Protein AF-A0A7S3NIE4-F1 (afdb_monomer_lite)

Structure (mmCIF, N/CA/C/O backbone):
data_AF-A0A7S3NIE4-F1
#
_entry.id   AF-A0A7S3NIE4-F1
#
loop_
_atom_site.group_PDB
_atom_site.id
_atom_site.type_symbol
_atom_site.label_atom_id
_atom_site.label_alt_id
_atom_site.label_comp_id
_atom_site.label_asym_id
_atom_site.label_entity_id
_atom_site.label_seq_id
_atom_site.pdbx_PDB_ins_code
_atom_site.Cartn_x
_atom_site.Cartn_y
_atom_site.Cartn_z
_atom_site.occupancy
_atom_site.B_iso_or_equiv
_atom_site.auth_seq_id
_atom_site.auth_comp_id
_atom_site.auth_asym_id
_atom_site.auth_atom_id
_atom_site.pdbx_PDB_model_num
ATOM 1 N N . MET A 1 1 ? 44.492 46.365 42.404 1.00 40.41 1 MET A N 1
ATOM 2 C CA . MET A 1 1 ? 44.396 46.202 43.867 1.00 40.41 1 MET A CA 1
ATOM 3 C C . MET A 1 1 ? 43.144 46.915 44.337 1.00 40.41 1 MET A C 1
ATOM 5 O O . MET A 1 1 ? 43.192 48.105 44.608 1.00 40.41 1 MET A O 1
ATOM 9 N N . VAL A 1 2 ? 42.026 46.192 44.318 1.00 31.31 2 VAL A N 1
ATOM 10 C CA . VAL A 1 2 ? 40.769 46.523 44.996 1.00 31.31 2 VAL A CA 1
ATOM 11 C C . VAL A 1 2 ? 40.207 45.165 45.414 1.00 31.31 2 VAL A C 1
ATOM 13 O O . VAL A 1 2 ? 39.980 44.313 44.556 1.00 31.31 2 VAL A O 1
ATOM 16 N N . ASP A 1 3 ? 40.119 44.948 46.723 1.00 33.03 3 ASP A N 1
ATOM 17 C CA . ASP A 1 3 ? 39.517 43.774 47.355 1.00 33.03 3 ASP A CA 1
ATOM 18 C C . ASP A 1 3 ? 37.995 43.771 47.162 1.00 33.03 3 ASP A C 1
ATOM 20 O O . ASP A 1 3 ? 37.390 44.841 47.089 1.00 33.03 3 ASP A O 1
ATOM 24 N N . THR A 1 4 ? 37.391 42.574 47.136 1.00 35.69 4 THR A N 1
ATOM 25 C CA . THR A 1 4 ? 36.193 42.133 47.901 1.00 35.69 4 THR A CA 1
ATOM 26 C C . THR A 1 4 ? 35.408 41.066 47.116 1.00 35.69 4 THR A C 1
ATOM 28 O O . THR A 1 4 ? 34.807 41.385 46.097 1.00 35.69 4 THR A O 1
ATOM 31 N N . ALA A 1 5 ? 35.372 39.824 47.618 1.00 33.53 5 ALA A N 1
ATOM 32 C CA . ALA A 1 5 ? 34.274 38.838 47.488 1.00 33.53 5 ALA A CA 1
ATOM 33 C C . ALA A 1 5 ? 34.712 37.553 48.229 1.00 33.53 5 ALA A C 1
ATOM 35 O O . ALA A 1 5 ? 35.554 36.808 47.744 1.00 33.53 5 ALA A O 1
ATOM 36 N N . VAL A 1 6 ? 34.462 37.437 49.535 1.00 35.28 6 VAL A N 1
ATOM 37 C CA . VAL A 1 6 ? 33.268 36.836 50.169 1.00 35.28 6 VAL A CA 1
ATOM 38 C C . VAL A 1 6 ? 33.069 35.357 49.809 1.00 35.28 6 VAL A C 1
ATOM 40 O O . VAL A 1 6 ? 32.654 34.996 48.713 1.00 35.28 6 VAL A O 1
ATOM 43 N N . ASN A 1 7 ? 33.363 34.536 50.820 1.00 35.00 7 ASN A N 1
ATOM 44 C CA . ASN A 1 7 ? 33.130 33.102 50.943 1.00 35.00 7 ASN A CA 1
ATOM 45 C C . ASN A 1 7 ? 31.649 32.719 50.808 1.00 35.00 7 ASN A C 1
ATOM 47 O O . ASN A 1 7 ? 30.782 33.367 51.391 1.00 35.00 7 ASN A O 1
ATOM 51 N N . GLY A 1 8 ? 31.399 31.577 50.167 1.00 29.12 8 GLY A N 1
ATOM 52 C CA . GLY A 1 8 ? 30.107 30.896 50.158 1.00 29.12 8 GLY A CA 1
ATOM 53 C C . GLY A 1 8 ? 30.236 29.466 49.637 1.00 29.12 8 GLY A C 1
ATOM 54 O O . GLY A 1 8 ? 29.796 29.169 48.534 1.00 29.12 8 GLY A O 1
ATOM 55 N N . ILE A 1 9 ? 30.882 28.585 50.409 1.00 33.31 9 ILE A N 1
ATOM 56 C CA . ILE A 1 9 ? 30.860 27.135 50.171 1.00 33.31 9 ILE A CA 1
ATOM 57 C C . ILE A 1 9 ? 29.569 26.603 50.797 1.00 33.31 9 ILE A C 1
ATOM 59 O O . ILE A 1 9 ? 29.455 26.543 52.020 1.00 33.31 9 ILE A O 1
ATOM 63 N N . ILE A 1 10 ? 28.598 26.234 49.962 1.00 35.28 10 ILE A N 1
ATOM 64 C CA . ILE A 1 10 ? 27.439 25.439 50.377 1.00 35.28 10 ILE A CA 1
ATOM 65 C C . ILE A 1 10 ? 27.839 23.968 50.253 1.00 35.28 10 ILE A C 1
ATOM 67 O O . ILE A 1 10 ? 28.078 23.460 49.159 1.00 35.28 10 ILE A O 1
ATOM 71 N N . LEU A 1 11 ? 27.946 23.305 51.403 1.00 34.84 11 LEU A N 1
ATOM 72 C CA . LEU A 1 11 ? 27.996 21.853 51.526 1.00 34.84 11 LEU A CA 1
ATOM 73 C C . LEU A 1 11 ? 26.600 21.311 51.196 1.00 34.84 11 LEU A C 1
ATOM 75 O O . LEU A 1 11 ? 25.666 21.524 51.962 1.00 34.84 11 LEU A O 1
ATOM 79 N N . ALA A 1 12 ? 26.457 20.642 50.053 1.00 34.00 12 ALA A N 1
ATOM 80 C CA . ALA A 1 12 ? 25.283 19.826 49.770 1.00 34.00 12 ALA A CA 1
ATOM 81 C C . ALA A 1 12 ? 25.471 18.461 50.446 1.00 34.00 12 ALA A C 1
ATOM 83 O O . ALA A 1 12 ? 26.382 17.701 50.102 1.00 34.00 12 ALA A O 1
ATOM 84 N N . GLU A 1 13 ? 24.635 18.199 51.446 1.00 35.69 13 GLU A N 1
ATOM 85 C CA . GLU A 1 13 ? 24.489 16.905 52.102 1.00 35.69 13 GLU A CA 1
ATOM 86 C C . GLU A 1 13 ? 24.081 15.843 51.069 1.00 35.69 13 GLU A C 1
ATOM 88 O O . GLU A 1 13 ? 23.230 16.064 50.207 1.00 35.69 13 GLU A O 1
ATOM 93 N N . LYS A 1 14 ? 24.748 14.687 51.126 1.00 36.62 14 LYS A N 1
ATOM 94 C CA . LYS A 1 14 ? 24.364 13.494 50.375 1.00 36.62 14 LYS A CA 1
ATOM 95 C C . LYS A 1 14 ? 23.114 12.912 51.024 1.00 36.62 14 LYS A C 1
ATOM 97 O O . LYS A 1 14 ? 23.229 12.244 52.047 1.00 36.62 14 LYS A O 1
ATOM 102 N N . ASP A 1 15 ? 21.964 13.115 50.397 1.00 36.31 15 ASP A N 1
ATOM 103 C CA . ASP A 1 15 ? 20.793 12.286 50.656 1.00 36.31 15 ASP A CA 1
ATOM 104 C C . ASP A 1 15 ? 21.073 10.863 50.155 1.00 36.31 15 ASP A C 1
ATOM 106 O O . ASP A 1 15 ? 21.230 10.599 48.957 1.00 36.31 15 ASP A O 1
ATOM 110 N N . GLU A 1 16 ? 21.182 9.936 51.105 1.00 39.94 16 GLU A N 1
ATOM 111 C CA . GLU A 1 16 ? 21.154 8.502 50.857 1.00 39.94 16 GLU A CA 1
ATOM 112 C C . GLU A 1 16 ? 19.777 8.132 50.305 1.00 39.94 16 GLU A C 1
ATOM 114 O O . GLU A 1 16 ? 18.787 7.994 51.021 1.00 39.94 16 GLU A O 1
ATOM 119 N N . MET A 1 17 ? 19.722 7.984 48.985 1.00 36.91 17 MET A N 1
ATOM 120 C CA . MET A 1 17 ? 18.563 7.478 48.273 1.00 36.91 17 MET A CA 1
ATOM 121 C C . MET A 1 17 ? 18.313 6.028 48.718 1.00 36.91 17 MET A C 1
ATOM 123 O O . MET A 1 17 ? 19.001 5.104 48.278 1.00 36.91 17 MET A O 1
ATOM 127 N N . GLN A 1 18 ? 17.348 5.839 49.623 1.00 37.56 18 GLN A N 1
ATOM 128 C CA . GLN A 1 18 ? 16.853 4.525 50.022 1.00 37.56 18 GLN A CA 1
ATOM 129 C C . GLN A 1 18 ? 16.334 3.800 48.778 1.00 37.56 18 GLN A C 1
ATOM 131 O O . GLN A 1 18 ? 15.327 4.178 48.179 1.00 37.56 18 GLN A O 1
ATOM 136 N N . ILE A 1 19 ? 17.066 2.767 48.365 1.00 37.66 19 ILE A N 1
ATOM 137 C CA . ILE A 1 19 ? 16.621 1.829 47.344 1.00 37.66 19 ILE A CA 1
ATOM 138 C C . ILE A 1 19 ? 15.479 1.035 47.971 1.00 37.66 19 ILE A C 1
ATOM 140 O O . ILE A 1 19 ? 15.682 0.266 48.905 1.00 37.66 19 ILE A O 1
ATOM 144 N N . ASP A 1 20 ? 14.276 1.257 47.462 1.00 36.91 20 ASP A N 1
ATOM 145 C CA . ASP A 1 20 ? 13.096 0.473 47.792 1.00 36.91 20 ASP A CA 1
ATOM 146 C C . ASP A 1 20 ? 13.302 -0.981 47.316 1.00 36.91 20 ASP A C 1
ATOM 148 O O . ASP A 1 20 ? 13.181 -1.300 46.129 1.00 36.91 20 ASP A O 1
ATOM 152 N N . GLU A 1 21 ? 13.675 -1.865 48.247 1.00 41.31 21 GLU A N 1
ATOM 153 C CA . GLU A 1 21 ? 13.874 -3.307 48.032 1.00 41.31 21 GLU A CA 1
ATOM 154 C C . GLU A 1 21 ? 12.552 -4.072 47.794 1.00 41.31 21 GLU A C 1
ATOM 156 O O . GLU A 1 21 ? 12.561 -5.293 47.648 1.00 41.31 21 GLU A O 1
ATOM 161 N N . SER A 1 22 ? 11.403 -3.389 47.702 1.00 38.50 22 SER A N 1
ATOM 162 C CA . SER A 1 22 ? 10.086 -4.024 47.537 1.00 38.50 22 SER A CA 1
ATOM 163 C C . SER A 1 22 ? 9.689 -4.364 46.092 1.00 38.50 22 SER A C 1
ATOM 165 O O . SER A 1 22 ? 8.566 -4.818 45.850 1.00 38.50 22 SER A O 1
ATOM 167 N N . ARG A 1 23 ? 10.580 -4.211 45.099 1.00 37.88 23 ARG A N 1
ATOM 168 C CA . ARG A 1 23 ? 10.281 -4.681 43.734 1.00 37.88 23 ARG A CA 1
ATOM 169 C C . ARG A 1 23 ? 10.244 -6.217 43.700 1.00 37.88 23 ARG A C 1
ATOM 171 O O . ARG A 1 23 ? 11.282 -6.835 43.930 1.00 37.88 23 ARG A O 1
ATOM 178 N N . PRO A 1 24 ? 9.099 -6.844 43.361 1.00 41.38 24 PRO A N 1
ATOM 179 C CA . PRO A 1 24 ? 8.996 -8.292 43.302 1.00 41.38 24 PRO A CA 1
ATOM 180 C C . PRO A 1 24 ? 9.994 -8.852 42.287 1.00 41.38 24 PRO A C 1
ATOM 182 O O . PRO A 1 24 ? 10.126 -8.345 41.171 1.00 41.38 24 PRO A O 1
ATOM 185 N N . ASP A 1 25 ? 10.687 -9.883 42.756 1.00 42.00 25 ASP A N 1
ATOM 186 C CA . ASP A 1 25 ? 11.803 -10.619 42.180 1.00 42.00 25 ASP A CA 1
ATOM 187 C C . ASP A 1 25 ? 12.022 -10.515 40.668 1.00 42.00 25 ASP A C 1
ATOM 189 O O . ASP A 1 25 ? 11.131 -10.743 39.839 1.00 42.00 25 ASP A O 1
ATOM 193 N N . ARG A 1 26 ? 13.299 -10.310 40.323 1.00 45.22 26 ARG A N 1
ATOM 194 C CA . ARG A 1 26 ? 13.868 -10.636 39.013 1.00 45.22 26 ARG A CA 1
ATOM 195 C C . ARG A 1 26 ? 13.327 -12.002 38.593 1.00 45.22 26 ARG A C 1
ATOM 197 O O . ARG A 1 26 ? 13.596 -12.993 39.258 1.00 45.22 26 ARG A O 1
ATOM 204 N N . THR A 1 27 ? 12.564 -12.045 37.500 1.00 56.84 27 THR A N 1
ATOM 205 C CA . THR A 1 27 ? 12.031 -13.274 36.894 1.00 56.84 27 THR A CA 1
ATOM 206 C C . THR A 1 27 ? 13.065 -14.393 36.953 1.00 56.84 27 THR A C 1
ATOM 208 O O . THR A 1 27 ? 14.072 -14.312 36.246 1.00 56.84 27 THR A O 1
ATOM 211 N N . GLU A 1 28 ? 12.820 -15.407 37.789 1.00 71.69 28 GLU A N 1
ATOM 212 C CA . GLU A 1 28 ? 13.653 -16.606 37.851 1.00 71.69 28 GLU A CA 1
ATOM 213 C C . GLU A 1 28 ? 13.871 -17.129 36.427 1.00 71.69 28 GLU A C 1
ATOM 215 O O . GLU A 1 28 ? 12.930 -17.268 35.634 1.00 71.69 28 GLU A O 1
ATOM 220 N N . LEU A 1 29 ? 15.135 -17.333 36.065 1.00 78.81 29 LEU A N 1
ATOM 221 C CA . LEU A 1 29 ? 15.500 -17.794 34.734 1.00 78.81 29 LEU A CA 1
ATOM 222 C C . LEU A 1 29 ? 15.039 -19.244 34.567 1.00 78.81 29 LEU A C 1
ATOM 224 O O . LEU A 1 29 ? 15.346 -20.099 35.394 1.00 78.81 29 LEU A O 1
ATOM 228 N N . ILE A 1 30 ? 14.323 -19.523 33.476 1.00 89.62 30 ILE A N 1
ATOM 229 C CA . ILE A 1 30 ? 13.936 -20.889 33.118 1.00 89.62 30 ILE A CA 1
ATOM 230 C C . ILE A 1 30 ? 15.185 -21.723 32.794 1.00 89.62 30 ILE A C 1
ATOM 232 O O . ILE A 1 30 ? 16.068 -21.285 32.055 1.00 89.62 30 ILE A O 1
ATOM 236 N N . THR A 1 31 ? 15.259 -22.930 33.345 1.00 90.00 31 THR A N 1
ATOM 237 C CA . THR A 1 31 ? 16.362 -23.873 33.121 1.00 90.00 31 THR A CA 1
ATOM 238 C C . THR A 1 31 ? 16.261 -24.562 31.757 1.00 90.00 31 THR A C 1
ATOM 240 O O . THR A 1 31 ? 15.187 -24.664 31.162 1.00 90.00 31 THR A O 1
ATOM 243 N N . ASN A 1 32 ? 17.379 -25.097 31.257 1.00 81.31 32 ASN A N 1
ATOM 244 C CA . ASN A 1 32 ? 17.392 -25.847 29.996 1.00 81.31 32 ASN A CA 1
ATOM 245 C C . ASN A 1 32 ? 16.516 -27.105 30.043 1.00 81.31 32 ASN A C 1
ATOM 247 O O . ASN A 1 32 ? 15.873 -27.430 29.047 1.00 81.31 32 ASN A O 1
ATOM 251 N N . ASP A 1 33 ? 16.455 -27.787 31.187 1.00 88.12 33 ASP A N 1
ATOM 252 C CA . ASP A 1 33 ? 15.624 -28.983 31.352 1.00 88.12 33 ASP A CA 1
ATOM 253 C C . ASP A 1 33 ? 14.137 -28.641 31.230 1.00 88.12 33 ASP A C 1
ATOM 255 O O . ASP A 1 33 ? 13.409 -29.306 30.493 1.00 88.12 33 ASP A O 1
ATOM 259 N N . GLN A 1 34 ? 13.707 -27.539 31.851 1.00 91.00 34 GLN A N 1
ATOM 260 C CA . GLN A 1 34 ? 12.351 -27.005 31.705 1.00 91.00 34 GLN A CA 1
ATOM 261 C C . GLN A 1 34 ? 12.053 -26.587 30.256 1.00 91.00 34 GLN A C 1
ATOM 263 O O . GLN A 1 34 ? 10.964 -26.857 29.752 1.00 91.00 34 GLN A O 1
ATOM 268 N N . ILE A 1 35 ? 13.012 -25.965 29.552 1.00 88.50 35 ILE A N 1
ATOM 269 C CA . ILE A 1 35 ? 12.863 -25.631 28.124 1.00 88.50 35 ILE A CA 1
ATOM 270 C C . ILE A 1 35 ? 12.683 -26.906 27.291 1.00 88.50 35 ILE A C 1
ATOM 272 O O . ILE A 1 35 ? 11.796 -26.957 26.442 1.00 88.50 35 ILE A O 1
ATOM 276 N N . ASN A 1 36 ? 13.505 -27.933 27.509 1.00 87.25 36 ASN A N 1
ATOM 277 C CA . ASN A 1 36 ? 13.430 -29.184 26.754 1.00 87.25 36 ASN A CA 1
ATOM 278 C C . ASN A 1 36 ? 12.115 -29.923 27.019 1.00 87.25 36 ASN A C 1
ATOM 280 O O . ASN A 1 36 ? 11.458 -30.347 26.070 1.00 87.25 36 ASN A O 1
ATOM 284 N N . ALA A 1 37 ? 11.683 -29.989 28.278 1.00 90.12 37 ALA A N 1
ATOM 285 C CA . ALA A 1 37 ? 10.405 -30.578 28.650 1.00 90.12 37 ALA A CA 1
ATOM 286 C C . ALA A 1 37 ? 9.223 -29.819 28.009 1.00 90.12 37 ALA A C 1
ATOM 288 O O . ALA A 1 37 ? 8.316 -30.441 27.456 1.00 90.12 37 ALA A O 1
ATOM 289 N N . LEU A 1 38 ? 9.264 -28.477 27.992 1.00 92.62 38 LEU A N 1
ATOM 290 C CA . LEU A 1 38 ? 8.267 -27.660 27.289 1.00 92.62 38 LEU A CA 1
ATOM 291 C C . LEU A 1 38 ? 8.252 -27.958 25.786 1.00 92.62 38 LEU A C 1
ATOM 293 O O . LEU A 1 38 ? 7.184 -28.076 25.198 1.00 92.62 38 LEU A O 1
ATOM 297 N N . ARG A 1 39 ? 9.419 -28.104 25.147 1.00 88.94 39 ARG A N 1
ATOM 298 C CA . ARG A 1 39 ? 9.505 -28.437 23.715 1.00 88.94 39 ARG A CA 1
ATOM 299 C C . ARG A 1 39 ? 8.914 -29.807 23.401 1.00 88.94 39 ARG A C 1
ATOM 301 O O . ARG A 1 39 ? 8.258 -29.944 22.371 1.00 88.94 39 ARG A O 1
ATOM 308 N N . GLU A 1 40 ? 9.119 -30.804 24.259 1.00 91.50 40 GLU A N 1
ATOM 309 C CA . GLU A 1 40 ? 8.487 -32.119 24.104 1.00 91.50 40 GLU A CA 1
ATOM 310 C C . GLU A 1 40 ? 6.962 -32.023 24.208 1.00 91.50 40 GLU A C 1
ATOM 312 O O . GLU A 1 40 ? 6.261 -32.569 23.354 1.00 91.50 40 GLU A O 1
ATOM 317 N N . LEU A 1 41 ? 6.448 -31.283 25.198 1.00 92.31 41 LEU A N 1
ATOM 318 C CA . LEU A 1 41 ? 5.013 -31.026 25.343 1.00 92.31 41 LEU A CA 1
ATOM 319 C C . LEU A 1 41 ? 4.453 -30.314 24.104 1.00 92.31 41 LEU A C 1
ATOM 321 O O . LEU A 1 41 ? 3.479 -30.770 23.506 1.00 92.31 41 LEU A O 1
ATOM 325 N N . PHE A 1 42 ? 5.106 -29.234 23.665 1.00 91.75 42 PHE A N 1
ATOM 326 C CA . PHE A 1 42 ? 4.687 -28.491 22.481 1.00 91.75 42 PHE A CA 1
ATOM 327 C C . PHE A 1 42 ? 4.716 -29.355 21.227 1.00 91.75 42 PHE A C 1
ATOM 329 O O . PHE A 1 42 ? 3.804 -29.242 20.423 1.00 91.75 42 PHE A O 1
ATOM 336 N N . SER A 1 43 ? 5.705 -30.237 21.062 1.00 86.25 43 SER A N 1
ATOM 337 C CA . SER A 1 43 ? 5.792 -31.133 19.899 1.00 86.25 43 SER A CA 1
ATOM 338 C C . SER A 1 43 ? 4.604 -32.092 19.824 1.00 86.25 43 SER A C 1
ATOM 340 O O . SER A 1 43 ? 4.096 -32.343 18.737 1.00 86.25 43 SER A O 1
ATOM 342 N N . LYS A 1 44 ? 4.127 -32.595 20.969 1.00 89.06 44 LYS A N 1
ATOM 343 C CA . LYS A 1 44 ? 2.956 -33.487 21.038 1.00 89.06 44 LYS A CA 1
ATOM 344 C C . LYS A 1 44 ? 1.639 -32.764 20.763 1.00 89.06 44 LYS A C 1
ATOM 346 O O . LYS A 1 44 ? 0.691 -33.378 20.289 1.00 89.06 44 LYS A O 1
ATOM 351 N N . LYS A 1 45 ? 1.578 -31.472 21.085 1.00 85.88 45 LYS A N 1
ATOM 352 C CA . LYS A 1 45 ? 0.360 -30.648 21.041 1.00 85.88 45 LYS A CA 1
ATOM 353 C C . LYS A 1 45 ? 0.384 -29.607 19.921 1.00 85.88 45 LYS A C 1
ATOM 355 O O . LYS A 1 45 ? -0.501 -28.755 19.859 1.00 85.88 45 LYS A O 1
ATOM 360 N N . ILE A 1 46 ? 1.387 -29.642 19.040 1.00 80.50 46 ILE A N 1
ATOM 361 C CA . ILE A 1 46 ? 1.623 -28.564 18.075 1.00 80.50 46 ILE A CA 1
ATOM 362 C C . ILE A 1 46 ? 0.466 -28.411 17.098 1.00 80.50 46 ILE A C 1
ATOM 364 O O . ILE A 1 46 ? 0.194 -27.293 16.688 1.00 80.50 46 ILE A O 1
ATOM 368 N N . ASP A 1 47 ? -0.250 -29.485 16.773 1.00 77.56 47 ASP A N 1
ATOM 369 C CA . ASP A 1 47 ? -1.403 -29.419 15.873 1.00 77.56 47 ASP A CA 1
ATOM 370 C C . ASP A 1 47 ? -2.584 -28.674 16.507 1.00 77.56 47 ASP A C 1
ATOM 372 O O . ASP A 1 47 ? -3.290 -27.939 15.822 1.00 77.56 47 ASP A O 1
ATOM 376 N N . VAL A 1 48 ? -2.736 -28.778 17.831 1.00 79.19 48 VAL A N 1
ATOM 377 C CA . VAL A 1 48 ? -3.770 -28.078 18.608 1.00 79.19 48 VAL A CA 1
ATOM 378 C C . VAL A 1 48 ? -3.375 -26.622 18.844 1.00 79.19 48 VAL A C 1
ATOM 380 O O . VAL A 1 48 ? -4.181 -25.707 18.700 1.00 79.19 48 VAL A O 1
ATOM 383 N N . TRP A 1 49 ? -2.109 -26.378 19.185 1.00 77.25 49 TRP A N 1
ATOM 384 C CA . TRP A 1 49 ? -1.636 -25.042 19.542 1.00 77.25 49 TRP A CA 1
ATOM 385 C C . TRP A 1 49 ? -1.070 -24.255 18.375 1.00 77.25 49 TRP A C 1
ATOM 387 O O . TRP A 1 49 ? -0.778 -23.082 18.559 1.00 77.25 49 TRP A O 1
ATOM 397 N N . ALA A 1 50 ? -0.920 -24.841 17.189 1.00 67.44 50 ALA A N 1
ATOM 398 C CA . ALA A 1 50 ? -0.299 -24.262 15.996 1.00 67.44 50 ALA A CA 1
ATOM 399 C C . ALA A 1 50 ? -0.597 -22.769 15.817 1.00 67.44 50 ALA A C 1
ATOM 401 O O . ALA A 1 50 ? 0.319 -21.942 15.761 1.00 67.44 50 ALA A O 1
ATOM 402 N N . ASN A 1 51 ? -1.882 -22.423 15.841 1.00 62.53 51 ASN A N 1
ATOM 403 C CA . ASN A 1 51 ? -2.371 -21.087 15.519 1.00 62.53 51 ASN A CA 1
ATOM 404 C C . ASN A 1 51 ? -2.848 -20.293 16.747 1.00 62.53 51 ASN A C 1
ATOM 406 O O . ASN A 1 51 ? -3.270 -19.158 16.589 1.00 62.53 51 ASN A O 1
ATOM 410 N N . HIS A 1 52 ? -2.736 -20.840 17.965 1.00 71.06 52 HIS A N 1
ATOM 411 C CA . HIS A 1 52 ? -3.306 -20.231 19.177 1.00 71.06 52 HIS A CA 1
ATOM 412 C C . HIS A 1 52 ? -2.257 -19.958 20.259 1.00 71.06 52 HIS A C 1
ATOM 414 O O . HIS A 1 52 ? -1.254 -20.666 20.363 1.00 71.06 52 HIS A O 1
ATOM 420 N N . ASN A 1 53 ? -2.452 -18.924 21.079 1.00 76.00 53 ASN A N 1
ATOM 421 C CA . ASN A 1 53 ? -1.641 -18.739 22.288 1.00 76.00 53 ASN A CA 1
ATOM 422 C C . ASN A 1 53 ? -1.814 -19.931 23.249 1.00 76.00 53 ASN A C 1
ATOM 424 O O . ASN A 1 53 ? -2.695 -20.766 23.046 1.00 76.00 53 ASN A O 1
ATOM 428 N N . LEU A 1 54 ? -0.960 -20.037 24.280 1.00 80.94 54 LEU A N 1
ATOM 429 C CA . LEU A 1 54 ? -1.154 -21.097 25.272 1.00 80.94 54 LEU A CA 1
ATOM 430 C C . LEU A 1 54 ? -2.574 -21.000 25.851 1.00 80.94 54 LEU A C 1
ATOM 432 O O . LEU A 1 54 ? -2.986 -19.892 26.215 1.00 80.94 54 LEU A O 1
ATOM 436 N N . PRO A 1 55 ? -3.294 -22.129 25.965 1.00 75.31 55 PRO A N 1
ATOM 437 C CA . PRO A 1 55 ? -4.604 -22.156 26.596 1.00 75.31 55 PRO A CA 1
ATOM 438 C C . PRO A 1 55 ? -4.530 -21.548 27.999 1.00 75.31 55 PRO A C 1
ATOM 440 O O . PRO A 1 55 ? -3.514 -21.677 28.697 1.00 75.31 55 PRO A O 1
ATOM 443 N N . ARG A 1 56 ? -5.590 -20.837 28.402 1.00 76.75 56 ARG A N 1
ATOM 444 C CA . ARG A 1 56 ? -5.698 -20.245 29.746 1.00 76.75 56 ARG A CA 1
ATOM 445 C C . ARG A 1 56 ? -5.665 -21.340 30.816 1.00 76.75 56 ARG A C 1
ATOM 447 O O . ARG A 1 56 ? -5.837 -22.516 30.505 1.00 76.75 56 ARG A O 1
ATOM 454 N N . ARG A 1 57 ? -5.401 -20.950 32.067 1.00 77.69 57 ARG A N 1
ATOM 455 C CA . ARG A 1 57 ? -5.447 -21.890 33.199 1.00 77.69 57 ARG A CA 1
ATOM 456 C C . ARG A 1 57 ? -6.837 -22.520 33.260 1.00 77.69 57 ARG A C 1
ATOM 458 O O . ARG A 1 57 ? -7.809 -21.798 33.077 1.00 77.69 57 ARG A O 1
ATOM 465 N N . GLY A 1 58 ? -6.897 -23.829 33.458 1.00 73.69 58 GLY A N 1
ATOM 466 C CA . GLY A 1 58 ? -8.105 -24.649 33.439 1.00 73.69 58 GLY A CA 1
ATOM 467 C C . GLY A 1 58 ? -8.427 -25.261 32.073 1.00 73.69 58 GLY A C 1
ATOM 468 O O . GLY A 1 58 ? -9.033 -26.318 32.033 1.00 73.69 58 GLY A O 1
ATOM 469 N N . VAL A 1 59 ? -7.983 -24.658 30.961 1.00 75.06 59 VAL A N 1
ATOM 470 C CA . VAL A 1 59 ? -8.417 -25.068 29.607 1.00 75.06 59 VAL A CA 1
ATOM 471 C C . VAL A 1 59 ? -7.646 -26.279 29.074 1.00 75.06 59 VAL A C 1
ATOM 473 O O . VAL A 1 59 ? -8.174 -27.071 28.301 1.00 75.06 59 VAL A O 1
ATOM 476 N N . ASP A 1 60 ? -6.377 -26.421 29.450 1.00 84.06 60 ASP A N 1
ATOM 477 C CA . ASP A 1 60 ? -5.579 -27.603 29.121 1.00 84.06 60 ASP A CA 1
ATOM 478 C C . ASP A 1 60 ? -4.931 -28.093 30.412 1.00 84.06 60 ASP A C 1
ATOM 480 O O . ASP A 1 60 ? -3.885 -27.597 30.838 1.00 84.06 60 ASP A O 1
ATOM 484 N N . THR A 1 61 ? -5.613 -29.035 31.061 1.00 87.38 61 THR A N 1
ATOM 485 C CA . THR A 1 61 ? -5.208 -29.608 32.347 1.00 87.38 61 THR A CA 1
ATOM 486 C C . THR A 1 61 ? -3.834 -30.267 32.271 1.00 87.38 61 THR A C 1
ATOM 488 O O . THR A 1 61 ? -3.061 -30.156 33.216 1.00 87.38 61 THR A O 1
ATOM 491 N N . GLU A 1 62 ? -3.472 -30.857 31.128 1.00 90.12 62 GLU A N 1
ATOM 492 C CA . GLU A 1 62 ? -2.140 -31.430 30.905 1.00 90.12 62 GLU A CA 1
ATOM 493 C C . GLU A 1 62 ? -1.061 -30.339 30.875 1.00 90.12 62 GLU A C 1
ATOM 495 O O . GLU A 1 62 ? 0.009 -30.510 31.461 1.00 90.12 62 GLU A O 1
ATOM 500 N N . LEU A 1 63 ? -1.332 -29.194 30.235 1.00 89.69 63 LEU A N 1
ATOM 501 C CA . LEU A 1 63 ? -0.437 -28.037 30.295 1.00 89.69 63 LEU A CA 1
ATOM 502 C C . LEU A 1 63 ? -0.328 -27.491 31.722 1.00 89.69 63 LEU A C 1
ATOM 504 O O . LEU A 1 63 ? 0.774 -27.168 32.152 1.00 89.69 63 LEU A O 1
ATOM 508 N N . ASP A 1 64 ? -1.437 -27.357 32.443 1.00 90.19 64 ASP A N 1
ATOM 509 C CA . ASP A 1 64 ? -1.435 -26.810 33.803 1.00 90.19 64 ASP A CA 1
ATOM 510 C C . ASP A 1 64 ? -0.665 -27.685 34.787 1.00 90.19 64 ASP A C 1
ATOM 512 O O . ASP A 1 64 ? 0.230 -27.186 35.471 1.00 90.19 64 ASP A O 1
ATOM 516 N N . GLU A 1 65 ? -0.941 -28.989 34.792 1.00 93.25 65 GLU A N 1
ATOM 517 C CA . GLU A 1 65 ? -0.195 -29.964 35.586 1.00 93.25 65 GLU A CA 1
ATOM 518 C C . GLU A 1 65 ? 1.290 -29.925 35.232 1.00 93.25 65 GLU A C 1
ATOM 520 O O . GLU A 1 65 ? 2.140 -29.887 36.120 1.00 93.25 65 GLU A O 1
ATOM 525 N N . PHE A 1 66 ? 1.615 -29.851 33.940 1.00 94.25 66 PHE A N 1
ATOM 526 C CA . PHE A 1 66 ? 2.993 -29.737 33.492 1.00 94.25 66 PHE A CA 1
ATOM 527 C C . PHE A 1 66 ? 3.668 -28.459 34.015 1.00 94.25 66 PHE A C 1
ATOM 529 O O . PHE A 1 66 ? 4.805 -28.512 34.486 1.00 94.25 66 PHE A O 1
ATOM 536 N N . LEU A 1 67 ? 3.005 -27.301 33.938 1.00 93.25 67 LEU A N 1
ATOM 537 C CA . LEU A 1 67 ? 3.568 -26.036 34.418 1.00 93.25 67 LEU A CA 1
ATOM 538 C C . LEU A 1 67 ? 3.786 -26.052 35.929 1.00 93.25 67 LEU A C 1
ATOM 540 O O . LEU A 1 67 ? 4.846 -25.616 36.381 1.00 93.25 67 LEU A O 1
ATOM 544 N N . ASP A 1 68 ? 2.838 -26.597 36.688 1.00 92.69 68 ASP A N 1
ATOM 545 C CA . ASP A 1 68 ? 2.940 -26.721 38.140 1.00 92.69 68 ASP A CA 1
ATOM 546 C C . ASP A 1 68 ? 4.051 -27.716 38.535 1.00 92.69 68 ASP A C 1
ATOM 548 O O . ASP A 1 68 ? 4.890 -27.401 39.384 1.00 92.69 68 ASP A O 1
ATOM 552 N N . GLU A 1 69 ? 4.148 -28.872 37.864 1.00 93.94 69 GLU A N 1
ATOM 553 C CA . GLU A 1 69 ? 5.227 -29.852 38.064 1.00 93.94 69 GLU A CA 1
ATOM 554 C C . GLU A 1 69 ? 6.610 -29.266 37.766 1.00 93.94 69 GLU A C 1
ATOM 556 O O . GLU A 1 69 ? 7.577 -29.521 38.490 1.00 93.94 69 GLU A O 1
ATOM 561 N N . GLN A 1 70 ? 6.709 -28.470 36.701 1.00 93.44 70 GLN A N 1
ATOM 562 C CA . GLN A 1 70 ? 7.947 -27.809 36.308 1.00 93.44 70 GLN A CA 1
ATOM 563 C C . GLN A 1 70 ? 8.199 -26.507 37.076 1.00 93.44 70 GLN A C 1
ATOM 565 O O . GLN A 1 70 ? 9.255 -25.910 36.877 1.00 93.44 70 GLN A O 1
ATOM 570 N N . LYS A 1 71 ? 7.286 -26.059 37.950 1.00 92.75 71 LYS A N 1
ATOM 571 C CA . LYS A 1 71 ? 7.345 -24.761 38.650 1.00 92.75 71 LYS A CA 1
ATOM 572 C C . LYS A 1 71 ? 7.537 -23.575 37.696 1.00 92.75 71 LYS A C 1
ATOM 574 O O . LYS A 1 71 ? 8.347 -22.682 37.941 1.00 92.75 71 LYS A O 1
ATOM 579 N N . LEU A 1 72 ? 6.819 -23.579 36.577 1.00 90.12 72 LEU A N 1
ATOM 580 C CA . LEU A 1 72 ? 6.899 -22.551 35.543 1.00 90.12 72 LEU A CA 1
ATOM 581 C C . LEU A 1 72 ? 5.703 -21.613 35.594 1.00 90.12 72 LEU A C 1
ATOM 583 O O . LEU A 1 72 ? 4.550 -22.033 35.647 1.00 90.12 72 LEU A O 1
ATOM 587 N N . LYS A 1 73 ? 5.963 -20.313 35.452 1.00 89.88 73 LYS A N 1
ATOM 588 C CA . LYS A 1 73 ? 4.897 -19.344 35.196 1.00 89.88 73 LYS A CA 1
ATOM 589 C C . LYS A 1 73 ? 4.393 -19.525 33.767 1.00 89.88 73 LYS A C 1
ATOM 591 O O . LYS A 1 73 ? 5.176 -19.654 32.823 1.00 89.88 73 LYS A O 1
ATOM 596 N N . ARG A 1 74 ? 3.078 -19.412 33.570 1.00 88.88 74 ARG A N 1
ATOM 597 C CA . ARG A 1 74 ? 2.461 -19.481 32.234 1.00 88.88 74 ARG A CA 1
ATOM 598 C C . ARG A 1 74 ? 3.050 -18.458 31.259 1.00 88.88 74 ARG A C 1
ATOM 600 O O . ARG A 1 74 ? 3.215 -18.766 30.088 1.00 88.88 74 ARG A O 1
ATOM 607 N N . SER A 1 75 ? 3.445 -17.274 31.732 1.00 82.88 75 SER A N 1
ATOM 608 C CA . SER A 1 75 ? 4.138 -16.269 30.912 1.00 82.88 75 SER A CA 1
ATOM 609 C C . SER A 1 75 ? 5.479 -16.769 30.354 1.00 82.88 75 SER A C 1
ATOM 611 O O . SER A 1 75 ? 5.784 -16.514 29.188 1.00 82.88 75 SER A O 1
ATOM 613 N N . GLN A 1 76 ? 6.251 -17.531 31.140 1.00 88.12 76 GLN A N 1
ATOM 614 C CA . GLN A 1 76 ? 7.500 -18.157 30.692 1.00 88.12 76 GLN A CA 1
ATOM 615 C C . GLN A 1 76 ? 7.211 -19.229 29.637 1.00 88.12 76 GLN A C 1
ATOM 617 O O . GLN A 1 76 ? 7.849 -19.248 28.586 1.00 88.12 76 GLN A O 1
ATOM 622 N N . ALA A 1 77 ? 6.205 -20.073 29.869 1.00 88.06 77 ALA A N 1
ATOM 623 C CA . ALA A 1 77 ? 5.797 -21.083 28.903 1.00 88.06 77 ALA A CA 1
ATOM 624 C C . ALA A 1 77 ? 5.244 -20.471 27.610 1.00 88.06 77 ALA A C 1
ATOM 626 O O . ALA A 1 77 ? 5.588 -20.943 26.533 1.00 88.06 77 ALA A O 1
ATOM 627 N N . SER A 1 78 ? 4.467 -19.385 27.681 1.00 84.19 78 SER A N 1
ATOM 628 C CA . SER A 1 78 ? 3.929 -18.679 26.506 1.00 84.19 78 SER A CA 1
ATOM 629 C C . SER A 1 78 ? 5.055 -18.121 25.647 1.00 84.19 78 SER A C 1
ATOM 631 O O . SER A 1 78 ? 5.024 -18.226 24.419 1.00 84.19 78 SER A O 1
ATOM 633 N N . LEU A 1 79 ? 6.088 -17.571 26.291 1.00 81.81 79 LEU A N 1
ATOM 634 C CA . LEU A 1 79 ? 7.291 -17.117 25.607 1.00 81.81 79 LEU A CA 1
ATOM 635 C C . LEU A 1 79 ? 8.016 -18.285 24.918 1.00 81.81 79 LEU A C 1
ATOM 637 O O . LEU A 1 79 ? 8.425 -18.151 23.763 1.00 81.81 79 LEU A O 1
ATOM 641 N N . GLN A 1 80 ? 8.136 -19.439 25.579 1.00 88.62 80 GLN A N 1
ATOM 642 C CA . GLN A 1 80 ? 8.766 -20.621 24.986 1.00 88.62 80 GLN A CA 1
ATOM 643 C C . GLN A 1 80 ? 7.920 -21.273 23.888 1.00 88.62 80 GLN A C 1
ATOM 645 O O . GLN A 1 80 ? 8.495 -21.698 22.892 1.00 88.62 80 GLN A O 1
ATOM 650 N N . LEU A 1 81 ? 6.586 -21.299 23.995 1.00 85.75 81 LEU A N 1
ATOM 651 C CA . LEU A 1 81 ? 5.700 -21.769 22.926 1.00 85.75 81 LEU A CA 1
ATOM 652 C C . LEU A 1 81 ? 5.862 -20.878 21.700 1.00 85.75 81 LEU A C 1
ATOM 654 O O . LEU A 1 81 ? 6.019 -21.377 20.587 1.00 85.75 81 LEU A O 1
ATOM 658 N N . ARG A 1 82 ? 5.890 -19.554 21.902 1.00 75.62 82 ARG A N 1
ATOM 659 C CA . ARG A 1 82 ? 6.179 -18.601 20.830 1.00 75.62 82 ARG A CA 1
ATOM 660 C C . ARG A 1 82 ? 7.520 -18.939 20.180 1.00 75.62 82 ARG A C 1
ATOM 662 O O . ARG A 1 82 ? 7.572 -19.048 18.964 1.00 75.62 82 ARG A O 1
ATOM 669 N N . ASN A 1 83 ? 8.579 -19.173 20.954 1.00 78.12 83 ASN A N 1
ATOM 670 C CA . ASN A 1 83 ? 9.885 -19.574 20.417 1.00 78.12 83 ASN A CA 1
ATOM 671 C C . ASN A 1 83 ? 9.863 -20.948 19.719 1.00 78.12 83 ASN A C 1
ATOM 673 O O . ASN A 1 83 ? 10.543 -21.129 18.713 1.00 78.12 83 ASN A O 1
ATOM 677 N N . PHE A 1 84 ? 9.075 -21.902 20.210 1.00 81.44 84 PHE A N 1
ATOM 678 C CA . PHE A 1 84 ? 8.972 -23.252 19.664 1.00 81.44 84 PHE A CA 1
ATOM 679 C C . PHE A 1 84 ? 8.201 -23.302 18.346 1.00 81.44 84 PHE A C 1
ATOM 681 O O . PHE A 1 84 ? 8.694 -23.883 17.384 1.00 81.44 84 PHE A O 1
ATOM 688 N N . LYS A 1 85 ? 7.033 -22.654 18.251 1.00 74.31 85 LYS A N 1
ATOM 689 C CA . LYS A 1 85 ? 6.286 -22.496 16.987 1.00 74.31 85 LYS A CA 1
ATOM 690 C C . LYS A 1 85 ? 7.154 -21.870 15.907 1.00 74.31 85 LYS A C 1
ATOM 692 O O . LYS A 1 85 ? 7.171 -22.286 14.755 1.00 74.31 85 LYS A O 1
ATOM 697 N N . ARG A 1 86 ? 7.921 -20.875 16.338 1.00 64.81 86 ARG A N 1
ATOM 698 C CA . ARG A 1 86 ? 8.903 -20.191 15.522 1.00 64.81 86 ARG A CA 1
ATOM 699 C C . ARG A 1 86 ? 10.088 -21.086 15.106 1.00 64.81 86 ARG A C 1
ATOM 701 O O . ARG A 1 86 ? 10.690 -20.856 14.074 1.00 64.81 86 ARG A O 1
ATOM 708 N N . ALA A 1 87 ? 10.451 -22.104 15.877 1.00 68.00 87 ALA A N 1
ATOM 709 C CA . ALA A 1 87 ? 11.503 -23.047 15.489 1.00 68.00 87 ALA A CA 1
ATOM 710 C C . ALA A 1 87 ? 10.977 -24.204 14.618 1.00 68.00 87 ALA A C 1
ATOM 712 O O . ALA A 1 87 ? 11.703 -24.705 13.765 1.00 68.00 87 ALA A O 1
ATOM 713 N N . SER A 1 88 ? 9.729 -24.628 14.838 1.00 70.44 88 SER A N 1
ATOM 714 C CA . SER A 1 88 ? 9.117 -25.813 14.217 1.00 70.44 88 SER A CA 1
ATOM 715 C C . SER A 1 88 ? 8.481 -25.557 12.849 1.00 70.44 88 SER A C 1
ATOM 717 O O . SER A 1 88 ? 8.322 -26.509 12.094 1.00 70.44 88 SER A O 1
ATOM 719 N N . ARG A 1 89 ? 8.155 -24.300 12.508 1.00 63.19 89 ARG A N 1
ATOM 720 C CA . ARG A 1 89 ? 7.581 -23.910 11.204 1.00 63.19 89 ARG A CA 1
ATOM 721 C C . ARG A 1 89 ? 8.399 -22.821 10.497 1.00 63.19 89 ARG A C 1
ATOM 723 O O . ARG A 1 89 ? 7.914 -21.695 10.342 1.00 63.19 89 ARG A O 1
ATOM 730 N N . PRO A 1 90 ? 9.651 -23.100 10.090 1.00 52.22 90 PRO A N 1
ATOM 731 C CA . PRO A 1 90 ? 10.516 -22.117 9.426 1.00 52.22 90 PRO A CA 1
ATOM 732 C C . PRO A 1 90 ? 9.905 -21.534 8.137 1.00 52.22 90 PRO A C 1
ATOM 734 O O . PRO A 1 90 ? 10.234 -20.417 7.737 1.00 52.22 90 PRO A O 1
ATOM 737 N N . GLU A 1 91 ? 8.982 -22.249 7.498 1.00 48.66 91 GLU A N 1
ATOM 738 C CA . GLU A 1 91 ? 8.237 -21.817 6.317 1.00 48.66 91 GLU A CA 1
ATOM 739 C C . GLU A 1 91 ? 7.253 -20.665 6.570 1.00 48.66 91 GLU A C 1
ATOM 741 O O . GLU A 1 91 ? 7.044 -19.865 5.660 1.00 48.66 91 GLU A O 1
ATOM 746 N N . LEU A 1 92 ? 6.714 -20.512 7.789 1.00 46.41 92 LEU A N 1
ATOM 747 C CA . LEU A 1 92 ? 5.860 -19.370 8.172 1.00 46.41 92 LEU A CA 1
ATOM 748 C C . LEU A 1 92 ? 6.665 -18.086 8.441 1.00 46.41 92 LEU A C 1
ATOM 750 O O . LEU A 1 92 ? 6.100 -17.035 8.742 1.00 46.41 92 LEU A O 1
ATOM 754 N N . LEU A 1 93 ? 7.993 -18.183 8.390 1.00 48.03 93 LEU A N 1
ATOM 755 C CA . LEU A 1 93 ? 8.926 -17.187 8.921 1.00 48.03 93 LEU A CA 1
ATOM 756 C C . LEU A 1 93 ? 9.853 -16.618 7.854 1.00 48.03 93 LEU A C 1
ATOM 758 O O . LEU A 1 93 ? 10.540 -15.623 8.085 1.00 48.03 93 LEU A O 1
ATOM 762 N N . GLN A 1 94 ? 9.845 -17.216 6.667 1.00 51.59 94 GLN A N 1
ATOM 763 C CA . GLN A 1 94 ? 10.396 -16.589 5.483 1.00 51.59 94 GLN A CA 1
ATOM 764 C C . GLN A 1 94 ? 9.391 -15.549 4.997 1.00 51.59 94 GLN A C 1
ATOM 766 O O . GLN A 1 94 ? 8.223 -15.866 4.772 1.00 51.59 94 GLN A O 1
ATOM 771 N N . LEU A 1 95 ? 9.854 -14.314 4.787 1.00 48.81 95 LEU A N 1
ATOM 772 C CA . LEU A 1 95 ? 9.175 -13.390 3.885 1.00 48.81 95 LEU A CA 1
ATOM 773 C C . LEU A 1 95 ? 9.231 -14.014 2.491 1.00 48.81 95 LEU A C 1
ATOM 775 O O . LEU A 1 95 ? 10.137 -13.755 1.702 1.00 48.81 95 LEU A O 1
ATOM 779 N N . ARG A 1 96 ? 8.298 -14.921 2.212 1.00 53.66 96 ARG A N 1
ATOM 780 C CA . ARG A 1 96 ? 8.095 -15.406 0.861 1.00 53.66 96 ARG A CA 1
ATOM 781 C C . ARG A 1 96 ? 7.539 -14.230 0.084 1.00 53.66 96 ARG A C 1
ATOM 783 O O . ARG A 1 96 ? 6.525 -13.653 0.470 1.00 53.66 96 ARG A O 1
ATOM 790 N N . VAL A 1 97 ? 8.239 -13.865 -0.986 1.00 58.41 97 VAL A N 1
ATOM 791 C CA . VAL A 1 97 ? 7.598 -13.125 -2.067 1.00 58.41 97 VAL A CA 1
ATOM 792 C C . VAL A 1 97 ? 6.366 -13.947 -2.432 1.00 58.41 97 VAL A C 1
ATOM 794 O O . VAL A 1 97 ? 6.478 -15.148 -2.679 1.00 58.41 97 VAL A O 1
ATOM 797 N N . ASP A 1 98 ? 5.193 -13.330 -2.382 1.00 64.12 98 ASP A N 1
ATOM 798 C CA . ASP A 1 98 ? 3.893 -13.952 -2.649 1.00 64.12 98 ASP A CA 1
ATOM 799 C C . ASP A 1 98 ? 3.720 -14.362 -4.125 1.00 64.12 98 ASP A C 1
ATOM 801 O O . ASP A 1 98 ? 2.636 -14.750 -4.551 1.00 64.12 98 ASP A O 1
ATOM 805 N N . CYS A 1 99 ? 4.796 -14.316 -4.915 1.00 69.62 99 CYS A N 1
ATOM 806 C CA . CYS A 1 99 ? 4.806 -14.651 -6.324 1.00 69.62 99 CYS A CA 1
ATOM 807 C C . CYS A 1 99 ? 6.092 -15.388 -6.740 1.00 69.62 99 CYS A C 1
ATOM 809 O O . CYS A 1 99 ? 7.136 -15.299 -6.089 1.00 69.62 99 CYS A O 1
ATOM 811 N N . SER A 1 100 ? 6.021 -16.115 -7.859 1.00 80.94 100 SER A N 1
ATOM 812 C CA . SER A 1 100 ? 7.194 -16.738 -8.477 1.00 80.94 100 SER A CA 1
ATOM 813 C C . SER A 1 100 ? 8.168 -15.680 -9.016 1.00 80.94 100 SER A C 1
ATOM 815 O O . SER A 1 100 ? 7.797 -14.525 -9.243 1.00 80.94 100 SER A O 1
ATOM 817 N N . VAL A 1 101 ? 9.419 -16.082 -9.266 1.00 78.88 101 VAL A N 1
ATOM 818 C CA . VAL A 1 101 ? 10.416 -15.235 -9.953 1.00 78.88 101 VAL A CA 1
ATOM 819 C C . VAL A 1 101 ? 9.893 -14.782 -11.319 1.00 78.88 101 VAL A C 1
ATOM 821 O O . VAL A 1 101 ? 10.091 -13.635 -11.705 1.00 78.88 101 VAL A O 1
ATOM 824 N N . GLU A 1 102 ? 9.169 -15.651 -12.023 1.00 83.56 102 GLU A N 1
ATOM 825 C CA . GLU A 1 102 ? 8.548 -15.340 -13.314 1.00 83.56 102 GLU A CA 1
ATOM 826 C C . GLU A 1 102 ? 7.500 -14.231 -13.192 1.00 83.56 102 GLU A C 1
ATOM 828 O O . GLU A 1 102 ? 7.494 -13.292 -13.985 1.00 83.56 102 GLU A O 1
ATOM 833 N N . GLU A 1 103 ? 6.633 -14.306 -12.181 1.00 78.81 103 GLU A N 1
ATOM 834 C CA . GLU A 1 103 ? 5.594 -13.305 -11.943 1.00 78.81 103 GLU A CA 1
ATOM 835 C C . GLU A 1 103 ? 6.194 -11.960 -11.520 1.00 78.81 103 GLU A C 1
ATOM 837 O O . GLU A 1 103 ? 5.786 -10.904 -12.007 1.00 78.81 103 GLU A O 1
ATOM 842 N N . LEU A 1 104 ? 7.241 -11.988 -10.695 1.00 77.75 104 LEU A N 1
ATOM 843 C CA . LEU A 1 104 ? 8.011 -10.795 -10.364 1.00 77.75 104 LEU A CA 1
ATOM 844 C C . LEU A 1 104 ? 8.698 -10.204 -11.605 1.00 77.75 104 LEU A C 1
ATOM 846 O O . LEU A 1 104 ? 8.695 -8.989 -11.791 1.00 77.75 104 LEU A O 1
ATOM 850 N N . GLY A 1 105 ? 9.220 -11.057 -12.489 1.00 82.38 105 GLY A N 1
ATOM 851 C CA . GLY A 1 105 ? 9.767 -10.668 -13.785 1.00 82.38 105 GLY A CA 1
ATOM 852 C C . GLY A 1 105 ? 8.729 -9.980 -14.671 1.00 82.38 105 GLY A C 1
ATOM 853 O O . GLY A 1 105 ? 9.028 -8.941 -15.254 1.00 82.38 105 GLY A O 1
ATOM 854 N N . LYS A 1 106 ? 7.481 -10.473 -14.717 1.00 84.56 106 LYS A N 1
ATOM 855 C CA . LYS A 1 106 ? 6.383 -9.788 -15.428 1.00 84.56 106 LYS A CA 1
ATOM 856 C C . LYS A 1 106 ? 6.103 -8.405 -14.848 1.00 84.56 106 LYS A C 1
ATOM 858 O O . LYS A 1 106 ? 5.935 -7.463 -15.617 1.00 84.56 106 LYS A O 1
ATOM 863 N N . ARG A 1 107 ? 6.092 -8.261 -13.519 1.00 78.56 107 ARG A N 1
ATOM 864 C CA . ARG A 1 107 ? 5.877 -6.962 -12.854 1.00 78.56 107 ARG A CA 1
ATOM 865 C C . ARG A 1 107 ? 7.024 -5.988 -13.108 1.00 78.56 107 ARG A C 1
ATOM 867 O O . ARG A 1 107 ? 6.768 -4.823 -13.378 1.00 78.56 107 ARG A O 1
ATOM 874 N N . ILE A 1 108 ? 8.274 -6.453 -13.086 1.00 80.50 108 ILE A N 1
ATOM 875 C CA . ILE A 1 108 ? 9.445 -5.634 -13.439 1.00 80.50 108 ILE A CA 1
ATOM 876 C C . ILE A 1 108 ? 9.407 -5.250 -14.925 1.00 80.50 108 ILE A C 1
ATOM 878 O O . ILE A 1 108 ? 9.675 -4.100 -15.259 1.00 80.50 108 ILE A O 1
ATOM 882 N N . ARG A 1 109 ? 9.025 -6.177 -15.813 1.00 85.75 109 ARG A N 1
ATOM 883 C CA . ARG A 1 109 ? 8.854 -5.909 -17.248 1.00 85.75 109 ARG A CA 1
ATOM 884 C C . ARG A 1 109 ? 7.787 -4.849 -17.487 1.00 85.75 109 ARG A C 1
ATOM 886 O O . ARG A 1 109 ? 8.036 -3.916 -18.240 1.00 85.75 109 ARG A O 1
ATOM 893 N N . ALA A 1 110 ? 6.633 -4.980 -16.829 1.00 80.25 110 ALA A N 1
ATOM 894 C CA . ALA A 1 110 ? 5.599 -3.956 -16.844 1.00 80.25 110 ALA A CA 1
ATOM 895 C C . ALA A 1 110 ? 6.191 -2.640 -16.346 1.00 80.25 110 ALA A C 1
ATOM 897 O O . ALA A 1 110 ? 6.180 -1.678 -17.094 1.00 80.25 110 ALA A O 1
ATOM 898 N N . ARG A 1 111 ? 6.832 -2.636 -15.170 1.00 74.12 111 ARG A N 1
ATOM 899 C CA . ARG A 1 111 ? 7.481 -1.459 -14.587 1.00 74.12 111 ARG A CA 1
ATOM 900 C C . ARG A 1 111 ? 8.393 -0.736 -15.580 1.00 74.12 111 ARG A C 1
ATOM 902 O O . ARG A 1 111 ? 8.358 0.469 -15.592 1.00 74.12 111 ARG A O 1
ATOM 909 N N . VAL A 1 112 ? 9.159 -1.393 -16.441 1.00 79.44 112 VAL A N 1
ATOM 910 C CA . VAL A 1 112 ? 10.030 -0.685 -17.406 1.00 79.44 112 VAL A CA 1
ATOM 911 C C . VAL A 1 112 ? 9.360 -0.355 -18.752 1.00 79.44 112 VAL A C 1
ATOM 913 O O . VAL A 1 112 ? 10.056 -0.141 -19.739 1.00 79.44 112 VAL A O 1
ATOM 916 N N . ASN A 1 113 ? 8.021 -0.312 -18.811 1.00 82.00 113 ASN A N 1
ATOM 917 C CA . ASN A 1 113 ? 7.215 -0.136 -20.034 1.00 82.00 113 ASN A CA 1
ATOM 918 C C . ASN A 1 113 ? 7.445 -1.222 -21.104 1.00 82.00 113 ASN A C 1
ATOM 920 O O . ASN A 1 113 ? 7.184 -1.020 -22.289 1.00 82.00 113 ASN A O 1
ATOM 924 N N . GLY A 1 114 ? 7.890 -2.408 -20.688 1.00 85.12 114 GLY A N 1
ATOM 925 C CA . GLY A 1 114 ? 8.179 -3.523 -21.582 1.00 85.12 114 GLY A CA 1
ATOM 926 C C . GLY A 1 114 ? 9.588 -3.493 -22.176 1.00 85.12 114 GLY A C 1
ATOM 927 O O . GLY A 1 114 ? 10.275 -2.476 -22.204 1.00 85.12 114 GLY A O 1
ATOM 928 N N . VAL A 1 115 ? 10.030 -4.654 -22.663 1.00 88.19 115 VAL A N 1
ATOM 929 C CA . VAL A 1 115 ? 11.396 -4.838 -23.180 1.00 88.19 115 VAL A CA 1
ATOM 930 C C . VAL A 1 115 ? 11.645 -4.018 -24.439 1.00 88.19 115 VAL A C 1
ATOM 932 O O . VAL A 1 115 ? 12.715 -3.427 -24.572 1.00 88.19 115 VAL A O 1
ATOM 935 N N . ASP A 1 116 ? 10.656 -3.927 -25.327 1.00 88.06 116 ASP A N 1
ATOM 936 C CA . ASP A 1 116 ? 10.777 -3.169 -26.574 1.00 88.06 116 ASP A CA 1
ATOM 937 C C . ASP A 1 116 ? 11.005 -1.676 -26.320 1.00 88.06 116 ASP A C 1
ATOM 939 O O . ASP A 1 116 ? 11.826 -1.055 -26.993 1.00 88.06 116 ASP A O 1
ATOM 943 N N . PHE A 1 117 ? 10.330 -1.104 -25.318 1.00 87.88 117 PHE A N 1
ATOM 944 C CA . PHE A 1 117 ? 10.505 0.300 -24.951 1.00 87.88 117 PHE A CA 1
ATOM 945 C C . PHE A 1 117 ? 11.923 0.576 -24.443 1.00 87.88 117 PHE A C 1
ATOM 947 O O . PHE A 1 117 ? 12.595 1.466 -24.963 1.00 87.88 117 PHE A O 1
ATOM 954 N N . VAL A 1 118 ? 12.405 -0.221 -23.479 1.00 86.56 118 VAL A N 1
ATOM 955 C CA . VAL A 1 118 ? 13.781 -0.110 -22.959 1.00 86.56 118 VAL A CA 1
ATOM 956 C C . VAL A 1 118 ? 14.795 -0.263 -24.088 1.00 86.56 118 VAL A C 1
ATOM 958 O O . VAL A 1 118 ? 15.753 0.499 -24.164 1.00 86.56 118 VAL A O 1
ATOM 961 N N . THR A 1 119 ? 14.564 -1.233 -24.972 1.00 88.44 119 THR A N 1
ATOM 962 C CA . THR A 1 119 ? 15.451 -1.551 -26.091 1.00 88.44 119 THR A CA 1
ATOM 963 C C . THR A 1 119 ? 15.569 -0.385 -27.060 1.00 88.44 119 THR A C 1
ATOM 965 O O . THR A 1 119 ? 16.678 0.033 -27.382 1.00 88.44 119 THR A O 1
ATOM 968 N N . ASN A 1 120 ? 14.437 0.165 -27.506 1.00 89.69 120 ASN A N 1
ATOM 969 C CA . ASN A 1 120 ? 14.436 1.292 -28.433 1.00 89.69 120 ASN A CA 1
ATOM 970 C C . ASN A 1 120 ? 15.076 2.525 -27.790 1.00 89.69 120 ASN A C 1
ATOM 972 O O . ASN A 1 120 ? 15.950 3.129 -28.399 1.00 89.69 120 ASN A O 1
ATOM 976 N N . LYS A 1 121 ? 14.734 2.828 -26.530 1.00 88.50 121 LYS A N 1
ATOM 977 C CA . LYS A 1 121 ? 15.327 3.956 -25.803 1.00 88.50 121 LYS A CA 1
ATOM 978 C C . LYS A 1 121 ? 16.841 3.802 -25.632 1.00 88.50 121 LYS A C 1
ATOM 980 O O . LYS A 1 121 ? 17.568 4.762 -25.832 1.00 88.50 121 LYS A O 1
ATOM 985 N N . ALA A 1 122 ? 17.328 2.601 -25.323 1.00 86.62 122 ALA A N 1
ATOM 986 C CA . ALA A 1 122 ? 18.761 2.338 -25.195 1.00 86.62 122 ALA A CA 1
ATOM 987 C C . ALA A 1 122 ? 19.504 2.508 -26.528 1.00 86.62 122 ALA A C 1
ATOM 989 O O . ALA A 1 122 ? 20.599 3.063 -26.548 1.00 86.62 122 ALA A O 1
ATOM 990 N N . LEU A 1 123 ? 18.911 2.053 -27.637 1.00 87.12 123 LEU A N 1
ATOM 991 C CA . LEU A 1 123 ? 19.465 2.242 -28.979 1.00 87.12 123 LEU A CA 1
ATOM 992 C C . LEU A 1 123 ? 19.467 3.718 -29.394 1.00 87.12 123 LEU A C 1
ATOM 994 O O . LEU A 1 123 ? 20.449 4.173 -29.979 1.00 87.12 123 LEU A O 1
ATOM 998 N N . ASP A 1 124 ? 18.403 4.457 -29.082 1.00 86.88 124 ASP A N 1
ATOM 999 C CA . ASP A 1 124 ? 18.292 5.884 -29.383 1.00 86.88 124 ASP A CA 1
ATOM 1000 C C . ASP A 1 124 ? 19.284 6.705 -28.547 1.00 86.88 124 ASP A C 1
ATOM 1002 O O . ASP A 1 124 ? 20.014 7.525 -29.106 1.00 86.88 124 ASP A O 1
ATOM 1006 N N . ASP A 1 125 ? 19.392 6.431 -27.241 1.00 84.75 125 ASP A N 1
ATOM 1007 C CA . ASP A 1 125 ? 20.374 7.067 -26.356 1.00 84.75 125 ASP A CA 1
ATOM 1008 C C . ASP A 1 125 ? 21.815 6.745 -26.805 1.00 84.75 125 ASP A C 1
ATOM 1010 O O . ASP A 1 125 ? 22.689 7.613 -26.803 1.00 84.75 125 ASP A O 1
ATOM 1014 N N . PHE A 1 126 ? 22.072 5.498 -27.222 1.00 84.12 126 PHE A N 1
ATOM 1015 C CA . PHE A 1 126 ? 23.371 5.066 -27.746 1.00 84.12 126 PHE A CA 1
ATOM 1016 C C . PHE A 1 126 ? 23.717 5.797 -29.046 1.00 84.12 126 PHE A C 1
ATOM 1018 O O . PHE A 1 126 ? 24.830 6.301 -29.205 1.00 84.12 126 PHE A O 1
ATOM 1025 N N . ARG A 1 127 ? 22.747 5.901 -29.961 1.00 82.88 127 ARG A N 1
ATOM 1026 C CA . ARG A 1 127 ? 22.898 6.655 -31.203 1.00 82.88 127 ARG A CA 1
ATOM 1027 C C . ARG A 1 127 ? 23.194 8.126 -30.905 1.00 82.88 127 ARG A C 1
ATOM 1029 O O . ARG A 1 127 ? 24.135 8.669 -31.469 1.00 82.88 127 ARG A O 1
ATOM 1036 N N . ALA A 1 128 ? 22.432 8.750 -30.009 1.00 80.94 128 ALA A N 1
ATOM 1037 C CA . ALA A 1 128 ? 22.624 10.140 -29.602 1.00 80.94 128 ALA A CA 1
ATOM 1038 C C . ALA A 1 128 ? 24.046 10.384 -29.070 1.00 80.94 128 ALA A C 1
ATOM 1040 O O . ALA A 1 128 ? 24.763 11.236 -29.586 1.00 80.94 128 ALA A O 1
ATOM 1041 N N . THR A 1 129 ? 24.469 9.565 -28.107 1.00 77.81 129 THR A N 1
ATOM 1042 C CA . THR A 1 129 ? 25.722 9.751 -27.360 1.00 77.81 129 THR A CA 1
ATOM 1043 C C . THR A 1 129 ? 26.968 9.508 -28.214 1.00 77.81 129 THR A C 1
ATOM 1045 O O . THR A 1 129 ? 27.963 10.208 -28.064 1.00 77.81 129 THR A O 1
ATOM 1048 N N . TYR A 1 130 ? 26.942 8.512 -29.106 1.00 71.25 130 TYR A N 1
ATOM 1049 C CA . TYR A 1 130 ? 28.156 8.050 -29.792 1.00 71.25 130 TYR A CA 1
ATOM 1050 C C . TYR A 1 130 ? 28.219 8.381 -31.285 1.00 71.25 130 TYR A C 1
ATOM 1052 O O . TYR A 1 130 ? 29.259 8.159 -31.896 1.00 71.25 130 TYR A O 1
ATOM 1060 N N . PHE A 1 131 ? 27.147 8.911 -31.884 1.00 66.38 131 PHE A N 1
ATOM 1061 C CA . PHE A 1 131 ? 27.137 9.263 -33.313 1.00 66.38 131 PHE A CA 1
ATOM 1062 C C . PHE A 1 131 ? 27.005 10.759 -33.588 1.00 66.38 131 PHE A C 1
ATOM 1064 O O . PHE A 1 131 ? 27.229 11.166 -34.728 1.00 66.38 131 PHE A O 1
ATOM 1071 N N . PHE A 1 132 ? 26.641 11.576 -32.595 1.00 62.97 132 PHE A N 1
ATOM 1072 C CA . PHE A 1 132 ? 26.400 13.005 -32.814 1.00 62.97 132 PHE A CA 1
ATOM 1073 C C . PHE A 1 132 ? 27.364 13.942 -32.068 1.00 62.97 132 PHE A C 1
ATOM 1075 O O . PHE A 1 132 ? 27.508 15.080 -32.511 1.00 62.97 132 PHE A O 1
ATOM 1082 N N . ASP A 1 133 ? 28.073 13.479 -31.029 1.00 54.56 133 ASP A N 1
ATOM 1083 C CA . ASP A 1 133 ? 28.849 14.369 -30.145 1.00 54.56 133 ASP A CA 1
ATOM 1084 C C . ASP A 1 133 ? 30.378 14.398 -30.377 1.00 54.56 133 ASP A C 1
ATOM 1086 O O . ASP A 1 133 ? 31.010 15.387 -30.004 1.00 54.56 133 ASP A O 1
ATOM 1090 N N . ASP A 1 134 ? 31.001 13.398 -31.025 1.00 55.66 134 ASP A N 1
ATOM 1091 C CA . ASP A 1 134 ? 32.456 13.407 -31.293 1.00 55.66 134 ASP A CA 1
ATOM 1092 C C . ASP A 1 134 ? 32.778 13.337 -32.803 1.00 55.66 134 ASP A C 1
ATOM 1094 O O . ASP A 1 134 ? 32.543 12.306 -33.442 1.00 55.66 134 ASP A O 1
ATOM 1098 N N . PRO A 1 135 ? 33.370 14.395 -33.399 1.00 56.06 135 PRO A N 1
ATOM 1099 C CA . PRO A 1 135 ? 33.816 14.403 -34.793 1.00 56.06 135 PRO A CA 1
ATOM 1100 C C . PRO A 1 135 ? 34.767 13.256 -35.166 1.00 56.06 135 PRO A C 1
ATOM 1102 O O . PRO A 1 135 ? 34.859 12.919 -36.344 1.00 56.06 135 PRO A O 1
ATOM 1105 N N . LYS A 1 136 ? 35.476 12.662 -34.193 1.00 56.91 136 LYS A N 1
ATOM 1106 C CA . LYS A 1 136 ? 36.374 11.516 -34.415 1.00 56.91 136 LYS A CA 1
ATOM 1107 C C . LYS A 1 136 ? 35.642 10.172 -34.462 1.00 56.91 136 LYS A C 1
ATOM 1109 O O . LYS A 1 136 ? 36.088 9.279 -35.176 1.00 56.91 136 LYS A O 1
ATOM 1114 N N . ASP A 1 137 ? 34.511 10.039 -33.770 1.00 50.19 137 ASP A N 1
ATOM 1115 C CA . ASP A 1 137 ? 33.696 8.813 -33.781 1.00 50.19 137 ASP A CA 1
ATOM 1116 C C . ASP A 1 137 ? 32.798 8.734 -35.040 1.00 50.19 137 ASP A C 1
ATOM 1118 O O . ASP A 1 137 ? 32.456 7.640 -35.496 1.00 50.19 137 ASP A O 1
ATOM 1122 N N . ILE A 1 138 ? 32.502 9.878 -35.680 1.00 50.72 138 ILE A N 1
ATOM 1123 C CA . ILE A 1 138 ? 31.775 9.964 -36.966 1.00 50.72 138 ILE A CA 1
ATOM 1124 C C . ILE A 1 138 ? 32.528 9.254 -38.110 1.00 50.72 138 ILE A C 1
ATOM 1126 O O . ILE A 1 138 ? 31.895 8.724 -39.029 1.00 50.72 138 ILE A O 1
ATOM 1130 N N . GLU A 1 139 ? 33.866 9.206 -38.068 1.00 50.59 139 GLU A N 1
ATOM 1131 C CA . GLU A 1 139 ? 34.664 8.463 -39.056 1.00 50.59 139 GLU A CA 1
ATOM 1132 C C . GLU A 1 139 ? 34.633 6.943 -38.827 1.00 50.59 139 GLU A C 1
ATOM 1134 O O . GLU A 1 139 ? 34.671 6.191 -39.804 1.00 50.59 139 GLU A O 1
ATOM 1139 N N . LEU A 1 140 ? 34.507 6.487 -37.573 1.00 51.03 140 LEU A N 1
ATOM 1140 C CA . LEU A 1 140 ? 34.510 5.064 -37.208 1.00 51.03 140 LEU A CA 1
ATOM 1141 C C . LEU A 1 140 ? 33.184 4.362 -37.531 1.00 51.03 140 LEU A C 1
ATOM 1143 O O . LEU A 1 140 ? 33.174 3.185 -37.893 1.00 51.03 140 LEU A O 1
ATOM 1147 N N . VAL A 1 141 ? 32.048 5.058 -37.409 1.00 53.38 141 VAL A N 1
ATOM 1148 C CA . VAL A 1 141 ? 30.731 4.443 -37.617 1.00 53.38 141 VAL A CA 1
ATOM 1149 C C . VAL A 1 141 ? 29.820 5.379 -38.403 1.00 53.38 141 VAL A C 1
ATOM 1151 O O . VAL A 1 141 ? 29.134 6.239 -37.855 1.00 53.38 141 VAL A O 1
ATOM 1154 N N . ARG A 1 142 ? 29.770 5.199 -39.729 1.00 58.12 142 ARG A N 1
ATOM 1155 C CA . ARG A 1 142 ? 28.819 5.951 -40.563 1.00 58.12 142 ARG A CA 1
ATOM 1156 C C . ARG A 1 142 ? 27.386 5.684 -40.076 1.00 58.12 142 ARG A C 1
ATOM 1158 O O . ARG A 1 142 ? 27.063 4.525 -39.820 1.00 58.12 142 ARG A O 1
ATOM 1165 N N . PRO A 1 143 ? 26.484 6.682 -40.045 1.00 59.09 143 PRO A N 1
ATOM 1166 C CA . PRO A 1 143 ? 25.070 6.483 -39.699 1.00 59.09 143 PRO A CA 1
ATOM 1167 C C . PRO A 1 143 ? 24.391 5.333 -40.467 1.00 59.09 143 PRO A C 1
ATOM 1169 O O . PRO A 1 143 ? 23.564 4.615 -39.915 1.00 59.09 143 PRO A O 1
ATOM 1172 N N . THR A 1 144 ? 24.819 5.082 -41.710 1.00 63.34 144 THR A N 1
ATOM 1173 C CA . THR A 1 144 ? 24.366 3.952 -42.536 1.00 63.34 144 THR A CA 1
ATOM 1174 C C . THR A 1 144 ? 24.724 2.573 -41.970 1.00 63.34 144 THR A C 1
ATOM 1176 O O . THR A 1 144 ? 24.038 1.605 -42.274 1.00 63.34 144 THR A O 1
ATOM 1179 N N . TYR A 1 145 ? 25.781 2.460 -41.161 1.00 65.00 145 TYR A N 1
ATOM 1180 C CA . TYR A 1 145 ? 26.194 1.214 -40.508 1.00 65.00 145 TYR A CA 1
ATOM 1181 C C . TYR A 1 145 ? 25.296 0.872 -39.315 1.00 65.00 145 TYR A C 1
ATOM 1183 O O . TYR A 1 145 ? 24.867 -0.271 -39.179 1.00 65.00 145 TYR A O 1
ATOM 1191 N N . PHE A 1 146 ? 24.958 1.865 -38.485 1.00 69.94 146 PHE A N 1
ATOM 1192 C CA . PHE A 1 146 ? 24.027 1.665 -37.371 1.00 69.94 146 PHE A CA 1
ATOM 1193 C C . PHE A 1 146 ? 22.663 1.186 -37.871 1.00 69.94 146 PHE A C 1
ATOM 1195 O O . PHE A 1 146 ? 22.117 0.219 -37.347 1.00 69.94 146 PHE A O 1
ATOM 1202 N N . ASP A 1 147 ? 22.152 1.817 -38.931 1.00 73.81 147 ASP A N 1
ATOM 1203 C CA . ASP A 1 147 ? 20.879 1.430 -39.535 1.00 73.81 147 ASP A CA 1
ATOM 1204 C C . ASP A 1 147 ? 20.953 0.033 -40.191 1.00 73.81 147 ASP A C 1
ATOM 1206 O O . ASP A 1 147 ? 19.989 -0.727 -40.108 1.00 73.81 147 ASP A O 1
ATOM 1210 N N . ALA A 1 148 ? 22.101 -0.353 -40.769 1.00 71.38 148 ALA A N 1
ATOM 1211 C CA . ALA A 1 148 ? 22.308 -1.680 -41.361 1.00 71.38 148 ALA A CA 1
ATOM 1212 C C . ALA A 1 148 ? 22.367 -2.816 -40.322 1.00 71.38 148 ALA A C 1
ATOM 1214 O O . ALA A 1 148 ? 21.893 -3.917 -40.598 1.00 71.38 148 ALA A O 1
ATOM 1215 N N . CYS A 1 149 ? 22.909 -2.555 -39.130 1.00 71.62 149 CYS A N 1
ATOM 1216 C CA . CYS A 1 149 ? 23.027 -3.538 -38.046 1.00 71.62 149 CYS A CA 1
ATOM 1217 C C . CYS A 1 149 ? 21.920 -3.415 -36.983 1.00 71.62 149 CYS A C 1
ATOM 1219 O O . CYS A 1 149 ? 21.944 -4.138 -35.986 1.00 71.62 149 CYS A O 1
ATOM 1221 N N . ARG A 1 150 ? 20.944 -2.514 -37.161 1.00 81.25 150 ARG A N 1
ATOM 1222 C CA . ARG A 1 150 ? 19.959 -2.155 -36.126 1.00 81.25 150 ARG A CA 1
ATOM 1223 C C . ARG A 1 150 ? 19.211 -3.354 -35.550 1.00 81.25 150 ARG A C 1
ATOM 1225 O O . ARG A 1 150 ? 19.039 -3.418 -34.338 1.00 81.25 150 ARG A O 1
ATOM 1232 N N . GLU A 1 151 ? 18.787 -4.302 -36.383 1.00 79.88 151 GLU A N 1
ATOM 1233 C CA . GLU A 1 151 ? 18.046 -5.484 -35.919 1.00 79.88 151 GLU A CA 1
ATOM 1234 C C . GLU A 1 151 ? 18.921 -6.444 -35.097 1.00 79.88 151 GLU A C 1
ATOM 1236 O O . GLU A 1 151 ? 18.457 -7.009 -34.107 1.00 79.88 151 GLU A O 1
ATOM 1241 N N . GLU A 1 152 ? 20.206 -6.578 -35.435 1.00 77.31 152 GLU A N 1
ATOM 1242 C CA . GLU A 1 152 ? 21.161 -7.381 -34.659 1.00 77.31 152 GLU A CA 1
ATOM 1243 C C . GLU A 1 152 ? 21.467 -6.720 -33.309 1.00 77.31 152 GLU A C 1
ATOM 1245 O O . GLU A 1 152 ? 21.442 -7.382 -32.268 1.00 77.31 152 GLU A O 1
ATOM 1250 N N . LEU A 1 153 ? 21.673 -5.396 -33.307 1.00 78.56 153 LEU A N 1
ATOM 1251 C CA . LEU A 1 153 ? 21.847 -4.607 -32.084 1.00 78.56 153 LEU A CA 1
ATOM 1252 C C . LEU A 1 153 ? 20.592 -4.674 -31.206 1.00 78.56 153 LEU A C 1
ATOM 1254 O O . LEU A 1 153 ? 20.694 -4.862 -29.997 1.00 78.56 153 LEU A O 1
ATOM 1258 N N . LYS A 1 154 ? 19.401 -4.597 -31.807 1.00 86.06 154 LYS A N 1
ATOM 1259 C CA . LYS A 1 154 ? 18.119 -4.745 -31.113 1.00 86.06 154 LYS A CA 1
ATOM 1260 C C . LYS A 1 154 ? 17.995 -6.115 -30.456 1.00 86.06 154 LYS A C 1
ATOM 1262 O O . LYS A 1 154 ? 17.715 -6.179 -29.263 1.00 86.06 154 LYS A O 1
ATOM 1267 N N . ALA A 1 155 ? 18.254 -7.202 -31.185 1.00 81.12 155 ALA A N 1
ATOM 1268 C CA . ALA A 1 155 ? 18.220 -8.555 -30.628 1.00 81.12 155 ALA A CA 1
ATOM 1269 C C . ALA A 1 155 ? 19.221 -8.730 -29.468 1.00 81.12 155 ALA A C 1
ATOM 1271 O O . ALA A 1 155 ? 18.901 -9.350 -28.449 1.00 81.12 155 ALA A O 1
ATOM 1272 N N . TYR A 1 156 ? 20.411 -8.134 -29.591 1.00 80.38 156 TYR A N 1
ATOM 1273 C CA . TYR A 1 156 ? 21.420 -8.127 -28.534 1.00 80.38 156 TYR A CA 1
ATOM 1274 C C . TYR A 1 156 ? 20.941 -7.387 -27.274 1.00 80.38 156 TYR A C 1
ATOM 1276 O O . TYR A 1 156 ? 20.998 -7.940 -26.171 1.00 80.38 156 TYR A O 1
ATOM 1284 N N . VAL A 1 157 ? 20.403 -6.175 -27.436 1.00 82.50 157 VAL A N 1
ATOM 1285 C CA . VAL A 1 157 ? 19.866 -5.353 -26.341 1.00 82.50 157 VAL A CA 1
ATOM 1286 C C . VAL A 1 157 ? 18.675 -6.037 -25.661 1.00 82.50 157 VAL A C 1
ATOM 1288 O O . VAL A 1 157 ? 18.655 -6.117 -24.434 1.00 82.50 157 VAL A O 1
ATOM 1291 N N . VAL A 1 158 ? 17.741 -6.625 -26.420 1.00 87.31 158 VAL A N 1
ATOM 1292 C CA . VAL A 1 158 ? 16.613 -7.416 -25.881 1.00 87.31 158 VAL A CA 1
ATOM 1293 C C . VAL A 1 158 ? 17.115 -8.527 -24.958 1.00 87.31 158 VAL A C 1
ATOM 1295 O O . VAL A 1 158 ? 16.619 -8.681 -23.841 1.00 87.31 158 VAL A O 1
ATOM 1298 N N . SER A 1 159 ? 18.136 -9.275 -25.389 1.00 84.19 159 SER A N 1
ATOM 1299 C CA . SER A 1 159 ? 18.747 -10.338 -24.583 1.00 84.19 159 SER A CA 1
ATOM 1300 C C . SER A 1 159 ? 19.357 -9.804 -23.280 1.00 84.19 159 SER A C 1
ATOM 1302 O O . SER A 1 159 ? 19.213 -10.435 -22.230 1.00 84.19 159 SER A O 1
ATOM 1304 N N . ILE A 1 160 ? 20.018 -8.640 -23.310 1.00 80.69 160 ILE A N 1
ATOM 1305 C CA . ILE A 1 160 ? 20.552 -7.999 -22.098 1.00 80.69 160 ILE A CA 1
ATOM 1306 C C . ILE A 1 160 ? 19.412 -7.597 -21.157 1.00 80.69 160 ILE A C 1
ATOM 1308 O O . ILE A 1 160 ? 19.458 -7.925 -19.972 1.00 80.69 160 ILE A O 1
ATOM 1312 N N . VAL A 1 161 ? 18.378 -6.926 -21.670 1.00 84.31 161 VAL A N 1
ATOM 1313 C CA . VAL A 1 161 ? 17.244 -6.446 -20.867 1.00 84.31 161 VAL A CA 1
ATOM 1314 C C . VAL A 1 161 ? 16.501 -7.610 -20.206 1.00 84.31 161 VAL A C 1
ATOM 1316 O O . VAL A 1 161 ? 16.235 -7.552 -19.008 1.00 84.31 161 VAL A O 1
ATOM 1319 N N . GLU A 1 162 ? 16.226 -8.698 -20.929 1.00 87.69 162 GLU A N 1
ATOM 1320 C CA . GLU A 1 162 ? 15.578 -9.888 -20.355 1.00 87.69 162 GLU A CA 1
ATOM 1321 C C . GLU A 1 162 ? 16.422 -10.524 -19.240 1.00 87.69 162 GLU A C 1
ATOM 1323 O O . GLU A 1 162 ? 15.903 -10.836 -18.165 1.00 87.69 162 GLU A O 1
ATOM 1328 N N . LYS A 1 163 ? 17.745 -10.633 -19.429 1.00 82.50 163 LYS A N 1
ATOM 1329 C CA . LYS A 1 163 ? 18.648 -11.105 -18.367 1.00 82.50 163 LYS A CA 1
ATOM 1330 C C . LYS A 1 163 ? 18.621 -10.181 -17.150 1.00 82.50 163 LYS A C 1
ATOM 1332 O O . LYS A 1 163 ? 18.559 -10.672 -16.027 1.00 82.50 163 LYS A O 1
ATOM 1337 N N . LEU A 1 164 ? 18.624 -8.862 -17.350 1.00 80.38 164 LEU A N 1
ATOM 1338 C CA . LEU A 1 164 ? 18.532 -7.887 -16.260 1.00 80.38 164 LEU A CA 1
ATOM 1339 C C . LEU A 1 164 ? 17.191 -7.972 -15.517 1.00 80.38 164 LEU A C 1
ATOM 1341 O O . LEU A 1 164 ? 17.167 -7.799 -14.299 1.00 80.38 164 LEU A O 1
ATOM 1345 N N . ILE A 1 165 ? 16.082 -8.259 -16.205 1.00 83.62 165 ILE A N 1
ATOM 1346 C CA . ILE A 1 165 ? 14.762 -8.462 -15.585 1.00 83.62 165 ILE A CA 1
ATOM 1347 C C . ILE A 1 165 ? 14.763 -9.724 -14.722 1.00 83.62 165 ILE A C 1
ATOM 1349 O O . ILE A 1 165 ? 14.412 -9.653 -13.542 1.00 83.62 165 ILE A O 1
ATOM 1353 N N . VAL A 1 166 ? 15.185 -10.863 -15.282 1.00 84.12 166 VAL A N 1
ATOM 1354 C CA . VAL A 1 166 ? 15.238 -12.147 -14.562 1.00 84.12 166 VAL A CA 1
ATOM 1355 C C . VAL A 1 166 ? 16.162 -12.043 -13.358 1.00 84.12 166 VAL A C 1
ATOM 1357 O O . VAL A 1 166 ? 15.787 -12.410 -12.248 1.00 84.12 166 VAL A O 1
ATOM 1360 N N . ALA A 1 167 ? 17.350 -11.480 -13.548 1.00 75.19 167 ALA A N 1
ATOM 1361 C CA . ALA A 1 167 ? 18.343 -11.415 -12.495 1.00 75.19 167 ALA A CA 1
ATOM 1362 C C . ALA A 1 167 ? 17.932 -10.420 -11.382 1.00 75.19 167 ALA A C 1
ATOM 1364 O O . ALA A 1 167 ? 18.159 -10.690 -10.202 1.00 75.19 167 ALA A O 1
ATOM 1365 N N . ASN A 1 168 ? 17.222 -9.333 -11.717 1.00 75.81 168 ASN A N 1
ATOM 1366 C CA . ASN A 1 168 ? 16.574 -8.449 -10.738 1.00 75.81 168 ASN A CA 1
ATOM 1367 C C . ASN A 1 168 ? 15.463 -9.187 -9.968 1.00 75.81 168 ASN A C 1
ATOM 1369 O O . ASN A 1 168 ? 15.433 -9.127 -8.741 1.00 75.81 168 ASN A O 1
ATOM 1373 N N . ALA A 1 169 ? 14.612 -9.959 -10.653 1.00 79.62 169 ALA A N 1
ATOM 1374 C CA . ALA A 1 169 ? 13.581 -10.771 -10.008 1.00 79.62 169 ALA A CA 1
ATOM 1375 C C . ALA A 1 169 ? 14.182 -11.821 -9.054 1.00 79.62 169 ALA A C 1
ATOM 1377 O O . ALA A 1 169 ? 13.746 -11.951 -7.911 1.00 79.62 169 ALA A O 1
ATOM 1378 N N . GLU A 1 170 ? 15.230 -12.532 -9.473 1.00 76.88 170 GLU A N 1
ATOM 1379 C CA . GLU A 1 170 ? 15.939 -13.486 -8.621 1.00 76.88 170 GLU A CA 1
ATOM 1380 C C . GLU A 1 170 ? 16.602 -12.812 -7.420 1.00 76.88 170 GLU A C 1
ATOM 1382 O O . GLU A 1 170 ? 16.498 -13.311 -6.299 1.00 76.88 170 GLU A O 1
ATOM 1387 N N . CYS A 1 171 ? 17.284 -11.682 -7.631 1.00 70.19 171 CYS A N 1
ATOM 1388 C CA . CYS A 1 171 ? 17.926 -10.928 -6.559 1.00 70.19 171 CYS A CA 1
ATOM 1389 C C . CYS A 1 171 ? 16.894 -10.482 -5.517 1.00 70.19 171 CYS A C 1
ATOM 1391 O O . CYS A 1 171 ? 17.106 -10.649 -4.312 1.00 70.19 171 CYS A O 1
ATOM 1393 N N . THR A 1 172 ? 15.749 -9.981 -5.976 1.00 69.12 172 THR A N 1
ATOM 1394 C CA . THR A 1 172 ? 14.636 -9.581 -5.120 1.00 69.12 172 THR A CA 1
ATOM 1395 C C . THR A 1 172 ? 14.035 -10.773 -4.373 1.00 69.12 172 THR A C 1
ATOM 1397 O O . THR A 1 172 ? 13.865 -10.695 -3.156 1.00 69.12 172 THR A O 1
ATOM 1400 N N . ALA A 1 173 ? 13.789 -11.899 -5.049 1.00 70.94 173 ALA A N 1
ATOM 1401 C CA . ALA A 1 173 ? 13.270 -13.115 -4.424 1.00 70.94 173 ALA A CA 1
ATOM 1402 C C . ALA A 1 173 ? 14.228 -13.675 -3.357 1.00 70.94 173 ALA A C 1
ATOM 1404 O O . ALA A 1 173 ? 13.814 -14.008 -2.243 1.00 70.94 173 ALA A O 1
ATOM 1405 N N . ARG A 1 174 ? 15.534 -13.706 -3.652 1.00 67.44 174 ARG A N 1
ATOM 1406 C CA . ARG A 1 174 ? 16.573 -14.124 -2.699 1.00 67.44 174 ARG A CA 1
ATOM 1407 C C . ARG A 1 174 ? 16.674 -13.158 -1.521 1.00 67.44 174 ARG A C 1
ATOM 1409 O O . ARG A 1 174 ? 16.766 -13.600 -0.378 1.00 67.44 174 ARG A O 1
ATOM 1416 N N . SER A 1 175 ? 16.615 -11.853 -1.771 1.00 61.16 175 SER A N 1
ATOM 1417 C CA . SER A 1 175 ? 16.687 -10.827 -0.723 1.00 61.16 175 SER A CA 1
ATOM 1418 C C . SER A 1 175 ? 15.476 -10.857 0.212 1.00 61.16 175 SER A C 1
ATOM 1420 O O . SER A 1 175 ? 15.633 -10.598 1.400 1.00 61.16 175 SER A O 1
ATOM 1422 N N . ALA A 1 176 ? 14.296 -11.238 -0.282 1.00 58.22 176 ALA A N 1
ATOM 1423 C CA . ALA A 1 176 ? 13.125 -11.488 0.557 1.00 58.22 176 ALA A CA 1
ATOM 1424 C C . ALA A 1 176 ? 13.296 -12.743 1.438 1.00 58.22 176 ALA A C 1
ATOM 1426 O O . ALA A 1 176 ? 12.963 -12.723 2.622 1.00 58.22 176 ALA A O 1
ATOM 1427 N N . SER A 1 177 ? 13.905 -13.808 0.900 1.00 53.53 177 SER A N 1
ATOM 1428 C CA . SER A 1 177 ? 14.209 -15.030 1.666 1.00 53.53 177 SER A CA 1
ATOM 1429 C C . SER A 1 177 ? 15.291 -14.826 2.741 1.00 53.53 177 SER A C 1
ATOM 1431 O O . SER A 1 177 ? 15.271 -15.471 3.790 1.00 53.53 177 SER A O 1
ATOM 1433 N N . ALA A 1 178 ? 16.217 -13.889 2.516 1.00 50.56 178 ALA A N 1
ATOM 1434 C CA . ALA A 1 178 ? 17.254 -13.496 3.461 1.00 50.56 178 ALA A CA 1
ATOM 1435 C C . ALA A 1 178 ? 16.735 -12.383 4.389 1.00 50.56 178 ALA A C 1
ATOM 1437 O O . ALA A 1 178 ? 17.140 -11.226 4.286 1.00 50.56 178 ALA A O 1
ATOM 1438 N N . ALA A 1 179 ? 15.820 -12.740 5.295 1.00 44.88 179 ALA A N 1
ATOM 1439 C CA . ALA A 1 179 ? 15.249 -11.833 6.288 1.00 44.88 179 ALA A CA 1
ATOM 1440 C C . ALA A 1 179 ? 16.332 -10.978 6.981 1.00 44.88 179 ALA A C 1
ATOM 1442 O O . ALA A 1 179 ? 17.238 -11.519 7.621 1.00 44.88 179 ALA A O 1
ATOM 1443 N N . GLY A 1 180 ? 16.220 -9.647 6.876 1.00 46.12 180 GLY A N 1
ATOM 1444 C CA . GLY A 1 180 ? 16.940 -8.732 7.768 1.00 46.12 180 GLY A CA 1
ATOM 1445 C C . GLY A 1 180 ? 17.486 -7.427 7.191 1.00 46.12 180 GLY A C 1
ATOM 1446 O O . GLY A 1 180 ? 18.052 -6.662 7.961 1.00 46.12 180 GLY A O 1
ATOM 1447 N N . GLN A 1 181 ? 17.357 -7.122 5.898 1.00 43.41 181 GLN A N 1
ATOM 1448 C CA . GLN A 1 181 ? 17.859 -5.839 5.382 1.00 43.41 181 GLN A CA 1
ATOM 1449 C C . GLN A 1 181 ? 16.765 -5.114 4.584 1.00 43.41 181 GLN A C 1
ATOM 1451 O O . GLN A 1 181 ? 16.201 -5.658 3.639 1.00 43.41 181 GLN A O 1
ATOM 1456 N N . MET A 1 182 ? 16.432 -3.913 5.071 1.00 49.38 182 MET A N 1
ATOM 1457 C CA . MET A 1 182 ? 15.273 -3.066 4.749 1.00 49.38 182 MET A CA 1
ATOM 1458 C C . MET A 1 182 ? 15.118 -2.707 3.264 1.00 49.38 182 MET A C 1
ATOM 1460 O O . MET A 1 182 ? 16.059 -2.859 2.491 1.00 49.38 182 MET A O 1
ATOM 1464 N N . ALA A 1 183 ? 13.980 -2.101 2.901 1.00 43.47 183 ALA A N 1
ATOM 1465 C CA . ALA A 1 183 ? 13.736 -1.446 1.609 1.00 43.47 183 ALA A CA 1
ATOM 1466 C C . ALA A 1 183 ? 14.818 -0.407 1.226 1.00 43.47 183 ALA A C 1
ATOM 1468 O O . ALA A 1 183 ? 15.220 -0.345 0.068 1.00 43.47 183 ALA A O 1
ATOM 1469 N N . ALA A 1 184 ? 15.394 0.312 2.200 1.00 39.59 184 ALA A N 1
ATOM 1470 C CA . ALA A 1 184 ? 16.555 1.187 1.976 1.00 39.59 184 ALA A CA 1
ATOM 1471 C C . ALA A 1 184 ? 17.820 0.409 1.551 1.00 39.59 184 ALA A C 1
ATOM 1473 O O . ALA A 1 184 ? 18.627 0.898 0.770 1.00 39.59 184 ALA A O 1
ATOM 1474 N N . SER A 1 185 ? 17.957 -0.846 1.999 1.00 48.69 185 SER A N 1
ATOM 1475 C CA . SER A 1 185 ? 18.984 -1.757 1.489 1.00 48.69 185 SER A CA 1
ATOM 1476 C C . SER A 1 185 ? 18.601 -2.376 0.151 1.00 48.69 185 SER A C 1
ATOM 1478 O O . SER A 1 185 ? 19.471 -2.923 -0.502 1.00 48.69 185 SER A O 1
ATOM 1480 N N . PHE A 1 186 ? 17.330 -2.356 -0.264 1.00 49.97 186 PHE A N 1
ATOM 1481 C CA . PHE A 1 186 ? 16.923 -2.959 -1.532 1.00 49.97 186 PHE A CA 1
ATOM 1482 C C . PHE A 1 186 ? 17.347 -2.105 -2.710 1.00 49.97 186 PHE A C 1
ATOM 1484 O O . PHE A 1 186 ? 17.869 -2.668 -3.661 1.00 49.97 186 PHE A O 1
ATOM 1491 N N . SER A 1 187 ? 17.194 -0.781 -2.649 1.00 51.12 187 SER A N 1
ATOM 1492 C CA . SER A 1 187 ? 17.768 0.113 -3.659 1.00 51.12 187 SER A CA 1
ATOM 1493 C C . SER A 1 187 ? 19.289 -0.026 -3.676 1.00 51.12 187 SER A C 1
ATOM 1495 O O . SER A 1 187 ? 19.855 -0.329 -4.717 1.00 51.12 187 SER A O 1
ATOM 1497 N N . GLU A 1 188 ? 19.954 0.055 -2.521 1.00 54.75 188 GLU A N 1
ATOM 1498 C CA . GLU A 1 188 ? 21.413 -0.074 -2.424 1.00 54.75 188 GLU A CA 1
ATOM 1499 C C . GLU A 1 188 ? 21.929 -1.452 -2.886 1.00 54.75 188 GLU A C 1
ATOM 1501 O O . GLU A 1 188 ? 22.908 -1.536 -3.623 1.00 54.75 188 GLU A O 1
ATOM 1506 N N . LYS A 1 189 ? 21.263 -2.551 -2.514 1.00 57.41 189 LYS A N 1
ATOM 1507 C CA . LYS A 1 189 ? 21.577 -3.907 -2.993 1.00 57.41 189 LYS A CA 1
ATOM 1508 C C . LYS A 1 189 ? 21.239 -4.083 -4.452 1.00 57.41 189 LYS A C 1
ATOM 1510 O O . LYS A 1 189 ? 21.983 -4.782 -5.117 1.00 57.41 189 LYS A O 1
ATOM 1515 N N . ARG A 1 190 ? 20.158 -3.479 -4.946 1.00 58.06 190 ARG A N 1
ATOM 1516 C CA . ARG A 1 190 ? 19.811 -3.473 -6.367 1.00 58.06 190 ARG A CA 1
ATOM 1517 C C . ARG A 1 190 ? 20.893 -2.735 -7.139 1.00 58.06 190 ARG A C 1
ATOM 1519 O O . ARG A 1 190 ? 21.361 -3.289 -8.113 1.00 58.06 190 ARG A O 1
ATOM 1526 N N . TYR A 1 191 ? 21.379 -1.584 -6.676 1.00 60.41 191 TYR A N 1
ATOM 1527 C CA . TYR A 1 191 ? 22.501 -0.873 -7.296 1.00 60.41 191 TYR A CA 1
ATOM 1528 C C . TYR A 1 191 ? 23.818 -1.648 -7.196 1.00 60.41 191 TYR A C 1
ATOM 1530 O O . TYR A 1 191 ? 24.527 -1.749 -8.189 1.00 60.41 191 TYR A O 1
ATOM 1538 N N . LYS A 1 192 ? 24.136 -2.261 -6.047 1.00 63.41 192 LYS A N 1
ATOM 1539 C CA . LYS A 1 192 ? 25.317 -3.134 -5.897 1.00 63.41 192 LYS A CA 1
ATOM 1540 C C . LYS A 1 192 ? 25.222 -4.376 -6.782 1.00 63.41 192 LYS A C 1
ATOM 1542 O O . LYS A 1 192 ? 26.205 -4.767 -7.392 1.00 63.41 192 LYS A O 1
ATOM 1547 N N . PHE A 1 193 ? 24.045 -4.983 -6.875 1.00 65.31 193 PHE A N 1
ATOM 1548 C CA . PHE A 1 193 ? 23.760 -6.112 -7.752 1.00 65.31 193 PHE A CA 1
ATOM 1549 C C . PHE A 1 193 ? 23.894 -5.708 -9.215 1.00 65.31 193 PHE A C 1
ATOM 1551 O O . PHE A 1 193 ? 24.593 -6.373 -9.963 1.00 65.31 193 PHE A O 1
ATOM 1558 N N . LEU A 1 194 ? 23.272 -4.598 -9.601 1.00 60.97 194 LEU A N 1
ATOM 1559 C CA . LEU A 1 194 ? 23.358 -4.037 -10.936 1.00 60.97 194 LEU A CA 1
ATOM 1560 C C . LEU A 1 194 ? 24.829 -3.707 -11.273 1.00 60.97 194 LEU A C 1
ATOM 1562 O O . LEU A 1 194 ? 25.283 -4.044 -12.359 1.00 60.97 194 LEU A O 1
ATOM 1566 N N . ALA A 1 195 ? 25.620 -3.195 -10.326 1.00 64.94 195 ALA A N 1
ATOM 1567 C CA . ALA A 1 195 ? 27.060 -2.991 -10.496 1.00 64.94 195 ALA A CA 1
ATOM 1568 C C . ALA A 1 195 ? 27.845 -4.310 -10.663 1.00 64.94 195 ALA A C 1
ATOM 1570 O O . ALA A 1 195 ? 28.722 -4.390 -11.518 1.00 64.94 195 ALA A O 1
ATOM 1571 N N . VAL A 1 196 ? 27.512 -5.357 -9.899 1.00 66.44 196 VAL A N 1
ATOM 1572 C CA . VAL A 1 196 ? 28.124 -6.695 -10.022 1.00 66.44 196 VAL A CA 1
ATOM 1573 C C . VAL A 1 196 ? 27.743 -7.369 -11.339 1.00 66.44 196 VAL A C 1
ATOM 1575 O O . VAL A 1 196 ? 28.594 -7.973 -11.985 1.00 66.44 196 VAL A O 1
ATOM 1578 N N . GLU A 1 197 ? 26.483 -7.279 -11.760 1.00 63.72 197 GLU A N 1
ATOM 1579 C CA . GLU A 1 197 ? 26.044 -7.798 -13.053 1.00 63.72 197 GLU A CA 1
ATOM 1580 C C . GLU A 1 197 ? 26.676 -7.006 -14.188 1.00 63.72 197 GLU A C 1
ATOM 1582 O O . GLU A 1 197 ? 27.177 -7.635 -15.109 1.00 63.72 197 GLU A O 1
ATOM 1587 N N . LYS A 1 198 ? 26.777 -5.671 -14.092 1.00 65.56 198 LYS A N 1
ATOM 1588 C CA . LYS A 1 198 ? 27.571 -4.852 -15.020 1.00 65.56 198 LYS A CA 1
ATOM 1589 C C . LYS A 1 198 ? 28.992 -5.404 -15.116 1.00 65.56 198 LYS A C 1
ATOM 1591 O O . LYS A 1 198 ? 29.450 -5.689 -16.211 1.00 65.56 198 LYS A O 1
ATOM 1596 N N . GLU A 1 199 ? 29.667 -5.655 -13.997 1.00 66.19 199 GLU A N 1
ATOM 1597 C CA . GLU A 1 199 ? 31.024 -6.212 -14.002 1.00 66.19 199 GLU A CA 1
ATOM 1598 C C . GLU A 1 199 ? 31.103 -7.620 -14.630 1.00 66.19 199 GLU A C 1
ATOM 1600 O O . GLU A 1 199 ? 32.022 -7.897 -15.400 1.00 66.19 199 GLU A O 1
ATOM 1605 N N . LYS A 1 200 ? 30.145 -8.514 -14.349 1.00 65.31 200 LYS A N 1
ATOM 1606 C CA . LYS A 1 200 ? 30.077 -9.849 -14.975 1.00 65.31 200 LYS A CA 1
ATOM 1607 C C . LYS A 1 200 ? 29.840 -9.765 -16.477 1.00 65.31 200 LYS A C 1
ATOM 1609 O O . LYS A 1 200 ? 30.488 -10.477 -17.234 1.00 65.31 200 LYS A O 1
ATOM 1614 N N . PHE A 1 201 ? 28.934 -8.892 -16.892 1.00 60.00 201 PHE A N 1
ATOM 1615 C CA . PHE A 1 201 ? 28.586 -8.666 -18.286 1.00 60.00 201 PHE A CA 1
ATOM 1616 C C . PHE A 1 201 ? 29.762 -8.106 -19.085 1.00 60.00 201 PHE A C 1
ATOM 1618 O O . PHE A 1 201 ? 30.016 -8.586 -20.183 1.00 60.00 201 PHE A O 1
ATOM 1625 N N . MET A 1 202 ? 30.528 -7.181 -18.500 1.00 62.22 202 MET A N 1
ATOM 1626 C CA . MET A 1 202 ? 31.749 -6.630 -19.103 1.00 62.22 202 MET A CA 1
ATOM 1627 C C . MET A 1 202 ? 32.874 -7.677 -19.199 1.00 62.22 202 MET A C 1
ATOM 1629 O O . MET A 1 202 ? 33.747 -7.583 -20.057 1.00 62.22 202 MET A O 1
ATOM 1633 N N . LYS A 1 203 ? 32.857 -8.702 -18.334 1.00 63.69 203 LYS A N 1
ATOM 1634 C CA . LYS A 1 203 ? 33.793 -9.840 -18.381 1.00 63.69 203 LYS A CA 1
ATOM 1635 C C . LYS A 1 203 ? 33.375 -10.931 -19.372 1.00 63.69 203 LYS A C 1
ATOM 1637 O O . LYS A 1 203 ? 34.233 -11.692 -19.818 1.00 63.69 203 LYS A O 1
ATOM 1642 N N . ASP A 1 204 ? 32.095 -11.026 -19.732 1.00 60.19 204 ASP A N 1
ATOM 1643 C CA . ASP A 1 204 ? 31.577 -12.034 -20.664 1.00 60.19 204 ASP A CA 1
ATOM 1644 C C . ASP A 1 204 ? 31.804 -11.610 -22.130 1.00 60.19 204 ASP A C 1
ATOM 1646 O O . ASP A 1 204 ? 30.881 -11.306 -22.885 1.00 60.19 204 ASP A O 1
ATOM 1650 N N . GLN A 1 205 ? 33.074 -11.614 -22.555 1.00 53.75 205 GLN A N 1
ATOM 1651 C CA . GLN A 1 205 ? 33.512 -11.312 -23.930 1.00 53.75 205 GLN A CA 1
ATOM 1652 C C . GLN A 1 205 ? 32.977 -12.305 -24.991 1.00 53.75 205 GLN A C 1
ATOM 1654 O O . GLN A 1 205 ? 33.206 -12.127 -26.188 1.00 53.75 205 GLN A O 1
ATOM 1659 N N . SER A 1 206 ? 32.264 -13.362 -24.584 1.00 51.44 206 SER A N 1
ATOM 1660 C CA . SER A 1 206 ? 31.814 -14.451 -25.463 1.00 51.44 206 SER A CA 1
ATOM 1661 C C . SER A 1 206 ? 30.624 -14.097 -26.365 1.00 51.44 206 SER A C 1
ATOM 1663 O O . SER A 1 206 ? 30.353 -14.810 -27.332 1.00 51.44 206 SER A O 1
ATOM 1665 N N . LEU A 1 207 ? 29.896 -13.020 -26.057 1.00 50.06 207 LEU A N 1
ATOM 1666 C CA . LEU A 1 207 ? 28.765 -12.547 -26.863 1.00 50.06 207 LEU A CA 1
ATOM 1667 C C . LEU A 1 207 ? 29.216 -11.655 -28.022 1.00 50.06 207 LEU A C 1
ATOM 1669 O O . LEU A 1 207 ? 28.695 -11.778 -29.127 1.00 50.06 207 LEU A O 1
ATOM 1673 N N . VAL A 1 208 ? 30.232 -10.825 -27.783 1.00 51.22 208 VAL A N 1
ATOM 1674 C CA . VAL A 1 208 ? 30.842 -9.937 -28.781 1.00 51.22 208 VAL A CA 1
ATOM 1675 C C . VAL A 1 208 ? 31.449 -10.732 -29.941 1.00 51.22 208 VAL A C 1
ATOM 1677 O O . VAL A 1 208 ? 31.368 -10.317 -31.090 1.00 51.22 208 VAL A O 1
ATOM 1680 N N . SER A 1 209 ? 32.015 -11.909 -29.661 1.00 51.72 209 SER A N 1
ATOM 1681 C CA . SER A 1 209 ? 32.648 -12.771 -30.668 1.00 51.72 209 SER A CA 1
ATOM 1682 C C . SER A 1 209 ? 31.669 -13.598 -31.513 1.00 51.72 209 SER A C 1
ATOM 1684 O O . SER A 1 209 ? 32.089 -14.214 -32.491 1.00 51.72 209 SER A O 1
ATOM 1686 N N . LYS A 1 210 ? 30.378 -13.636 -31.152 1.00 49.16 210 LYS A N 1
ATOM 1687 C CA . LYS A 1 210 ? 29.339 -14.421 -31.849 1.00 49.16 210 LYS A CA 1
ATOM 1688 C C . LYS A 1 210 ? 28.519 -13.617 -32.849 1.00 49.16 210 LYS A C 1
ATOM 1690 O O . LYS A 1 210 ? 27.764 -14.218 -33.609 1.00 49.16 210 LYS A O 1
ATOM 1695 N N . ILE A 1 211 ? 28.642 -12.294 -32.843 1.00 51.09 211 ILE A N 1
ATOM 1696 C CA . ILE A 1 211 ? 27.970 -11.441 -33.818 1.00 51.09 211 ILE A CA 1
ATOM 1697 C C . ILE A 1 211 ? 28.888 -11.379 -35.041 1.00 51.09 211 ILE A C 1
ATOM 1699 O O . ILE A 1 211 ? 30.026 -10.921 -34.912 1.00 51.09 211 ILE A O 1
ATOM 1703 N N . PRO A 1 212 ? 28.463 -11.899 -36.206 1.00 47.62 212 PRO A N 1
ATOM 1704 C CA . PRO A 1 212 ? 29.284 -11.901 -37.405 1.00 47.62 212 PRO A CA 1
ATOM 1705 C C . PRO A 1 212 ? 29.445 -10.468 -37.929 1.00 47.62 212 PRO A C 1
ATOM 1707 O O . PRO A 1 212 ? 28.748 -10.037 -38.839 1.00 47.62 212 PRO A O 1
ATOM 1710 N N . CYS A 1 213 ? 30.395 -9.714 -37.373 1.00 47.81 213 CYS A N 1
ATOM 1711 C CA . CYS A 1 213 ? 30.815 -8.439 -37.937 1.00 47.81 213 CYS A CA 1
ATOM 1712 C C . CYS A 1 213 ? 31.628 -8.709 -39.205 1.00 47.81 213 CYS A C 1
ATOM 1714 O O . CYS A 1 213 ? 32.845 -8.878 -39.167 1.00 47.81 213 CYS A O 1
ATOM 1716 N N . THR A 1 214 ? 30.956 -8.736 -40.352 1.00 48.25 214 THR A N 1
ATOM 1717 C CA . THR A 1 214 ? 31.579 -8.940 -41.668 1.00 48.25 214 THR A CA 1
ATOM 1718 C C . THR A 1 214 ? 32.444 -7.764 -42.138 1.00 48.25 214 THR A C 1
ATOM 1720 O O . THR A 1 214 ? 33.022 -7.853 -43.217 1.00 48.25 214 THR A O 1
ATOM 1723 N N . LEU A 1 215 ? 32.531 -6.660 -41.383 1.00 43.84 215 LEU A N 1
ATOM 1724 C CA . LEU A 1 215 ? 33.041 -5.386 -41.907 1.00 43.84 215 LEU A CA 1
ATOM 1725 C C . LEU A 1 215 ? 34.237 -4.760 -41.168 1.00 43.84 215 LEU A C 1
ATOM 1727 O O . LEU A 1 215 ? 34.942 -4.003 -41.819 1.00 43.84 215 LEU A O 1
ATOM 1731 N N . HIS A 1 216 ? 34.551 -5.086 -39.904 1.00 46.16 216 HIS A N 1
ATOM 1732 C CA . HIS A 1 216 ? 35.802 -4.626 -39.261 1.00 46.16 216 HIS A CA 1
ATOM 1733 C C . HIS A 1 216 ? 36.222 -5.528 -38.075 1.00 46.16 216 HIS A C 1
ATOM 1735 O O . HIS A 1 216 ? 35.459 -5.663 -37.122 1.00 46.16 216 HIS A O 1
ATOM 1741 N N . PRO A 1 217 ? 37.427 -6.134 -38.080 1.00 47.12 217 PRO A N 1
ATOM 1742 C CA . PRO A 1 217 ? 37.830 -7.133 -37.080 1.00 47.12 217 PRO A CA 1
ATOM 1743 C C . PRO A 1 217 ? 38.385 -6.586 -35.745 1.00 47.12 217 PRO A C 1
ATOM 1745 O O . PRO A 1 217 ? 38.664 -7.387 -34.856 1.00 47.12 217 PRO A O 1
ATOM 1748 N N . HIS A 1 218 ? 38.556 -5.267 -35.565 1.00 43.00 218 HIS A N 1
ATOM 1749 C CA . HIS A 1 218 ? 39.288 -4.711 -34.403 1.00 43.00 218 HIS A CA 1
ATOM 1750 C C . HIS A 1 218 ? 38.544 -3.674 -33.537 1.00 43.00 218 HIS A C 1
ATOM 1752 O O . HIS A 1 218 ? 39.064 -3.277 -32.501 1.00 43.00 218 HIS A O 1
ATOM 1758 N N . GLU A 1 219 ? 37.318 -3.290 -33.890 1.00 54.81 219 GLU A N 1
ATOM 1759 C CA . GLU A 1 219 ? 36.509 -2.273 -33.183 1.00 54.81 219 GLU A CA 1
ATOM 1760 C C . GLU A 1 219 ? 35.107 -2.701 -32.679 1.00 54.81 219 GLU A C 1
ATOM 1762 O O . GLU A 1 219 ? 34.562 -1.991 -31.828 1.00 54.81 219 GLU A O 1
ATOM 1767 N N . PRO A 1 220 ? 34.507 -3.848 -33.082 1.00 55.56 220 PRO A N 1
ATOM 1768 C CA . PRO A 1 220 ? 33.185 -4.249 -32.592 1.00 55.56 220 PRO A CA 1
ATOM 1769 C C . PRO A 1 220 ? 33.102 -4.352 -31.069 1.00 55.56 220 PRO A C 1
ATOM 1771 O O . PRO A 1 220 ? 32.096 -3.972 -30.478 1.00 55.56 220 PRO A O 1
ATOM 1774 N N . SER A 1 221 ? 34.166 -4.820 -30.409 1.00 59.47 221 SER A N 1
ATOM 1775 C CA . SER A 1 221 ? 34.157 -5.050 -28.963 1.00 59.47 221 SER A CA 1
ATOM 1776 C C . SER A 1 221 ? 33.908 -3.789 -28.150 1.00 59.47 221 SER A C 1
ATOM 1778 O O . SER A 1 221 ? 33.108 -3.831 -27.222 1.00 59.47 221 SER A O 1
ATOM 1780 N N . LEU A 1 222 ? 34.516 -2.667 -28.538 1.00 63.72 222 LEU A N 1
ATOM 1781 C CA . LEU A 1 222 ? 34.330 -1.394 -27.847 1.00 63.72 222 LEU A CA 1
ATOM 1782 C C . LEU A 1 222 ? 32.923 -0.826 -28.089 1.00 63.72 222 LEU A C 1
ATOM 1784 O O . LEU A 1 222 ? 32.312 -0.268 -27.181 1.00 63.72 222 LEU A O 1
ATOM 1788 N N . LEU A 1 223 ? 32.387 -0.993 -29.303 1.00 65.38 223 LEU A N 1
ATOM 1789 C CA . LEU A 1 223 ? 31.038 -0.545 -29.655 1.00 65.38 223 LEU A CA 1
ATOM 1790 C C . LEU A 1 223 ? 29.964 -1.320 -28.872 1.00 65.38 223 LEU A C 1
ATOM 1792 O O . LEU A 1 223 ? 29.041 -0.722 -28.320 1.00 65.38 223 LEU A O 1
ATOM 1796 N N . PHE A 1 224 ? 30.103 -2.645 -28.786 1.00 68.69 224 PHE A N 1
ATOM 1797 C CA . PHE A 1 224 ? 29.194 -3.504 -28.026 1.00 68.69 224 PHE A CA 1
ATOM 1798 C C . PHE A 1 224 ? 29.298 -3.278 -26.515 1.00 68.69 224 PHE A C 1
ATOM 1800 O O . PHE A 1 224 ? 28.276 -3.312 -25.832 1.00 68.69 224 PHE A O 1
ATOM 1807 N N . GLU A 1 225 ? 30.497 -2.997 -26.003 1.00 69.19 225 GLU A N 1
ATOM 1808 C CA . GLU A 1 225 ? 30.721 -2.599 -24.611 1.00 69.19 225 GLU A CA 1
ATOM 1809 C C . GLU A 1 225 ? 30.010 -1.273 -24.294 1.00 69.19 225 GLU A C 1
ATOM 1811 O O . GLU A 1 225 ? 29.231 -1.198 -23.342 1.00 69.19 225 GLU A O 1
ATOM 1816 N N . LYS A 1 226 ? 30.178 -0.249 -25.145 1.00 75.75 226 LYS A N 1
ATOM 1817 C CA . LYS A 1 226 ? 29.463 1.034 -25.028 1.00 75.75 226 LYS A CA 1
ATOM 1818 C C . LYS A 1 226 ? 27.937 0.845 -25.093 1.00 75.75 226 LYS A C 1
ATOM 1820 O O . LYS A 1 226 ? 27.218 1.394 -24.260 1.00 75.75 226 LYS A O 1
ATOM 1825 N N . LEU A 1 227 ? 27.429 0.021 -26.017 1.00 78.19 227 LEU A N 1
ATOM 1826 C CA . LEU A 1 227 ? 25.994 -0.281 -26.132 1.00 78.19 227 LEU A CA 1
ATOM 1827 C C . LEU A 1 227 ? 25.449 -1.010 -24.898 1.00 78.19 227 LEU A C 1
ATOM 1829 O O . LEU A 1 227 ? 24.332 -0.748 -24.449 1.00 78.19 227 LEU A O 1
ATOM 1833 N N . GLN A 1 228 ? 26.233 -1.918 -24.326 1.00 76.06 228 GLN A N 1
ATOM 1834 C CA . GLN A 1 228 ? 25.874 -2.640 -23.113 1.00 76.06 228 GLN A CA 1
ATOM 1835 C C . GLN A 1 228 ? 25.833 -1.717 -21.890 1.00 76.06 228 GLN A C 1
ATOM 1837 O O . GLN A 1 228 ? 24.877 -1.789 -21.113 1.00 76.06 228 GLN A O 1
ATOM 1842 N N . ILE A 1 229 ? 26.817 -0.820 -21.742 1.00 77.12 229 ILE A N 1
ATOM 1843 C CA . ILE A 1 229 ? 26.808 0.231 -20.713 1.00 77.12 229 ILE A CA 1
ATOM 1844 C C . ILE A 1 229 ? 25.560 1.101 -20.875 1.00 77.12 229 ILE A C 1
ATOM 1846 O O . ILE A 1 229 ? 24.825 1.283 -19.905 1.00 77.12 229 ILE A O 1
ATOM 1850 N N . GLN A 1 230 ? 25.277 1.565 -22.094 1.00 83.12 230 GLN A N 1
ATOM 1851 C CA . GLN A 1 230 ? 24.113 2.404 -22.360 1.00 83.12 230 GLN A CA 1
ATOM 1852 C C . GLN A 1 230 ? 22.802 1.682 -22.032 1.00 83.12 230 GLN A C 1
ATOM 18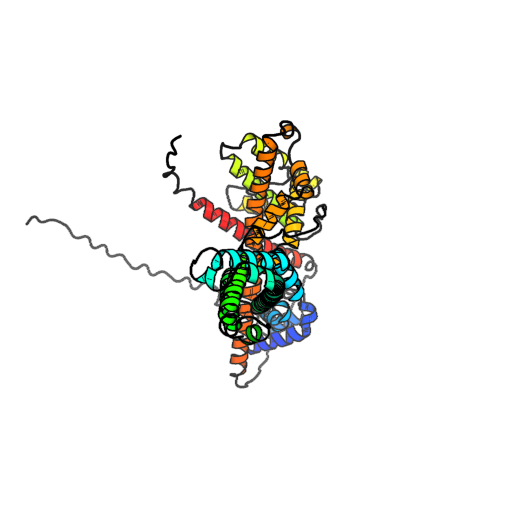54 O O . GLN A 1 230 ? 21.945 2.232 -21.349 1.00 83.12 230 GLN A O 1
ATOM 1859 N N . THR A 1 231 ? 22.665 0.418 -22.442 1.00 80.31 231 THR A N 1
ATOM 1860 C CA . THR A 1 231 ? 21.492 -0.417 -22.134 1.00 80.31 231 THR A CA 1
ATOM 1861 C C . THR A 1 231 ? 21.263 -0.523 -20.632 1.00 80.31 231 THR A C 1
ATOM 1863 O O . THR A 1 231 ? 20.136 -0.384 -20.153 1.00 80.31 231 THR A O 1
ATOM 1866 N N . TYR A 1 232 ? 22.336 -0.744 -19.874 1.00 79.75 232 TYR A N 1
ATOM 1867 C CA . TYR A 1 232 ? 22.284 -0.794 -18.422 1.00 79.75 232 TYR A CA 1
ATOM 1868 C C . TYR A 1 232 ? 21.868 0.552 -17.815 1.00 79.75 232 TYR A C 1
ATOM 1870 O O . TYR A 1 232 ? 21.022 0.585 -16.922 1.00 79.75 232 TYR A O 1
ATOM 1878 N N . GLU A 1 233 ? 22.433 1.661 -18.289 1.00 81.44 233 GLU A N 1
ATOM 1879 C CA . GLU A 1 233 ? 22.105 2.999 -17.796 1.00 81.44 233 GLU A CA 1
ATOM 1880 C C . GLU A 1 233 ? 20.656 3.373 -18.096 1.00 81.44 233 GLU A C 1
ATOM 1882 O O . GLU A 1 233 ? 19.952 3.835 -17.198 1.00 81.44 233 GLU A O 1
ATOM 1887 N N . THR A 1 234 ? 20.175 3.108 -19.311 1.00 83.44 234 THR A N 1
ATOM 1888 C CA . THR A 1 234 ? 18.776 3.313 -19.693 1.00 83.44 234 THR A CA 1
ATOM 1889 C C . THR A 1 234 ? 17.852 2.443 -18.839 1.00 83.44 234 THR A C 1
ATOM 1891 O O . THR A 1 234 ? 16.886 2.959 -18.279 1.00 83.44 234 THR A O 1
ATOM 1894 N N . TYR A 1 235 ? 18.159 1.155 -18.647 1.00 81.75 235 TYR A N 1
ATOM 1895 C CA . TYR A 1 235 ? 17.373 0.274 -17.776 1.00 81.75 235 TYR A CA 1
ATOM 1896 C C . TYR A 1 235 ? 17.377 0.740 -16.312 1.00 81.75 235 TYR A C 1
ATOM 1898 O O . TYR A 1 235 ? 16.333 0.741 -15.665 1.00 81.75 235 TYR A O 1
ATOM 1906 N N . SER A 1 236 ? 18.523 1.181 -15.784 1.00 78.25 236 SER A N 1
ATOM 1907 C CA . SER A 1 236 ? 18.638 1.695 -14.415 1.00 78.25 236 SER A CA 1
ATOM 1908 C C . SER A 1 236 ? 17.874 3.005 -14.229 1.00 78.25 236 SER A C 1
ATOM 1910 O O . SER A 1 236 ? 17.220 3.171 -13.201 1.00 78.25 236 SER A O 1
ATOM 1912 N N . LYS A 1 237 ? 17.941 3.921 -15.204 1.00 81.94 237 LYS A N 1
ATOM 1913 C CA . LYS A 1 237 ? 17.163 5.168 -15.212 1.00 81.94 237 LYS A CA 1
ATOM 1914 C C . LYS A 1 237 ? 15.675 4.860 -15.251 1.00 81.94 237 LYS A C 1
ATOM 1916 O O . LYS A 1 237 ? 14.945 5.381 -14.428 1.00 81.94 237 LYS A O 1
ATOM 1921 N N . LEU A 1 238 ? 15.247 3.963 -16.140 1.00 79.25 238 LEU A N 1
ATOM 1922 C CA . LEU A 1 238 ? 13.848 3.556 -16.231 1.00 79.25 238 LEU A CA 1
ATOM 1923 C C . LEU A 1 238 ? 13.377 2.850 -14.970 1.00 79.25 238 LEU A C 1
ATOM 1925 O O . LEU A 1 238 ? 12.282 3.123 -14.532 1.00 79.25 238 LEU A O 1
ATOM 1929 N N . LEU A 1 239 ? 14.177 1.998 -14.331 1.00 72.75 239 LEU A N 1
ATOM 1930 C CA . LEU A 1 239 ? 13.803 1.408 -13.042 1.00 72.75 239 LEU A CA 1
ATOM 1931 C C . LEU A 1 239 ? 13.679 2.435 -11.914 1.00 72.75 239 LEU A C 1
ATOM 1933 O O . LEU A 1 239 ? 12.920 2.179 -10.975 1.00 72.75 239 LEU A O 1
ATOM 1937 N N . ALA A 1 240 ? 14.456 3.515 -11.976 1.00 68.50 240 ALA A N 1
ATOM 1938 C CA . ALA A 1 240 ? 14.441 4.621 -11.026 1.00 68.50 240 ALA A CA 1
ATOM 1939 C C . ALA A 1 240 ? 13.417 5.709 -11.385 1.00 68.50 240 ALA A C 1
ATOM 1941 O O . ALA A 1 240 ? 13.232 6.624 -10.597 1.00 68.50 240 ALA A O 1
ATOM 1942 N N . ASP A 1 241 ? 12.783 5.621 -12.553 1.00 67.44 241 ASP A N 1
ATOM 1943 C CA . ASP A 1 241 ? 11.773 6.570 -13.000 1.00 67.44 241 ASP A CA 1
ATOM 1944 C C . ASP A 1 241 ? 10.477 6.350 -12.206 1.00 67.44 241 ASP A C 1
ATOM 1946 O O . ASP A 1 241 ? 9.974 5.231 -12.075 1.00 67.44 241 ASP A O 1
ATOM 1950 N N . ASP A 1 242 ? 9.915 7.416 -11.654 1.00 55.88 242 ASP A N 1
ATOM 1951 C CA . ASP A 1 242 ? 8.694 7.329 -10.856 1.00 55.88 242 ASP A CA 1
ATOM 1952 C C . ASP A 1 242 ? 7.438 7.268 -11.746 1.00 55.88 242 ASP A C 1
ATOM 1954 O O . ASP A 1 242 ? 6.368 6.843 -11.300 1.00 55.88 242 ASP A O 1
ATOM 1958 N N . THR A 1 243 ? 7.568 7.582 -13.041 1.00 58.84 243 THR A N 1
ATOM 1959 C CA . THR A 1 243 ? 6.468 7.643 -14.027 1.00 58.84 243 THR A CA 1
ATOM 1960 C C . THR A 1 243 ? 6.099 6.295 -14.665 1.00 58.84 243 THR A C 1
ATOM 1962 O O . THR A 1 243 ? 5.227 6.216 -15.527 1.00 58.84 243 THR A O 1
ATOM 1965 N N . LEU A 1 244 ? 6.737 5.208 -14.228 1.00 52.59 244 LEU A N 1
ATOM 1966 C CA . LEU A 1 244 ? 6.535 3.840 -14.723 1.00 52.59 244 LEU A CA 1
ATOM 1967 C C . LEU A 1 244 ? 5.081 3.347 -14.592 1.00 52.59 244 LEU A C 1
ATOM 1969 O O . LEU A 1 244 ? 4.380 3.785 -13.675 1.00 52.59 244 LEU A O 1
ATOM 1973 N N . PRO A 1 245 ? 4.627 2.404 -15.443 1.00 55.06 245 PRO A N 1
ATOM 1974 C CA . PRO A 1 245 ? 3.216 2.200 -15.721 1.00 55.06 245 PRO A CA 1
ATOM 1975 C C . PRO A 1 245 ? 2.431 1.726 -14.508 1.00 55.06 245 PRO A C 1
ATOM 1977 O O . PRO A 1 245 ? 2.942 1.037 -13.611 1.00 55.06 245 PRO A O 1
ATOM 1980 N N . ASP A 1 246 ? 1.162 2.117 -14.531 1.00 59.72 246 ASP A N 1
ATOM 1981 C CA . ASP A 1 246 ? 0.256 1.993 -13.408 1.00 59.72 246 ASP A CA 1
ATOM 1982 C C . ASP A 1 246 ? 0.049 0.544 -12.982 1.00 59.72 246 ASP A C 1
ATOM 1984 O O . ASP A 1 246 ? -0.019 -0.394 -13.786 1.00 59.72 246 ASP A O 1
ATOM 1988 N N . LEU A 1 247 ? -0.073 0.380 -11.667 1.00 69.69 247 LEU A N 1
ATOM 1989 C CA . LEU A 1 247 ? -0.629 -0.819 -11.068 1.00 69.69 247 LEU A CA 1
ATOM 1990 C C . LEU A 1 247 ? -2.027 -1.018 -11.657 1.00 69.69 247 LEU A C 1
ATOM 1992 O O . LEU A 1 247 ? -2.935 -0.244 -11.386 1.00 69.69 247 LEU A O 1
ATOM 1996 N N . LYS A 1 248 ? -2.209 -2.046 -12.485 1.00 69.69 248 LYS A N 1
ATOM 1997 C CA . LYS A 1 248 ? -3.532 -2.375 -13.018 1.00 69.69 248 LYS A CA 1
ATOM 1998 C C . LYS A 1 248 ? -4.243 -3.295 -12.043 1.00 69.69 248 LYS A C 1
ATOM 2000 O O . LYS A 1 248 ? -3.861 -4.456 -11.896 1.00 69.69 248 LYS A O 1
ATOM 2005 N N . VAL A 1 249 ? -5.280 -2.783 -11.392 1.00 76.31 249 VAL A N 1
ATOM 2006 C CA . VAL A 1 249 ? -6.169 -3.566 -10.533 1.00 76.31 249 VAL A CA 1
ATOM 2007 C C . VAL A 1 249 ? -7.599 -3.302 -10.952 1.00 76.31 249 VAL A C 1
ATOM 2009 O O . VAL A 1 249 ? -8.008 -2.153 -11.049 1.00 76.31 249 VAL A O 1
ATOM 2012 N N . SER A 1 250 ? -8.368 -4.368 -11.176 1.00 80.31 250 SER A N 1
ATOM 2013 C CA . SER A 1 250 ? -9.817 -4.240 -11.259 1.00 80.31 250 SER A CA 1
ATOM 2014 C C . SER A 1 250 ? -10.367 -3.951 -9.863 1.00 80.31 250 SER A C 1
ATOM 2016 O O . SER A 1 250 ? -10.238 -4.748 -8.916 1.00 80.31 250 SER A O 1
ATOM 2018 N N . ILE A 1 251 ? -10.941 -2.763 -9.727 1.00 81.44 251 ILE A N 1
ATOM 2019 C CA . ILE A 1 251 ? -11.584 -2.307 -8.508 1.00 81.44 251 ILE A CA 1
ATOM 2020 C C . ILE A 1 251 ? -13.077 -2.572 -8.670 1.00 81.44 251 ILE A C 1
ATOM 2022 O O . ILE A 1 251 ? -13.764 -1.955 -9.472 1.00 81.44 251 ILE A O 1
ATOM 2026 N N . GLU A 1 252 ? -13.570 -3.548 -7.919 1.00 89.31 252 GLU A N 1
ATOM 2027 C CA . GLU A 1 252 ? -15.002 -3.800 -7.789 1.00 89.31 252 GLU A CA 1
ATOM 2028 C C . GLU A 1 252 ? -15.475 -3.117 -6.517 1.00 89.31 252 GLU A C 1
ATOM 2030 O O . GLU A 1 252 ? -14.921 -3.396 -5.449 1.00 89.31 252 GLU A O 1
ATOM 2035 N N . ILE A 1 253 ? -16.488 -2.259 -6.607 1.00 92.69 253 ILE A N 1
ATOM 2036 C CA . ILE A 1 253 ? -17.089 -1.636 -5.429 1.00 92.69 253 ILE A CA 1
ATOM 2037 C C . ILE A 1 253 ? -17.837 -2.695 -4.624 1.00 92.69 253 ILE A C 1
ATOM 2039 O O . ILE A 1 253 ? -18.684 -3.416 -5.148 1.00 92.69 253 ILE A O 1
ATOM 2043 N N . VAL A 1 254 ? -17.510 -2.798 -3.338 1.00 92.31 254 VAL A N 1
ATOM 2044 C CA . VAL A 1 254 ? -18.149 -3.738 -2.413 1.00 92.31 254 VAL A CA 1
ATOM 2045 C C . VAL A 1 254 ? -18.601 -2.984 -1.175 1.00 92.31 254 VAL A C 1
ATOM 2047 O O . VAL A 1 254 ? -17.872 -2.146 -0.641 1.00 92.31 254 VAL A O 1
ATOM 2050 N N . ASN A 1 255 ? -19.811 -3.295 -0.720 1.00 93.38 255 ASN A N 1
ATOM 2051 C CA . ASN A 1 255 ? -20.352 -2.728 0.508 1.00 93.38 255 ASN A CA 1
ATOM 2052 C C . ASN A 1 255 ? -19.603 -3.270 1.738 1.00 93.38 255 ASN A C 1
ATOM 2054 O O . ASN A 1 255 ? -19.158 -4.424 1.715 1.00 93.38 255 ASN A O 1
ATOM 2058 N N . PRO A 1 256 ? -19.467 -2.470 2.808 1.00 93.19 256 PRO A N 1
ATOM 2059 C CA . PRO A 1 256 ? -18.857 -2.927 4.046 1.00 93.19 256 PRO A CA 1
ATOM 2060 C C . PRO A 1 256 ? -19.534 -4.182 4.598 1.00 93.19 256 PRO A C 1
ATOM 2062 O O . PRO A 1 256 ? -20.759 -4.287 4.631 1.00 93.19 256 PRO A O 1
ATOM 2065 N N . GLN A 1 257 ? -18.721 -5.141 5.035 1.00 91.69 257 GLN A N 1
ATOM 2066 C CA . GLN A 1 257 ? -19.191 -6.323 5.749 1.00 91.69 257 GLN A CA 1
ATOM 2067 C C . GLN A 1 257 ? -18.876 -6.135 7.228 1.00 91.69 257 GLN A C 1
ATOM 2069 O O . GLN A 1 257 ? -17.770 -6.436 7.670 1.00 91.69 257 GLN A O 1
ATOM 2074 N N . ASN A 1 258 ? -19.845 -5.636 7.998 1.00 87.25 258 ASN A N 1
ATOM 2075 C CA . ASN A 1 258 ? -19.635 -5.281 9.411 1.00 87.25 258 ASN A CA 1
ATOM 2076 C C . ASN A 1 258 ? -19.284 -6.490 10.296 1.00 87.25 258 ASN A C 1
ATOM 2078 O O . ASN A 1 258 ? -18.788 -6.312 11.399 1.00 87.25 258 ASN A O 1
ATOM 2082 N N . SER A 1 259 ? -19.492 -7.714 9.803 1.00 84.75 259 SER A N 1
ATOM 2083 C CA . SER A 1 259 ? -19.053 -8.953 10.450 1.00 84.75 259 SER A CA 1
ATOM 2084 C C . SER A 1 259 ? -17.562 -9.260 10.275 1.00 84.75 259 SER A C 1
ATOM 2086 O O . SER A 1 259 ? -17.060 -10.195 10.896 1.00 84.75 259 SER A O 1
ATOM 2088 N N . GLU A 1 260 ? -16.848 -8.565 9.385 1.00 85.06 260 GLU A N 1
ATOM 2089 C CA . GLU A 1 260 ? -15.411 -8.778 9.225 1.00 85.06 260 GLU A CA 1
ATOM 2090 C C . GLU A 1 260 ? -14.646 -8.205 10.430 1.00 85.06 260 GLU A C 1
ATOM 2092 O O . GLU A 1 260 ? -14.882 -7.056 10.803 1.00 85.06 260 GLU A O 1
A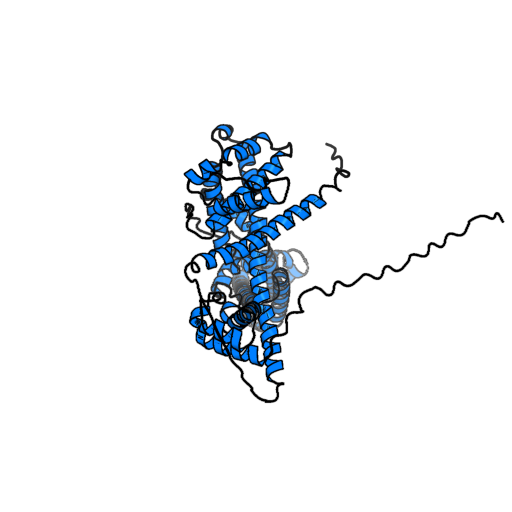TOM 2097 N N . PRO A 1 261 ? -13.640 -8.914 10.976 1.00 77.81 261 PRO A N 1
ATOM 2098 C CA . PRO A 1 261 ? -12.884 -8.448 12.146 1.00 77.81 261 PRO A CA 1
ATOM 2099 C C . PRO A 1 261 ? -12.285 -7.039 11.988 1.00 77.81 261 PRO A C 1
ATOM 2101 O O . PRO A 1 261 ? -12.265 -6.227 12.908 1.00 77.81 261 PRO A O 1
ATOM 2104 N N . ARG A 1 262 ? -11.842 -6.693 10.772 1.00 87.06 262 ARG A N 1
ATOM 2105 C CA . ARG A 1 262 ? -11.259 -5.373 10.473 1.00 87.06 262 ARG A CA 1
ATOM 2106 C C . ARG A 1 262 ? -12.279 -4.232 10.416 1.00 87.06 262 ARG A C 1
ATOM 2108 O O . ARG A 1 262 ? -11.865 -3.075 10.371 1.00 87.06 262 ARG A O 1
ATOM 2115 N N . ALA A 1 263 ? -13.580 -4.527 10.380 1.00 91.50 263 ALA A N 1
ATOM 2116 C CA . ALA A 1 263 ? -14.627 -3.532 10.170 1.00 91.50 263 ALA A CA 1
ATOM 2117 C C . ALA A 1 263 ? -14.652 -2.477 11.275 1.00 91.50 263 ALA A C 1
ATOM 2119 O O . ALA A 1 263 ? -14.667 -1.283 10.971 1.00 91.50 263 ALA A O 1
ATOM 2120 N N . HIS A 1 264 ? -14.548 -2.917 12.530 1.00 92.25 264 HIS A N 1
ATOM 2121 C CA . HIS A 1 264 ? -14.499 -2.048 13.704 1.00 92.25 264 HIS A CA 1
ATOM 2122 C C . HIS A 1 264 ? -13.272 -1.132 13.681 1.00 92.25 264 HIS A C 1
ATOM 2124 O O . HIS A 1 264 ? -13.383 0.075 13.906 1.00 92.25 264 HIS A O 1
ATOM 2130 N N . THR A 1 265 ? -12.090 -1.685 13.380 1.00 92.56 265 THR A N 1
ATOM 2131 C CA . THR A 1 265 ? -10.850 -0.897 13.304 1.00 92.56 265 THR A CA 1
ATOM 2132 C C . THR A 1 265 ? -10.926 0.124 12.183 1.00 92.56 265 THR A C 1
ATOM 2134 O O . THR A 1 265 ? -10.545 1.275 12.375 1.00 92.56 265 THR A O 1
ATOM 2137 N N . LEU A 1 266 ? -11.449 -0.268 11.022 1.00 95.38 266 LEU A N 1
ATOM 2138 C CA . LEU A 1 266 ? -11.538 0.639 9.891 1.00 95.38 266 LEU A CA 1
ATOM 2139 C C . LEU A 1 266 ? -12.534 1.771 10.152 1.00 95.38 266 LEU A C 1
ATOM 2141 O O . LEU A 1 266 ? -12.222 2.916 9.851 1.00 95.38 266 LEU A O 1
ATOM 2145 N N . TYR A 1 267 ? -13.683 1.483 10.767 1.00 97.00 267 TYR A N 1
ATOM 2146 C CA . TYR A 1 267 ? -14.657 2.511 11.136 1.00 97.00 267 TYR A CA 1
ATOM 2147 C C . TYR A 1 267 ? -14.083 3.516 12.145 1.00 97.00 267 TYR A C 1
ATOM 2149 O O . TYR A 1 267 ? -14.254 4.724 11.986 1.00 97.00 267 TYR A O 1
ATOM 2157 N N . TYR A 1 268 ? -13.304 3.037 13.120 1.00 94.88 268 TYR A N 1
ATOM 2158 C CA . TYR A 1 268 ? -12.536 3.901 14.020 1.00 94.88 268 TYR A CA 1
ATOM 2159 C C . TYR A 1 268 ? -11.550 4.810 13.264 1.00 94.88 268 TYR A C 1
ATOM 2161 O O . TYR A 1 268 ? -11.490 6.011 13.532 1.00 94.88 268 TYR A O 1
ATOM 2169 N N . VAL A 1 269 ? -10.817 4.266 12.285 1.00 95.25 269 VAL A N 1
ATOM 2170 C CA . VAL A 1 269 ? -9.911 5.049 11.427 1.00 95.25 269 VAL A CA 1
ATOM 2171 C C . VAL A 1 269 ? -10.672 6.125 10.653 1.00 95.25 269 VAL A C 1
ATOM 2173 O O . VAL A 1 269 ? -10.179 7.244 10.538 1.00 95.25 269 VAL A O 1
ATOM 2176 N N . VAL A 1 270 ? -11.878 5.834 10.158 1.00 97.25 270 VAL A N 1
ATOM 2177 C CA . VAL A 1 270 ? -12.702 6.838 9.464 1.00 97.25 270 VAL A CA 1
ATOM 2178 C C . VAL A 1 270 ? -13.046 8.005 10.389 1.00 97.25 270 VAL A C 1
ATOM 2180 O O . VAL A 1 270 ? -12.880 9.163 10.006 1.00 97.25 270 VAL A O 1
ATOM 2183 N N . GLY A 1 271 ? -13.442 7.714 11.629 1.00 96.06 271 GLY A N 1
ATOM 2184 C CA . GLY A 1 271 ? -13.675 8.739 12.646 1.00 96.06 271 GLY A CA 1
ATOM 2185 C C . GLY A 1 271 ? -12.436 9.592 12.941 1.00 96.06 271 GLY A C 1
ATOM 2186 O O . GLY A 1 271 ? -12.536 10.808 13.109 1.00 96.06 271 GLY A O 1
ATOM 2187 N N . TRP A 1 272 ? -11.250 8.976 12.956 1.00 94.56 272 TRP A N 1
ATOM 2188 C CA . TRP A 1 272 ? -9.975 9.682 13.119 1.00 94.56 272 TRP A CA 1
ATOM 2189 C C . TRP A 1 272 ? -9.622 10.563 11.908 1.00 94.56 272 TRP A C 1
ATOM 2191 O O . TRP A 1 272 ? -9.125 11.677 12.080 1.00 94.56 272 TRP A O 1
ATOM 2201 N N . LEU A 1 273 ? -9.921 10.120 10.684 1.00 95.88 273 LEU A N 1
ATOM 2202 C CA . LEU A 1 273 ? -9.730 10.933 9.478 1.00 95.88 273 LEU A CA 1
ATOM 2203 C C . LEU A 1 273 ? -10.623 12.178 9.488 1.00 95.88 273 LEU A C 1
ATOM 2205 O O . LEU A 1 273 ? -10.143 13.271 9.196 1.00 95.88 273 LEU A O 1
ATOM 2209 N N . LEU A 1 274 ? -11.893 12.041 9.879 1.00 95.56 274 LEU A N 1
ATOM 2210 C CA . LEU A 1 274 ? -12.795 13.188 10.035 1.00 95.56 274 LEU A CA 1
ATOM 2211 C C . LEU A 1 274 ? -12.293 14.157 11.108 1.00 95.56 274 LEU A C 1
ATOM 2213 O O . LEU A 1 274 ? -12.342 15.371 10.921 1.00 95.56 274 LEU A O 1
ATOM 2217 N N . PHE A 1 275 ? -11.720 13.640 12.195 1.00 92.44 275 PHE A N 1
ATOM 2218 C CA . PHE A 1 275 ? -11.049 14.474 13.187 1.00 92.44 275 PHE A CA 1
ATOM 2219 C C . PHE A 1 275 ? -9.841 15.240 12.602 1.00 92.44 275 PHE A C 1
ATOM 2221 O O . PHE A 1 275 ? -9.651 16.415 12.921 1.00 92.44 275 PHE A O 1
ATOM 2228 N N . LYS A 1 276 ? -9.041 14.641 11.707 1.00 91.94 276 LYS A N 1
ATOM 2229 C CA . LYS A 1 276 ? -7.965 15.367 10.997 1.00 91.94 276 LYS A CA 1
ATOM 2230 C C . LYS A 1 276 ? -8.531 16.475 10.101 1.00 91.94 276 LYS A C 1
ATOM 2232 O O . LYS A 1 276 ? -8.006 17.586 10.126 1.00 91.94 276 LYS A O 1
ATOM 2237 N N . VAL A 1 277 ? -9.635 16.219 9.393 1.00 92.44 277 VAL A N 1
ATOM 2238 C CA . VAL A 1 277 ? -10.345 17.253 8.613 1.00 92.44 277 VAL A CA 1
ATOM 2239 C C . VAL A 1 277 ? -10.811 18.396 9.521 1.00 92.44 277 VAL A C 1
ATOM 2241 O O . VAL A 1 277 ? -10.543 19.553 9.211 1.00 92.44 277 VAL A O 1
ATOM 2244 N N . LYS A 1 278 ? -11.392 18.097 10.694 1.00 91.56 278 LYS A N 1
ATOM 2245 C CA . LYS A 1 278 ? -11.779 19.099 11.708 1.00 91.56 278 LYS A CA 1
ATOM 2246 C C . LYS A 1 278 ? -10.635 20.037 12.078 1.00 91.56 278 LYS A C 1
ATOM 2248 O O . LYS A 1 278 ? -10.833 21.242 12.180 1.00 91.56 278 LYS A O 1
ATOM 2253 N N . ARG A 1 279 ? -9.433 19.486 12.295 1.00 87.50 279 ARG A N 1
ATOM 2254 C CA . ARG A 1 279 ? -8.241 20.276 12.646 1.00 87.50 279 ARG A CA 1
ATOM 2255 C C . ARG A 1 279 ? -7.840 21.225 11.522 1.00 87.50 279 ARG A C 1
ATOM 2257 O O . ARG A 1 279 ? -7.375 22.323 11.803 1.00 87.50 279 ARG A O 1
ATOM 2264 N N . MET A 1 280 ? -8.054 20.837 10.267 1.00 86.06 280 MET A N 1
ATOM 2265 C CA . MET A 1 280 ? -7.785 21.722 9.134 1.00 86.06 280 MET A CA 1
ATOM 2266 C C . MET A 1 280 ? -8.747 22.909 9.060 1.00 86.06 280 MET A C 1
ATOM 2268 O O . MET A 1 280 ? -8.364 23.954 8.543 1.00 86.06 280 MET A O 1
ATOM 2272 N N . LEU A 1 281 ? -9.949 22.800 9.638 1.00 84.50 281 LEU A N 1
ATOM 2273 C CA . LEU A 1 281 ? -10.913 23.909 9.712 1.00 84.50 281 LEU A CA 1
ATOM 2274 C C . LEU A 1 281 ? -10.430 25.072 10.585 1.00 84.50 281 LEU A C 1
ATOM 2276 O O . LEU A 1 281 ? -11.011 26.155 10.540 1.00 84.50 281 LEU A O 1
ATOM 2280 N N . SER A 1 282 ? -9.382 24.869 11.387 1.00 79.06 282 SER A N 1
ATOM 2281 C CA . SER A 1 282 ? -8.723 25.948 12.126 1.00 79.06 282 SER A CA 1
ATOM 2282 C C . SER A 1 282 ? -7.899 26.873 11.219 1.00 79.06 282 SER A C 1
ATOM 2284 O O . SER A 1 282 ? -7.532 27.961 11.655 1.00 79.06 282 SER A O 1
ATOM 2286 N N . PHE A 1 283 ? -7.642 26.489 9.961 1.00 76.62 283 PHE A N 1
ATOM 2287 C CA . PHE A 1 283 ? -6.919 27.308 8.988 1.00 76.62 283 PHE A CA 1
ATOM 2288 C C . PHE A 1 283 ? -7.889 28.024 8.021 1.00 76.62 283 PHE A C 1
ATOM 2290 O O . PHE A 1 283 ? -8.786 27.398 7.458 1.00 76.62 283 PHE A O 1
ATOM 2297 N N . PRO A 1 284 ? -7.704 29.331 7.753 1.00 68.12 284 PRO A N 1
ATOM 2298 C CA . PRO A 1 284 ? -8.717 30.165 7.092 1.00 68.12 284 PRO A CA 1
ATOM 2299 C C . PRO A 1 284 ? -8.905 29.947 5.577 1.00 68.12 284 PRO A C 1
ATOM 2301 O O . PRO A 1 284 ? -9.847 30.489 5.009 1.00 68.12 284 PRO A O 1
ATOM 2304 N N . ARG A 1 285 ? -8.035 29.197 4.884 1.00 61.19 285 ARG A N 1
ATOM 2305 C CA . ARG A 1 285 ? -8.015 29.157 3.404 1.00 61.19 285 ARG A CA 1
ATOM 2306 C C . ARG A 1 285 ? -9.113 28.306 2.742 1.00 61.19 285 ARG A C 1
ATOM 2308 O O . ARG A 1 285 ? -9.342 28.502 1.555 1.00 61.19 285 ARG A O 1
ATOM 2315 N N . SER A 1 286 ? -9.794 27.414 3.470 1.00 63.47 286 SER A N 1
ATOM 2316 C CA . SER A 1 286 ? -10.740 26.439 2.874 1.00 63.47 286 SER A CA 1
ATOM 2317 C C . SER A 1 286 ? -11.939 26.116 3.780 1.00 63.47 286 SER A C 1
ATOM 2319 O O . SER A 1 286 ? -12.489 25.017 3.747 1.00 63.47 286 SER A O 1
ATOM 2321 N N . GLN A 1 287 ? -12.319 27.056 4.647 1.00 75.25 287 GLN A N 1
ATOM 2322 C CA . GLN A 1 287 ? -13.109 26.749 5.840 1.00 75.25 287 GLN A CA 1
ATOM 2323 C C . GLN A 1 287 ? -14.559 26.326 5.545 1.00 75.25 287 GLN A C 1
ATOM 2325 O O . GLN A 1 287 ? -15.039 25.374 6.146 1.00 75.25 287 GLN A O 1
ATOM 2330 N N . GLU A 1 288 ? -15.255 26.981 4.613 1.00 82.06 288 GLU A N 1
ATOM 2331 C CA . GLU A 1 288 ? -16.698 26.763 4.417 1.00 82.06 288 GLU A CA 1
ATOM 2332 C C . GLU A 1 288 ? -17.016 25.415 3.746 1.00 82.06 288 GLU A C 1
ATOM 2334 O O . GLU A 1 288 ? -17.862 24.660 4.236 1.00 82.06 288 GLU A O 1
ATOM 2339 N N . TYR A 1 289 ? -16.286 25.068 2.678 1.00 84.75 289 TYR A N 1
ATOM 2340 C CA . TYR A 1 289 ? -16.452 23.794 1.970 1.00 84.75 289 TYR A CA 1
ATOM 2341 C C . TYR A 1 289 ? -16.099 22.601 2.864 1.00 84.75 289 TYR A C 1
ATOM 2343 O O . TYR A 1 289 ? -16.883 21.663 3.017 1.00 84.75 289 TYR A O 1
ATOM 2351 N N . TRP A 1 290 ? -14.935 22.663 3.516 1.00 89.12 290 TRP A N 1
ATOM 2352 C CA . TRP A 1 290 ? -14.446 21.576 4.360 1.00 89.12 290 TRP A CA 1
ATOM 2353 C C . TRP A 1 290 ? -15.292 21.434 5.635 1.00 89.12 290 TRP A C 1
ATOM 2355 O O . TRP A 1 290 ? -15.501 20.308 6.086 1.00 89.12 290 TRP A O 1
ATOM 2365 N N . SER A 1 291 ? -15.816 22.535 6.199 1.00 90.19 291 SER A N 1
ATOM 2366 C CA . SER A 1 291 ? -16.722 22.486 7.362 1.00 90.19 291 SER A CA 1
ATOM 2367 C C . SER A 1 291 ? -18.043 21.830 6.994 1.00 90.19 291 SER A C 1
ATOM 2369 O O . SER A 1 291 ? -18.496 20.933 7.696 1.00 90.19 291 SER A O 1
ATOM 2371 N N . SER A 1 292 ? -18.615 22.205 5.849 1.00 89.62 292 SER A N 1
ATOM 2372 C CA . SER A 1 292 ? -19.865 21.618 5.360 1.00 89.62 292 SER A CA 1
ATOM 2373 C C . SER A 1 292 ? -19.722 20.116 5.089 1.00 89.62 292 SER A C 1
ATOM 2375 O O . SER A 1 292 ? -20.587 19.329 5.471 1.00 89.62 292 SER A O 1
ATOM 2377 N N . PHE A 1 293 ? -18.603 19.694 4.487 1.00 92.44 293 PHE A N 1
ATOM 2378 C CA . PHE A 1 293 ? -18.275 18.275 4.327 1.00 92.44 293 PHE A CA 1
ATOM 2379 C C . PHE A 1 293 ? -18.148 17.556 5.677 1.00 92.44 293 PHE A C 1
ATOM 2381 O O . PHE A 1 293 ? -18.702 16.470 5.860 1.00 92.44 293 PHE A O 1
ATOM 2388 N N . TYR A 1 294 ? -17.409 18.148 6.619 1.00 94.19 294 TYR A N 1
ATOM 2389 C CA . TYR A 1 294 ? -17.178 17.583 7.946 1.00 94.19 294 TYR A CA 1
ATOM 2390 C C . TYR A 1 294 ? -18.493 17.393 8.713 1.00 94.19 294 TYR A C 1
ATOM 2392 O O . TYR A 1 294 ? -18.750 16.307 9.230 1.00 94.19 294 TYR A O 1
ATOM 2400 N N . GLU A 1 295 ? -19.350 18.414 8.734 1.00 93.56 295 GLU A N 1
ATOM 2401 C CA . GLU A 1 295 ? -20.650 18.386 9.411 1.00 93.56 295 GLU A CA 1
ATOM 2402 C C . GLU A 1 295 ? -21.587 17.331 8.820 1.00 93.56 295 GLU A C 1
ATOM 2404 O O . GLU A 1 295 ? -22.267 16.626 9.562 1.00 93.56 295 GLU A O 1
ATOM 2409 N N . ALA A 1 296 ? -21.589 17.170 7.497 1.00 93.38 296 ALA A N 1
ATOM 2410 C CA . ALA A 1 296 ? -22.431 16.182 6.833 1.00 93.38 296 ALA A CA 1
ATOM 2411 C C . ALA A 1 296 ? -21.985 14.733 7.046 1.00 93.38 296 ALA A C 1
ATOM 2413 O O . ALA A 1 296 ? -22.801 13.811 6.974 1.00 93.38 296 ALA A O 1
ATOM 2414 N N . ASN A 1 297 ? -20.696 14.521 7.307 1.00 96.50 297 ASN A N 1
ATOM 2415 C CA . ASN A 1 297 ? -20.127 13.190 7.482 1.00 96.50 297 ASN A CA 1
ATOM 2416 C C . ASN A 1 297 ? -19.998 12.761 8.942 1.00 96.50 297 ASN A C 1
ATOM 2418 O O . ASN A 1 297 ? -19.491 11.669 9.203 1.00 96.50 297 ASN A O 1
ATOM 2422 N N . ILE A 1 298 ? -20.496 13.565 9.882 1.00 96.38 298 ILE A N 1
ATOM 2423 C CA . ILE A 1 298 ? -20.560 13.208 11.296 1.00 96.38 298 ILE A CA 1
ATOM 2424 C C . ILE A 1 298 ? -21.988 12.927 11.707 1.00 96.38 298 ILE A C 1
ATOM 2426 O O . ILE A 1 298 ? -22.911 13.699 11.461 1.00 96.38 298 ILE A O 1
ATOM 2430 N N . ILE A 1 299 ? -22.155 11.802 12.388 1.00 96.69 299 ILE A N 1
ATOM 2431 C CA . ILE A 1 299 ? -23.443 11.353 12.896 1.00 96.69 299 ILE A CA 1
ATOM 2432 C C . ILE A 1 299 ? -23.394 11.196 14.413 1.00 96.69 299 ILE A C 1
ATOM 2434 O O . ILE A 1 299 ? -22.333 11.157 15.033 1.00 96.69 299 ILE A O 1
ATOM 2438 N N . THR A 1 300 ? -24.563 11.108 15.039 1.00 95.38 300 THR A N 1
ATOM 2439 C CA . THR A 1 300 ? -24.642 10.791 16.466 1.00 95.38 300 THR A CA 1
ATOM 2440 C C . THR A 1 300 ? -24.418 9.297 16.699 1.00 95.38 300 THR A C 1
ATOM 2442 O O . THR A 1 300 ? -24.584 8.474 15.791 1.00 95.38 300 THR A O 1
ATOM 2445 N N . ARG A 1 301 ? -24.094 8.926 17.942 1.00 94.56 301 ARG A N 1
ATOM 2446 C CA . ARG A 1 301 ? -23.957 7.521 18.350 1.00 94.56 301 ARG A CA 1
ATOM 2447 C C . ARG A 1 301 ? -25.228 6.721 18.055 1.00 94.56 301 ARG A C 1
ATOM 2449 O O . ARG A 1 301 ? -25.145 5.618 17.527 1.00 94.56 301 ARG A O 1
ATOM 2456 N N . GLU A 1 302 ? -26.397 7.284 18.354 1.00 96.50 302 GLU A N 1
ATOM 2457 C CA . GLU A 1 302 ? -27.694 6.632 18.141 1.00 96.50 302 GLU A CA 1
ATOM 2458 C C . GLU A 1 302 ? -27.939 6.372 16.652 1.00 96.50 302 GLU A C 1
ATOM 2460 O O . GLU A 1 302 ? -28.421 5.305 16.275 1.00 96.50 302 GLU A O 1
ATOM 2465 N N . ASN A 1 303 ? -27.560 7.324 15.793 1.00 97.06 303 ASN A N 1
ATOM 2466 C CA . ASN A 1 303 ? -27.653 7.155 14.347 1.00 97.06 303 ASN A CA 1
ATOM 2467 C C . ASN A 1 303 ? -26.699 6.066 13.847 1.00 97.06 303 ASN A C 1
ATOM 2469 O O . ASN A 1 303 ? -27.117 5.241 13.037 1.00 97.06 303 ASN A O 1
ATOM 2473 N N . ALA A 1 304 ? -25.462 6.019 14.350 1.00 96.19 304 ALA A N 1
ATOM 2474 C CA . ALA A 1 304 ? -24.497 4.987 13.977 1.00 96.19 304 ALA A CA 1
ATOM 2475 C C . ALA A 1 304 ? -24.977 3.580 14.368 1.00 96.19 304 ALA A C 1
ATOM 2477 O O . ALA A 1 304 ? -24.940 2.662 13.550 1.00 96.19 304 ALA A O 1
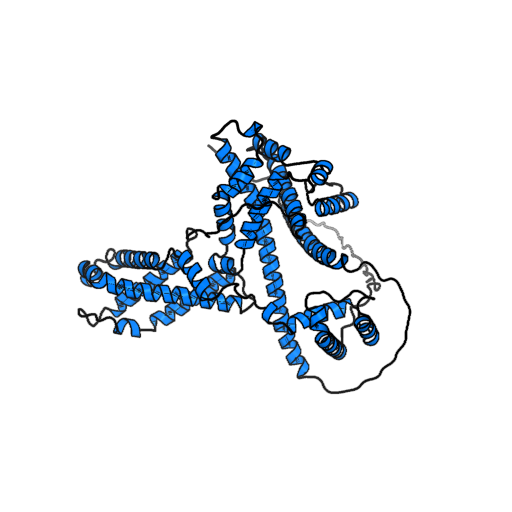ATOM 2478 N N . GLN A 1 305 ? -25.509 3.431 15.585 1.00 94.88 305 GLN A N 1
ATOM 2479 C CA . GLN A 1 305 ? -26.089 2.175 16.068 1.00 94.88 305 GLN A CA 1
ATOM 2480 C C . GLN A 1 305 ? -27.329 1.769 15.263 1.00 94.88 305 GLN A C 1
ATOM 2482 O O . GLN A 1 305 ? -27.477 0.604 14.902 1.00 94.88 305 GLN A O 1
ATOM 2487 N N . ARG A 1 306 ? -28.203 2.727 14.922 1.00 96.88 306 ARG A N 1
ATOM 2488 C CA . ARG A 1 306 ? -29.388 2.479 14.086 1.00 96.88 306 ARG A CA 1
ATOM 2489 C C . ARG A 1 306 ? -29.020 1.995 12.683 1.00 96.88 306 ARG A C 1
ATOM 2491 O O . ARG A 1 306 ? -29.737 1.170 12.128 1.00 96.88 306 ARG A O 1
ATOM 2498 N N . LEU A 1 307 ? -27.928 2.507 12.120 1.00 95.81 307 LEU A N 1
ATOM 2499 C CA . LEU A 1 307 ? -27.387 2.076 10.826 1.00 95.81 307 LEU A CA 1
ATOM 2500 C C . LEU A 1 307 ? -26.596 0.758 10.918 1.00 95.81 307 LEU A C 1
ATOM 2502 O O . LEU A 1 307 ? -26.138 0.249 9.901 1.00 95.81 307 LEU A O 1
ATOM 2506 N N . GLY A 1 308 ? -26.430 0.193 12.118 1.00 95.75 308 GLY A N 1
ATOM 2507 C CA . GLY A 1 308 ? -25.682 -1.045 12.329 1.00 95.75 308 GLY A CA 1
ATOM 2508 C C . GLY A 1 308 ? -24.181 -0.907 12.065 1.00 95.75 308 GLY A C 1
ATOM 2509 O O . GLY A 1 308 ? -23.549 -1.890 11.683 1.00 95.75 308 GLY A O 1
ATOM 2510 N N . LEU A 1 309 ? -23.616 0.297 12.221 1.00 96.38 309 LEU A N 1
ATOM 2511 C CA . LEU A 1 309 ? -22.185 0.553 12.039 1.00 96.38 309 LEU A CA 1
ATOM 2512 C C . LEU A 1 309 ? -21.372 -0.002 13.226 1.00 96.38 309 LEU A C 1
ATOM 2514 O O . LEU A 1 309 ? -21.871 -0.004 14.353 1.00 96.38 309 LEU A O 1
ATOM 2518 N N . PRO A 1 310 ? -20.120 -0.446 13.009 1.00 95.25 310 PRO A N 1
ATOM 2519 C CA . PRO A 1 310 ? -19.320 -1.123 14.034 1.00 95.25 310 PRO A CA 1
ATOM 2520 C C . PRO A 1 310 ? -18.692 -0.130 15.041 1.00 95.25 310 PRO A C 1
ATOM 2522 O O . PRO A 1 310 ? -17.506 0.209 14.966 1.00 95.25 310 PRO A O 1
ATOM 2525 N N . THR A 1 311 ? -19.499 0.383 15.978 1.00 94.44 311 THR A N 1
ATOM 2526 C CA . THR A 1 311 ? -19.143 1.466 16.920 1.00 94.44 311 THR A CA 1
ATOM 2527 C C . THR A 1 311 ? -18.278 1.047 18.115 1.00 94.44 311 THR A C 1
ATOM 2529 O O . THR A 1 311 ? -17.775 1.905 18.843 1.00 94.44 311 THR A O 1
ATOM 2532 N N . GLU A 1 312 ? -18.063 -0.246 18.334 1.00 91.31 312 GLU A N 1
ATOM 2533 C CA . GLU A 1 312 ? -17.549 -0.834 19.575 1.00 91.31 312 GLU A CA 1
ATOM 2534 C C . GLU A 1 312 ? -16.175 -0.288 19.987 1.00 91.31 312 GLU A C 1
ATOM 2536 O O . GLU A 1 312 ? -15.924 -0.053 21.171 1.00 91.31 312 GLU A O 1
ATOM 2541 N N . ILE A 1 313 ? -15.265 -0.070 19.031 1.00 90.94 313 ILE A N 1
ATOM 2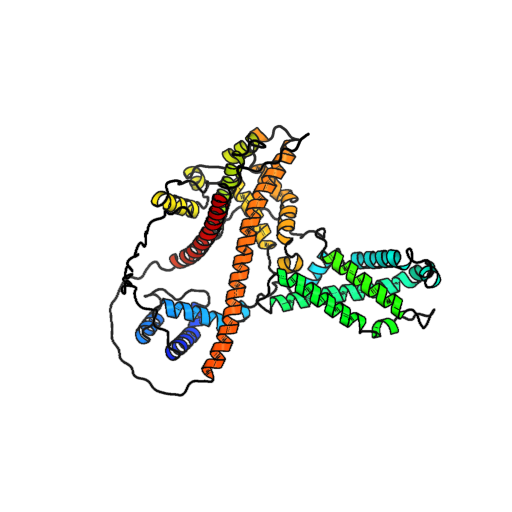542 C CA . ILE A 1 313 ? -13.938 0.504 19.314 1.00 90.94 313 ILE A CA 1
ATOM 2543 C C . ILE A 1 313 ? -14.061 1.972 19.731 1.00 90.94 313 ILE A C 1
ATOM 2545 O O . ILE A 1 313 ? -13.460 2.382 20.725 1.00 90.94 313 ILE A O 1
ATOM 2549 N N . ILE A 1 314 ? -14.861 2.762 19.010 1.00 90.62 314 ILE A N 1
ATOM 2550 C CA . ILE A 1 314 ? -15.067 4.185 19.314 1.00 90.62 314 ILE A CA 1
ATOM 2551 C C . ILE A 1 314 ? -15.645 4.330 20.725 1.00 90.62 314 ILE A C 1
ATOM 2553 O O . ILE A 1 314 ? -15.130 5.108 21.530 1.00 90.62 314 ILE A O 1
ATOM 2557 N N . GLU A 1 315 ? -16.649 3.521 21.066 1.00 90.88 315 GLU A N 1
ATOM 2558 C CA . GLU A 1 315 ? -17.293 3.535 22.380 1.00 90.88 315 GLU A CA 1
ATOM 2559 C C . GLU A 1 315 ? -16.320 3.170 23.509 1.00 90.88 315 GLU A C 1
ATOM 2561 O O . GLU A 1 315 ? -16.219 3.904 24.497 1.00 90.88 315 GLU A O 1
ATOM 2566 N N . ARG A 1 316 ? -15.544 2.087 23.345 1.00 87.06 316 ARG A N 1
ATOM 2567 C CA . ARG A 1 316 ? -14.506 1.692 24.315 1.00 87.06 316 ARG A CA 1
ATOM 2568 C C . ARG A 1 316 ? -13.484 2.806 24.535 1.00 87.06 316 ARG A C 1
ATOM 2570 O O . ARG A 1 316 ? -13.048 3.028 25.666 1.00 87.06 316 ARG A O 1
ATOM 2577 N N . ARG A 1 317 ? -13.097 3.523 23.478 1.00 82.06 317 ARG A N 1
ATOM 2578 C CA . ARG A 1 317 ? -12.134 4.629 23.569 1.00 82.06 317 ARG A CA 1
ATOM 2579 C C . ARG A 1 317 ? -12.710 5.855 24.249 1.00 82.06 317 ARG A C 1
ATOM 2581 O O . ARG A 1 317 ? -12.072 6.372 25.164 1.00 82.06 317 ARG A O 1
ATOM 2588 N N . MET A 1 318 ? -13.921 6.263 23.884 1.00 82.00 318 MET A N 1
ATOM 2589 C CA . MET A 1 318 ? -14.605 7.377 24.541 1.00 82.00 318 MET A CA 1
ATOM 2590 C C . MET A 1 318 ? -14.737 7.136 26.053 1.00 82.00 318 MET A C 1
ATOM 2592 O O . MET A 1 318 ? -14.401 8.021 26.836 1.00 82.00 318 MET A O 1
ATOM 2596 N N . GLN A 1 319 ? -15.100 5.916 26.469 1.00 82.75 319 GLN A N 1
ATOM 2597 C CA . GLN A 1 319 ? -15.191 5.530 27.887 1.00 82.75 319 GLN A CA 1
ATOM 2598 C C . GLN A 1 319 ? -13.845 5.578 28.632 1.00 82.75 319 GLN A C 1
ATOM 2600 O O . GLN A 1 319 ? -13.789 5.917 29.815 1.00 82.75 319 GLN A O 1
ATOM 2605 N N . ARG A 1 320 ? -12.732 5.229 27.970 1.00 76.88 320 ARG A N 1
ATOM 2606 C CA . ARG A 1 320 ? -11.390 5.325 28.574 1.00 76.88 320 ARG A CA 1
ATOM 2607 C C . ARG A 1 320 ? -10.958 6.781 28.745 1.00 76.88 320 ARG A C 1
ATOM 2609 O O . ARG A 1 320 ? -10.401 7.129 29.787 1.00 76.88 320 ARG A O 1
ATOM 2616 N N . CYS A 1 321 ? -11.230 7.626 27.752 1.00 69.88 321 CYS A N 1
ATOM 2617 C CA . CYS A 1 321 ? -10.853 9.038 27.765 1.00 69.88 321 CYS A CA 1
ATOM 2618 C C . CYS A 1 321 ? -11.610 9.833 28.837 1.00 69.88 321 CYS A C 1
ATOM 2620 O O . CYS A 1 321 ? -10.989 10.645 29.524 1.00 69.88 321 CYS A O 1
ATOM 2622 N N . THR A 1 322 ? -12.897 9.544 29.064 1.00 66.56 322 THR A N 1
ATOM 2623 C CA . THR A 1 322 ? -13.693 10.195 30.123 1.00 66.56 322 THR A CA 1
ATOM 2624 C C . THR A 1 322 ? -13.141 9.968 31.531 1.00 66.56 322 THR A C 1
ATOM 2626 O O . THR A 1 322 ? -13.379 10.788 32.413 1.00 66.56 322 THR A O 1
ATOM 2629 N N . ASN A 1 323 ? -12.373 8.893 31.745 1.00 64.44 323 ASN A N 1
ATOM 2630 C CA . ASN A 1 323 ? -11.904 8.493 33.073 1.00 64.44 323 ASN A CA 1
ATOM 2631 C C . ASN A 1 323 ? -10.492 8.993 33.429 1.00 64.44 323 ASN A C 1
ATOM 2633 O O . ASN A 1 323 ? -10.120 8.920 34.599 1.00 64.44 323 ASN A O 1
ATOM 2637 N N . LYS A 1 324 ? -9.687 9.471 32.465 1.00 61.84 324 LYS A N 1
ATOM 2638 C CA . LYS A 1 324 ? -8.273 9.838 32.713 1.00 61.84 324 LYS A CA 1
ATOM 2639 C C . LYS A 1 324 ? -7.852 11.245 32.280 1.00 61.84 324 LYS A C 1
ATOM 2641 O O . LYS A 1 324 ? -6.911 11.763 32.871 1.00 61.84 324 LYS A O 1
ATOM 2646 N N . PHE A 1 325 ? -8.513 11.890 31.313 1.00 54.41 325 PHE A N 1
ATOM 2647 C CA . PHE A 1 325 ? -8.070 13.193 30.792 1.00 54.41 325 PHE A CA 1
ATOM 2648 C C . PHE A 1 325 ? -9.239 14.149 30.504 1.00 54.41 325 PHE A C 1
ATOM 2650 O O . PHE A 1 325 ? -10.300 13.746 30.043 1.00 54.41 325 PHE A O 1
ATOM 2657 N N . LYS A 1 326 ? -9.031 15.453 30.741 1.00 55.25 326 LYS A N 1
ATOM 2658 C CA . LYS A 1 326 ? -10.045 16.523 30.603 1.00 55.25 326 LYS A CA 1
ATOM 2659 C C . LYS A 1 326 ? -10.451 16.876 29.157 1.00 55.25 326 LYS A C 1
ATOM 2661 O O . LYS A 1 326 ? -11.227 17.809 28.976 1.00 55.25 326 LYS A O 1
ATOM 2666 N N . LYS A 1 327 ? -9.971 16.170 28.126 1.00 58.44 327 LYS A N 1
ATOM 2667 C CA . LYS A 1 327 ? -10.354 16.423 26.720 1.00 58.44 327 LYS A CA 1
ATOM 2668 C C . LYS A 1 327 ? -10.906 15.143 26.065 1.00 58.44 327 LYS A C 1
ATOM 2670 O O . LYS A 1 327 ? -10.142 14.380 25.486 1.00 58.44 327 LYS A O 1
ATOM 2675 N N . PRO A 1 328 ? -12.221 14.882 26.178 1.00 55.47 328 PRO A N 1
ATOM 2676 C CA . PRO A 1 328 ? -12.837 13.596 25.831 1.00 55.47 328 PRO A CA 1
ATOM 2677 C C . PRO A 1 328 ? -13.197 13.385 24.343 1.00 55.47 328 PRO A C 1
ATOM 2679 O O . PRO A 1 328 ? -13.926 12.448 24.040 1.00 55.47 328 PRO A O 1
ATOM 2682 N N . GLN A 1 329 ? -12.721 14.200 23.397 1.00 60.56 329 GLN A N 1
ATOM 2683 C CA . GLN A 1 329 ? -13.129 14.095 21.985 1.00 60.56 329 GLN A CA 1
ATOM 2684 C C . GLN A 1 329 ? -11.921 14.001 21.056 1.00 60.56 329 GLN A C 1
ATOM 2686 O O . GLN A 1 329 ? -11.365 15.018 20.651 1.00 60.56 329 GLN A O 1
ATOM 2691 N N . LEU A 1 330 ? -11.515 12.774 20.725 1.00 70.31 330 LEU A N 1
ATOM 2692 C CA . LEU A 1 330 ? -10.453 12.530 19.739 1.00 70.31 330 LEU A CA 1
ATOM 2693 C C . LEU A 1 330 ? -10.954 11.830 18.470 1.00 70.31 330 LEU A C 1
ATOM 2695 O O . LEU A 1 330 ? -10.245 11.829 17.471 1.00 70.31 330 LEU A O 1
ATOM 2699 N N . VAL A 1 331 ? -12.148 11.226 18.492 1.00 84.62 331 VAL A N 1
ATOM 2700 C CA . VAL A 1 331 ? -12.666 10.416 17.379 1.00 84.62 331 VAL A CA 1
ATOM 2701 C C . VAL A 1 331 ? -14.167 10.638 17.239 1.00 84.62 331 VAL A C 1
ATOM 2703 O O . VAL A 1 331 ? -14.884 10.598 18.236 1.00 84.62 331 VAL A O 1
ATOM 2706 N N . GLU A 1 332 ? -14.618 10.878 16.012 1.00 91.38 332 GLU A N 1
ATOM 2707 C CA . GLU A 1 332 ? -16.016 11.166 15.670 1.00 91.38 332 GLU A CA 1
ATOM 2708 C C . GLU A 1 332 ? -16.716 9.903 15.120 1.00 91.38 332 GLU A C 1
ATOM 2710 O O . GLU A 1 332 ? -16.054 8.987 14.629 1.00 91.38 332 GLU A O 1
ATOM 2715 N N . TYR A 1 333 ? -18.052 9.834 15.179 1.00 96.00 333 TYR A N 1
ATOM 2716 C CA . TYR A 1 333 ? -18.812 8.780 14.489 1.00 96.00 333 TYR A CA 1
ATOM 2717 C C . TYR A 1 333 ? -19.045 9.201 13.035 1.00 96.00 333 TYR A C 1
ATOM 2719 O O . TYR A 1 333 ? -19.645 10.246 12.784 1.00 96.00 333 TYR A O 1
ATOM 2727 N N . ALA A 1 334 ? -18.570 8.394 12.089 1.00 97.25 334 ALA A N 1
ATOM 2728 C CA . ALA A 1 334 ? -18.625 8.708 10.665 1.00 97.25 334 ALA A CA 1
ATOM 2729 C C . ALA A 1 334 ? -19.948 8.279 10.008 1.00 97.25 334 ALA A C 1
ATOM 2731 O O . ALA A 1 334 ? -20.567 7.296 10.411 1.00 97.25 334 ALA A O 1
ATOM 2732 N N . SER A 1 335 ? -20.354 8.983 8.953 1.00 97.75 335 SER A N 1
ATOM 2733 C CA . SER A 1 335 ? -21.469 8.587 8.089 1.00 97.75 335 SER A CA 1
ATOM 2734 C C . SER A 1 335 ? -21.211 7.239 7.391 1.00 97.75 335 SER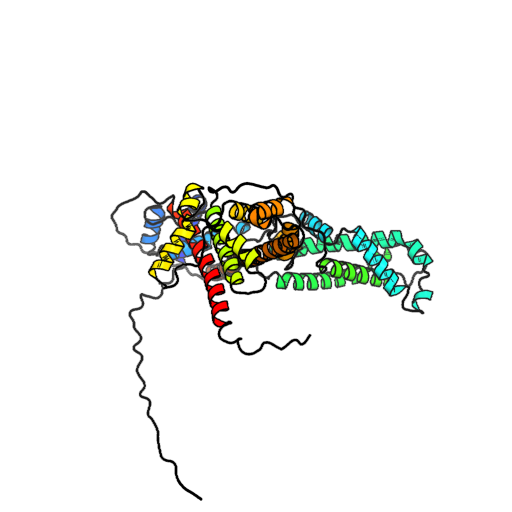 A C 1
ATOM 2736 O O . SER A 1 335 ? -20.068 6.808 7.204 1.00 97.75 335 SER A O 1
ATOM 2738 N N . GLU A 1 336 ? -22.285 6.576 6.953 1.00 97.38 336 GLU A N 1
ATOM 2739 C CA . GLU A 1 336 ? -22.192 5.332 6.176 1.00 97.38 336 GLU A CA 1
ATOM 2740 C C . GLU A 1 336 ? -21.452 5.537 4.845 1.00 97.38 336 GLU A C 1
ATOM 2742 O O . GLU A 1 336 ? -20.619 4.709 4.472 1.00 97.38 336 GLU A O 1
ATOM 2747 N N . GLY A 1 337 ? -21.700 6.657 4.156 1.00 96.88 337 GLY A N 1
ATOM 2748 C CA . GLY A 1 337 ? -21.035 6.989 2.893 1.00 96.88 337 GLY A CA 1
ATOM 2749 C C . GLY A 1 337 ? -19.520 7.105 3.059 1.00 96.88 337 GLY A C 1
ATOM 2750 O O . GLY A 1 337 ? -18.760 6.442 2.351 1.00 96.88 337 GLY A O 1
ATOM 2751 N N . MET A 1 338 ? -19.073 7.860 4.067 1.00 97.50 338 MET A N 1
ATOM 2752 C CA . MET A 1 338 ? -17.647 8.017 4.361 1.00 97.50 338 MET A CA 1
ATOM 2753 C C . MET A 1 338 ? -16.997 6.682 4.747 1.00 97.50 338 MET A C 1
ATOM 2755 O O . MET A 1 338 ? -15.878 6.375 4.323 1.00 97.50 338 MET A O 1
ATOM 2759 N N . TYR A 1 339 ? -17.708 5.846 5.507 1.00 97.88 339 TYR A N 1
ATOM 2760 C CA . TYR A 1 339 ? -17.234 4.507 5.836 1.00 97.88 339 TYR A CA 1
ATOM 2761 C C . TYR A 1 339 ? -17.088 3.614 4.596 1.00 97.88 339 TYR A C 1
ATOM 2763 O O . TYR A 1 339 ? -16.050 2.976 4.416 1.00 97.88 339 TYR A O 1
ATOM 2771 N N . LYS A 1 340 ? -18.084 3.611 3.703 1.00 97.50 340 LYS A N 1
ATOM 2772 C CA . LYS A 1 340 ? -18.077 2.860 2.438 1.00 97.50 340 LYS A CA 1
ATOM 2773 C C . LYS A 1 340 ? -16.950 3.306 1.502 1.00 97.50 340 LYS A C 1
ATOM 2775 O O . LYS A 1 340 ? -16.320 2.451 0.870 1.00 97.50 340 LYS A O 1
ATOM 2780 N N . PHE A 1 341 ? -16.657 4.605 1.438 1.00 97.56 341 PHE A N 1
ATOM 2781 C CA . PHE A 1 341 ? -15.517 5.139 0.690 1.00 97.56 341 PHE A CA 1
ATOM 2782 C C . PHE A 1 341 ? -14.189 4.575 1.220 1.00 97.56 341 PHE A C 1
ATOM 2784 O O . PHE A 1 341 ? -13.470 3.888 0.488 1.00 97.56 341 PHE A O 1
ATOM 2791 N N . ILE A 1 342 ? -13.894 4.762 2.513 1.00 97.88 342 ILE A N 1
ATOM 2792 C CA . ILE A 1 342 ? -12.636 4.284 3.115 1.00 97.88 342 ILE A CA 1
ATOM 2793 C C . ILE A 1 342 ? -12.538 2.751 3.110 1.00 97.88 342 ILE A C 1
ATOM 2795 O O . ILE A 1 342 ? -11.447 2.200 2.962 1.00 97.88 342 ILE A O 1
ATOM 2799 N N . TRP A 1 343 ? -13.663 2.038 3.193 1.00 97.00 343 TRP A N 1
ATOM 2800 C CA . TRP A 1 343 ? -13.713 0.586 3.017 1.00 97.00 343 TRP A CA 1
ATOM 2801 C C . TRP A 1 343 ? -13.170 0.140 1.659 1.00 97.00 343 TRP A C 1
ATOM 2803 O O . TRP A 1 343 ? -12.347 -0.776 1.578 1.00 97.00 343 TRP A O 1
ATOM 2813 N N . ASN A 1 344 ? -13.594 0.795 0.578 1.00 96.38 344 ASN A N 1
ATOM 2814 C CA . ASN A 1 344 ? -13.128 0.450 -0.763 1.00 96.38 344 ASN A CA 1
ATOM 2815 C C . ASN A 1 344 ? -11.677 0.892 -0.996 1.00 96.38 344 ASN A C 1
ATOM 2817 O O . ASN A 1 344 ? -10.910 0.131 -1.591 1.00 96.38 344 ASN A O 1
ATOM 2821 N N . VAL A 1 345 ? -11.262 2.027 -0.425 1.00 96.50 345 VAL A N 1
ATOM 2822 C CA . VAL A 1 345 ? -9.848 2.436 -0.354 1.00 96.50 345 VAL A CA 1
ATOM 2823 C C . VAL A 1 345 ? -8.998 1.355 0.329 1.00 96.50 345 VAL A C 1
ATOM 2825 O O . VAL A 1 345 ? -8.013 0.895 -0.248 1.00 96.50 345 VAL A O 1
ATOM 2828 N N . GLU A 1 346 ? -9.394 0.865 1.507 1.00 95.31 346 GLU A N 1
ATOM 2829 C CA . GLU A 1 346 ? -8.667 -0.195 2.223 1.00 95.31 346 GLU A CA 1
ATOM 2830 C C . GLU A 1 346 ? -8.572 -1.481 1.398 1.00 95.31 346 GLU A C 1
ATOM 2832 O O . GLU A 1 346 ? -7.549 -2.163 1.410 1.00 95.31 346 GLU A O 1
ATOM 2837 N N . ARG A 1 347 ? -9.605 -1.831 0.624 1.00 92.81 347 ARG A N 1
ATOM 2838 C CA . ARG A 1 347 ? -9.547 -3.007 -0.260 1.00 92.81 347 ARG A CA 1
ATOM 2839 C C . ARG A 1 347 ? -8.497 -2.855 -1.354 1.00 92.81 347 ARG A C 1
ATOM 2841 O O . ARG A 1 347 ? -7.817 -3.836 -1.666 1.00 92.81 347 ARG A O 1
ATOM 2848 N N . VAL A 1 348 ? -8.333 -1.654 -1.907 1.00 92.62 348 VAL A N 1
ATOM 2849 C CA . VAL A 1 348 ? -7.238 -1.357 -2.838 1.00 92.62 348 VAL A CA 1
ATOM 2850 C C . VAL A 1 348 ? -5.892 -1.519 -2.141 1.00 92.62 348 VAL A C 1
ATOM 2852 O O . VAL A 1 348 ? -5.027 -2.238 -2.645 1.00 92.62 348 VAL A O 1
ATOM 2855 N N . TYR A 1 349 ? -5.736 -0.931 -0.953 1.00 93.31 349 TYR A N 1
ATOM 2856 C CA . TYR A 1 349 ? -4.518 -1.056 -0.155 1.00 93.31 349 TYR A CA 1
ATOM 2857 C C . TYR A 1 349 ? -4.188 -2.510 0.182 1.00 93.31 349 TYR A C 1
ATOM 2859 O O . TYR A 1 349 ? -3.058 -2.930 -0.019 1.00 93.31 349 TYR A O 1
ATOM 2867 N N . VAL A 1 350 ? -5.151 -3.327 0.602 1.00 88.38 350 VAL A N 1
ATOM 2868 C CA . VAL A 1 350 ? -4.924 -4.751 0.901 1.00 88.38 350 VAL A CA 1
ATOM 2869 C C . VAL A 1 350 ? -4.490 -5.535 -0.337 1.00 88.38 350 VAL A C 1
ATOM 2871 O O . VAL A 1 350 ? -3.626 -6.405 -0.237 1.00 88.38 350 VAL A O 1
ATOM 2874 N N . LYS A 1 351 ? -5.052 -5.227 -1.513 1.00 87.19 351 LYS A N 1
ATOM 2875 C CA . LYS A 1 351 ? -4.652 -5.866 -2.776 1.00 87.19 351 LYS A CA 1
ATOM 2876 C C . LYS A 1 351 ? -3.257 -5.432 -3.236 1.00 87.19 351 LYS A C 1
ATOM 2878 O O . LYS A 1 351 ? -2.532 -6.235 -3.821 1.00 87.19 351 LYS A O 1
ATOM 2883 N N . LEU A 1 352 ? -2.892 -4.166 -3.022 1.00 87.94 352 LEU A N 1
ATOM 2884 C CA . LEU A 1 352 ? -1.702 -3.565 -3.626 1.00 87.94 352 LEU A CA 1
ATOM 2885 C C . LEU A 1 352 ? -0.507 -3.424 -2.699 1.00 87.94 352 LEU A C 1
ATOM 2887 O O . LEU A 1 352 ? 0.625 -3.531 -3.171 1.00 87.94 352 LEU A O 1
ATOM 2891 N N . LEU A 1 353 ? -0.723 -3.222 -1.407 1.00 87.38 353 LEU A N 1
ATOM 2892 C CA . LEU A 1 353 ? 0.321 -3.078 -0.403 1.00 87.38 353 LEU A CA 1
ATOM 2893 C C . LEU A 1 353 ? 0.839 -4.462 0.013 1.00 87.38 353 LEU A C 1
ATOM 2895 O O . LEU A 1 353 ? 0.677 -4.919 1.140 1.00 87.38 353 LEU A O 1
ATOM 2899 N N . THR A 1 354 ? 1.445 -5.152 -0.951 1.00 81.44 354 THR A N 1
ATOM 2900 C CA . THR A 1 354 ? 2.030 -6.488 -0.798 1.00 81.44 354 THR A CA 1
ATOM 2901 C C . THR A 1 354 ? 3.551 -6.405 -0.737 1.00 81.44 354 THR A C 1
ATOM 2903 O O . THR A 1 354 ? 4.137 -5.439 -1.239 1.00 81.44 354 THR A O 1
ATOM 2906 N N . PRO A 1 355 ? 4.244 -7.409 -0.164 1.00 73.31 355 PRO A N 1
ATOM 2907 C CA . PRO A 1 355 ? 5.700 -7.444 -0.185 1.00 73.31 355 PRO A CA 1
ATOM 2908 C C . PRO A 1 355 ? 6.222 -7.402 -1.619 1.00 73.31 355 PRO A C 1
ATOM 2910 O O . PRO A 1 355 ? 7.127 -6.628 -1.906 1.00 73.31 355 PRO A O 1
ATOM 2913 N N . THR A 1 356 ? 5.600 -8.148 -2.537 1.00 71.88 356 THR A N 1
ATOM 2914 C CA . THR A 1 356 ? 5.973 -8.141 -3.957 1.00 71.88 356 THR A CA 1
ATOM 2915 C C . THR A 1 356 ? 5.904 -6.748 -4.571 1.00 71.88 356 THR A C 1
ATOM 2917 O O . THR A 1 356 ? 6.867 -6.306 -5.200 1.00 71.88 356 THR A O 1
ATOM 2920 N N . ASN A 1 357 ? 4.795 -6.030 -4.379 1.00 77.12 357 ASN A N 1
ATOM 2921 C CA . ASN A 1 357 ? 4.672 -4.681 -4.920 1.00 77.12 357 ASN A CA 1
ATOM 2922 C C . ASN A 1 357 ? 5.611 -3.707 -4.214 1.00 77.12 357 ASN A C 1
ATOM 2924 O O . ASN A 1 357 ? 6.187 -2.860 -4.884 1.00 77.12 357 ASN A O 1
ATOM 2928 N N . LEU A 1 358 ? 5.845 -3.843 -2.906 1.00 77.94 358 LEU A N 1
ATOM 2929 C CA . LEU A 1 358 ? 6.809 -2.991 -2.206 1.00 77.94 358 LEU A CA 1
ATOM 2930 C C . LEU A 1 358 ? 8.222 -3.201 -2.761 1.00 77.94 358 LEU A C 1
ATOM 2932 O O . LEU A 1 358 ? 8.963 -2.242 -2.937 1.00 77.94 358 LEU A O 1
ATOM 2936 N N . MET A 1 359 ? 8.592 -4.435 -3.103 1.00 69.25 359 MET A N 1
ATOM 2937 C CA . MET A 1 359 ? 9.887 -4.715 -3.723 1.00 69.25 359 MET A CA 1
ATOM 2938 C C . MET A 1 359 ? 9.983 -4.206 -5.164 1.00 69.25 359 MET A C 1
ATOM 2940 O O . MET A 1 359 ? 11.048 -3.764 -5.598 1.00 69.25 359 MET A O 1
ATOM 2944 N N . ALA A 1 360 ? 8.892 -4.298 -5.927 1.00 68.94 360 ALA A N 1
ATOM 2945 C CA . ALA A 1 360 ? 8.854 -3.812 -7.299 1.00 68.94 360 ALA A CA 1
ATOM 2946 C C . ALA A 1 360 ? 8.863 -2.278 -7.352 1.00 68.94 360 ALA A C 1
ATOM 2948 O O . ALA A 1 360 ? 9.581 -1.712 -8.179 1.00 68.94 360 ALA A O 1
ATOM 2949 N N . TYR A 1 361 ? 8.097 -1.631 -6.467 1.00 73.44 361 TYR A N 1
ATOM 2950 C CA . TYR A 1 361 ? 7.804 -0.202 -6.498 1.00 73.44 361 TYR A CA 1
ATOM 2951 C C . TYR A 1 361 ? 8.572 0.665 -5.503 1.00 73.44 361 TYR A C 1
ATOM 2953 O O . TYR A 1 361 ? 8.695 1.864 -5.735 1.00 73.44 361 TYR A O 1
ATOM 2961 N N . GLY A 1 362 ? 9.168 0.075 -4.470 1.00 74.38 362 GLY A N 1
ATOM 2962 C CA . GLY A 1 362 ? 9.938 0.801 -3.467 1.00 74.38 362 GLY A CA 1
ATOM 2963 C C . GLY A 1 362 ? 9.080 1.791 -2.681 1.00 74.38 362 GLY A C 1
ATOM 2964 O O . GLY A 1 362 ? 7.905 1.539 -2.410 1.00 74.38 362 GLY A O 1
ATOM 2965 N N . ASN A 1 363 ? 9.685 2.924 -2.321 1.00 73.56 363 ASN A N 1
ATOM 2966 C CA . ASN A 1 363 ? 9.042 3.967 -1.518 1.00 73.56 363 ASN A CA 1
ATOM 2967 C C . ASN A 1 363 ? 7.848 4.619 -2.243 1.00 73.56 363 ASN A C 1
ATOM 2969 O O . ASN A 1 363 ? 6.901 5.044 -1.589 1.00 73.56 363 ASN A O 1
ATOM 2973 N N . GLU A 1 364 ? 7.838 4.597 -3.579 1.00 77.31 364 GLU A N 1
ATOM 2974 C CA . GLU A 1 364 ? 6.776 5.193 -4.398 1.00 77.31 364 GLU A CA 1
ATOM 2975 C C . GLU A 1 364 ? 5.492 4.366 -4.473 1.00 77.31 364 GLU A C 1
ATOM 2977 O O . GLU A 1 364 ? 4.496 4.819 -5.038 1.00 77.31 364 GLU A O 1
ATOM 2982 N N . LEU A 1 365 ? 5.474 3.149 -3.916 1.00 83.94 365 LEU A N 1
ATOM 2983 C CA . LEU A 1 365 ? 4.288 2.294 -3.967 1.00 83.94 365 LEU A CA 1
ATOM 2984 C C . LEU A 1 365 ? 3.049 3.003 -3.407 1.00 83.94 365 LEU A C 1
ATOM 2986 O O . LEU A 1 365 ? 1.981 2.938 -4.006 1.00 83.94 365 LEU A O 1
ATOM 2990 N N . ILE A 1 366 ? 3.193 3.677 -2.265 1.00 87.38 366 ILE A N 1
ATOM 2991 C CA . ILE A 1 366 ? 2.070 4.331 -1.588 1.00 87.38 366 ILE A CA 1
ATOM 2992 C C . ILE A 1 366 ? 1.544 5.501 -2.425 1.00 87.38 366 ILE A C 1
ATOM 2994 O O . ILE A 1 366 ? 0.336 5.611 -2.630 1.00 87.38 366 ILE A O 1
ATOM 2998 N N . ASN A 1 367 ? 2.441 6.330 -2.964 1.00 85.38 367 ASN A N 1
ATOM 2999 C CA . ASN A 1 367 ? 2.074 7.438 -3.845 1.00 85.38 367 ASN A CA 1
ATOM 3000 C C . ASN A 1 367 ? 1.318 6.927 -5.074 1.00 85.38 367 ASN A C 1
ATOM 3002 O O . ASN A 1 367 ? 0.238 7.429 -5.376 1.00 85.38 367 ASN A O 1
ATOM 3006 N N . LYS A 1 368 ? 1.809 5.853 -5.706 1.00 86.06 368 LYS A N 1
ATOM 3007 C CA . LYS A 1 368 ? 1.138 5.220 -6.849 1.00 86.06 368 LYS A CA 1
ATOM 3008 C C . LYS A 1 368 ? -0.242 4.666 -6.504 1.00 86.06 368 LYS A C 1
ATOM 3010 O O . LYS A 1 368 ? -1.165 4.842 -7.292 1.00 86.06 368 LYS A O 1
ATOM 3015 N N . ILE A 1 369 ? -0.405 4.024 -5.343 1.00 91.00 369 ILE A N 1
ATOM 3016 C CA . ILE A 1 369 ? -1.721 3.548 -4.891 1.00 91.00 369 ILE A CA 1
ATOM 3017 C C . ILE A 1 369 ? -2.694 4.729 -4.760 1.00 91.00 369 ILE A C 1
ATOM 3019 O O . ILE A 1 369 ? -3.817 4.636 -5.245 1.00 91.00 369 ILE A O 1
ATOM 3023 N N . ASN A 1 370 ? -2.270 5.851 -4.170 1.00 90.62 370 ASN A N 1
ATOM 3024 C CA . ASN A 1 370 ? -3.135 7.028 -4.034 1.00 90.62 370 ASN A CA 1
ATOM 3025 C C . ASN A 1 370 ? -3.480 7.676 -5.369 1.00 90.62 370 ASN A C 1
ATOM 3027 O O . ASN A 1 370 ? -4.641 8.007 -5.584 1.00 90.62 370 ASN A O 1
ATOM 3031 N N . SER A 1 371 ? -2.504 7.844 -6.264 1.00 89.31 371 SER A N 1
ATOM 3032 C CA . SER A 1 371 ? -2.760 8.365 -7.608 1.00 89.31 371 SER A CA 1
ATOM 3033 C C . SER A 1 371 ? -3.770 7.493 -8.348 1.00 89.31 371 SER A C 1
ATOM 3035 O O . SER A 1 371 ? -4.705 8.016 -8.939 1.00 89.31 371 SER A O 1
ATOM 3037 N N . MET A 1 3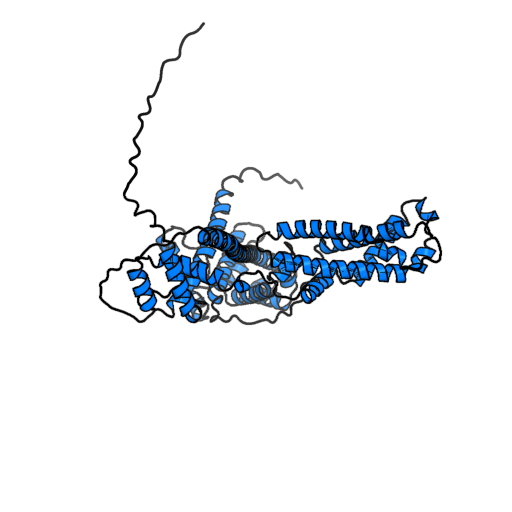72 ? -3.639 6.168 -8.245 1.00 89.31 372 MET A N 1
ATOM 3038 C CA . MET A 1 372 ? -4.586 5.235 -8.851 1.00 89.31 372 MET A CA 1
ATOM 3039 C C . MET A 1 372 ? -5.994 5.380 -8.259 1.00 89.31 372 MET A C 1
ATOM 3041 O O . MET A 1 372 ? -6.955 5.404 -9.013 1.00 89.31 372 MET A O 1
ATOM 3045 N N . ILE A 1 373 ? -6.123 5.517 -6.935 1.00 92.19 373 ILE A N 1
ATOM 3046 C CA . ILE A 1 373 ? -7.421 5.733 -6.274 1.00 92.19 373 ILE A CA 1
ATOM 3047 C C . ILE A 1 373 ? -8.059 7.055 -6.723 1.00 92.19 373 ILE A C 1
ATOM 3049 O O . ILE A 1 373 ? -9.245 7.083 -7.023 1.00 92.19 373 ILE A O 1
ATOM 3053 N N . LEU A 1 374 ? -7.275 8.133 -6.808 1.00 91.56 374 LEU A N 1
ATOM 3054 C CA . LEU A 1 374 ? -7.749 9.457 -7.234 1.00 91.56 374 LEU A CA 1
ATOM 3055 C C . LEU A 1 374 ? -8.158 9.510 -8.712 1.00 91.56 374 LEU A C 1
ATOM 3057 O O . LEU A 1 374 ? -8.924 10.387 -9.105 1.00 91.56 374 LEU A O 1
ATOM 3061 N N . CYS A 1 375 ? -7.623 8.606 -9.531 1.00 90.06 375 CYS A N 1
ATOM 3062 C CA . CYS A 1 375 ? -7.973 8.467 -10.941 1.00 90.06 375 CYS A CA 1
ATOM 3063 C C . CYS A 1 375 ? -9.066 7.415 -11.194 1.00 90.06 375 CYS A C 1
ATOM 3065 O O . CYS A 1 375 ? -9.525 7.306 -12.330 1.00 90.06 375 CYS A O 1
ATOM 3067 N N . ASP A 1 376 ? -9.473 6.639 -10.186 1.00 91.38 376 ASP A N 1
ATOM 3068 C CA . ASP A 1 376 ? -10.509 5.616 -10.325 1.00 91.38 376 ASP A CA 1
ATOM 3069 C C . ASP A 1 376 ? -11.902 6.236 -10.156 1.00 91.38 376 ASP A C 1
ATOM 3071 O O . ASP A 1 376 ? -12.302 6.624 -9.058 1.00 91.38 376 ASP A O 1
ATOM 3075 N N . GLU A 1 377 ? -12.650 6.323 -11.259 1.00 92.12 377 GLU A N 1
ATOM 3076 C CA . GLU A 1 377 ? -13.980 6.949 -11.287 1.00 92.12 377 GLU A CA 1
ATOM 3077 C C . GLU A 1 377 ? -14.973 6.274 -10.331 1.00 92.12 377 GLU A C 1
ATOM 3079 O O . GLU A 1 377 ? -15.808 6.955 -9.744 1.00 92.12 377 GLU A O 1
ATOM 3084 N N . ALA A 1 378 ? -14.876 4.956 -10.132 1.00 92.94 378 ALA A N 1
ATOM 3085 C CA . ALA A 1 378 ? -15.816 4.214 -9.296 1.00 92.94 378 ALA A CA 1
ATOM 3086 C C . ALA A 1 378 ? -15.568 4.430 -7.795 1.00 92.94 378 ALA A C 1
ATOM 3088 O O . ALA A 1 378 ? -16.515 4.468 -7.009 1.00 92.94 378 ALA A O 1
ATOM 3089 N N . ILE A 1 379 ? -14.310 4.559 -7.362 1.00 94.00 379 ILE A N 1
ATOM 3090 C CA . ILE A 1 379 ? -14.006 4.950 -5.979 1.00 94.00 379 ILE A CA 1
ATOM 3091 C C . ILE A 1 379 ? -14.319 6.426 -5.768 1.00 94.00 379 ILE A C 1
ATOM 3093 O O . ILE A 1 379 ? -14.903 6.775 -4.743 1.00 94.00 379 ILE A O 1
ATOM 3097 N N . MET A 1 380 ? -13.948 7.288 -6.712 1.00 94.38 380 MET A N 1
ATOM 3098 C CA . MET A 1 380 ? -14.203 8.718 -6.575 1.00 94.38 380 MET A CA 1
ATOM 3099 C C . MET A 1 380 ? -15.698 9.036 -6.572 1.00 94.38 380 MET A C 1
ATOM 3101 O O . MET A 1 380 ? -16.112 9.867 -5.774 1.00 94.38 380 MET A O 1
ATOM 3105 N N . SER A 1 381 ? -16.536 8.285 -7.294 1.00 93.38 381 SER A N 1
ATOM 3106 C CA . SER A 1 381 ? -17.990 8.439 -7.179 1.00 93.38 381 SER A CA 1
ATOM 3107 C C . SER A 1 381 ? -18.512 8.121 -5.773 1.00 93.38 381 SER A C 1
ATOM 3109 O O . SER A 1 381 ? -19.468 8.743 -5.324 1.00 93.38 381 SER A O 1
ATOM 3111 N N . LEU A 1 382 ? -17.884 7.186 -5.040 1.00 95.38 382 LEU A N 1
ATOM 3112 C CA . LEU A 1 382 ? -18.221 6.960 -3.627 1.00 95.38 382 LEU A CA 1
ATOM 3113 C C . LEU A 1 382 ? -17.827 8.139 -2.745 1.00 95.38 382 LEU A C 1
ATOM 3115 O O . LEU A 1 382 ? -18.479 8.365 -1.735 1.00 95.38 382 LEU A O 1
ATOM 3119 N N . PHE A 1 383 ? -16.746 8.844 -3.082 1.00 95.56 383 PHE A N 1
ATOM 3120 C CA . PHE A 1 383 ? -16.374 10.065 -2.380 1.00 95.56 383 PHE A CA 1
ATOM 3121 C C . PHE A 1 383 ? -17.369 11.185 -2.683 1.00 95.56 383 PHE A C 1
ATOM 3123 O O . PHE A 1 383 ? -17.826 11.850 -1.760 1.00 95.56 383 PHE A O 1
ATOM 3130 N N . ASP A 1 384 ? -17.777 11.336 -3.940 1.00 92.31 384 ASP A N 1
ATOM 3131 C CA . ASP A 1 384 ? -18.772 12.327 -4.353 1.00 92.31 384 ASP A CA 1
ATOM 3132 C C . ASP A 1 384 ? -20.121 12.098 -3.642 1.00 92.31 384 ASP A C 1
ATOM 3134 O O . ASP A 1 384 ? -20.748 13.055 -3.199 1.00 92.31 384 ASP A O 1
ATOM 3138 N N . GLU A 1 385 ? -20.519 10.837 -3.408 1.00 91.94 385 GLU A N 1
ATOM 3139 C CA . GLU A 1 385 ? -21.700 10.468 -2.596 1.00 91.94 385 GLU A CA 1
ATOM 3140 C C . GLU A 1 385 ? -21.636 10.988 -1.144 1.00 91.94 385 GLU A C 1
ATOM 3142 O O . GLU A 1 385 ? -22.664 11.076 -0.471 1.00 91.94 385 GLU A O 1
ATOM 3147 N N . THR A 1 386 ? -20.445 11.317 -0.632 1.00 93.50 386 THR A N 1
ATOM 3148 C CA . THR A 1 386 ? -20.264 11.869 0.724 1.00 93.50 386 THR A CA 1
ATOM 3149 C C . THR A 1 386 ? -20.376 13.390 0.780 1.00 93.50 386 THR A C 1
ATOM 3151 O O . THR A 1 386 ? -20.359 13.969 1.871 1.00 93.50 386 THR A O 1
ATOM 3154 N N . ILE A 1 387 ? -20.482 14.050 -0.373 1.00 90.44 387 ILE A N 1
ATOM 3155 C CA . ILE A 1 387 ? -20.547 15.504 -0.481 1.00 90.44 387 ILE A CA 1
ATOM 3156 C C . ILE A 1 387 ? -22.022 15.926 -0.446 1.00 90.44 387 ILE A C 1
ATOM 3158 O O . ILE A 1 387 ? -22.822 15.424 -1.231 1.00 90.44 387 ILE A O 1
ATOM 3162 N N . PRO A 1 388 ? -22.419 16.848 0.448 1.00 85.62 388 PRO A N 1
ATOM 3163 C CA . PRO A 1 388 ? -23.793 17.340 0.513 1.00 85.62 388 PRO A CA 1
ATOM 3164 C C . PRO A 1 388 ? -24.289 17.924 -0.808 1.00 85.62 388 PRO A C 1
ATOM 3166 O O . PRO A 1 388 ? -23.595 18.733 -1.422 1.00 85.62 388 PRO A O 1
ATOM 3169 N N . ASP A 1 389 ? -25.548 17.655 -1.162 1.00 80.62 389 ASP A N 1
ATOM 3170 C CA . ASP A 1 389 ? -26.210 18.257 -2.331 1.00 80.62 389 ASP A CA 1
ATOM 3171 C C . ASP A 1 389 ? -26.153 19.794 -2.317 1.00 80.62 389 ASP A C 1
ATOM 3173 O O . ASP A 1 389 ? -26.011 20.438 -3.356 1.00 80.62 389 ASP A O 1
ATOM 3177 N N . THR A 1 390 ? -26.196 20.399 -1.125 1.00 74.69 390 THR A N 1
ATOM 3178 C CA . THR A 1 390 ? -26.060 21.852 -0.934 1.00 74.69 390 THR A CA 1
ATOM 3179 C C . THR A 1 390 ? -24.720 22.385 -1.442 1.00 74.69 390 THR A C 1
ATOM 3181 O O . THR A 1 390 ? -24.645 23.521 -1.914 1.00 74.69 390 THR A O 1
ATOM 3184 N N . LEU A 1 391 ? -23.674 21.558 -1.415 1.00 73.19 391 LEU A N 1
ATOM 3185 C CA . LEU A 1 391 ? -22.371 21.861 -1.983 1.00 73.19 391 LEU A CA 1
ATOM 3186 C C . LEU A 1 391 ? -22.285 21.505 -3.472 1.00 73.19 391 LEU A C 1
ATOM 3188 O O . LEU A 1 391 ? -21.400 22.023 -4.127 1.00 73.19 391 LEU A O 1
ATOM 3192 N N . MET A 1 392 ? -23.204 20.764 -4.091 1.00 67.38 392 MET A N 1
ATOM 3193 C CA . MET A 1 392 ? -23.060 20.318 -5.494 1.00 67.38 392 MET A CA 1
ATOM 3194 C C . MET A 1 392 ? -23.376 21.390 -6.565 1.00 67.38 392 MET A C 1
ATOM 3196 O O . MET A 1 392 ? -23.157 21.177 -7.755 1.00 67.38 392 MET A O 1
ATOM 3200 N N . HIS A 1 393 ? -23.857 22.579 -6.182 1.00 61.84 393 HIS A N 1
ATOM 3201 C CA . HIS A 1 393 ? -24.415 23.564 -7.127 1.00 61.84 393 HIS A CA 1
ATOM 3202 C C . HIS A 1 393 ? -23.420 24.495 -7.870 1.00 61.84 393 HIS A C 1
ATOM 3204 O O . HIS A 1 393 ? -23.876 25.320 -8.658 1.00 61.84 393 HIS A O 1
ATOM 3210 N N . ASP A 1 394 ? -22.093 24.384 -7.685 1.00 60.91 394 ASP A N 1
ATOM 3211 C CA . ASP A 1 394 ? -21.112 25.274 -8.362 1.00 60.91 394 ASP A CA 1
ATOM 3212 C C . ASP A 1 394 ? -19.944 24.487 -8.994 1.00 60.91 394 ASP A C 1
ATOM 3214 O O . ASP A 1 394 ? -18.929 24.202 -8.368 1.00 60.91 394 ASP A O 1
ATOM 3218 N N . LEU A 1 395 ? -20.125 24.059 -10.244 1.00 59.41 395 LEU A N 1
ATOM 3219 C CA . LEU A 1 395 ? -19.463 22.874 -10.813 1.00 59.41 395 LEU A CA 1
ATOM 3220 C C . LEU A 1 395 ? -17.940 22.967 -11.049 1.00 59.41 395 LEU A C 1
ATOM 3222 O O . LEU A 1 395 ? -17.294 21.933 -11.128 1.00 59.41 395 LEU A O 1
ATOM 3226 N N . ARG A 1 396 ? -17.333 24.155 -11.214 1.00 57.50 396 ARG A N 1
ATOM 3227 C CA . ARG A 1 396 ? -15.914 24.254 -11.655 1.00 57.50 396 ARG A CA 1
ATOM 3228 C C . ARG A 1 396 ? -14.894 24.512 -10.550 1.00 57.50 396 ARG A C 1
ATOM 3230 O O . ARG A 1 396 ? -13.810 23.942 -10.606 1.00 57.50 396 ARG A O 1
ATOM 3237 N N . ALA A 1 397 ? -15.202 25.369 -9.577 1.00 59.91 397 ALA A N 1
ATOM 3238 C CA . ALA A 1 397 ? -14.315 25.578 -8.428 1.00 59.91 397 ALA A CA 1
ATOM 3239 C C . ALA A 1 397 ? -14.294 24.335 -7.517 1.00 59.91 397 ALA A C 1
ATOM 3241 O O . ALA A 1 397 ? -13.269 24.003 -6.929 1.00 59.91 397 ALA A O 1
ATOM 3242 N N . LYS A 1 398 ? -15.405 23.589 -7.492 1.00 66.81 398 LYS A N 1
ATOM 3243 C CA . LYS A 1 398 ? -15.616 22.461 -6.585 1.00 66.81 398 LYS A CA 1
ATOM 3244 C C . LYS A 1 398 ? -14.967 21.158 -7.019 1.00 66.81 398 LYS A C 1
ATOM 3246 O O . LYS A 1 398 ? -14.591 20.389 -6.147 1.00 66.81 398 LYS A O 1
ATOM 3251 N N . ASP A 1 399 ? -14.745 20.922 -8.312 1.00 78.12 399 ASP A N 1
ATOM 3252 C CA . ASP A 1 399 ? -13.952 19.764 -8.758 1.00 78.12 399 ASP A CA 1
ATOM 3253 C C . ASP A 1 399 ? -12.518 19.819 -8.207 1.00 78.12 399 ASP A C 1
ATOM 3255 O O . ASP A 1 399 ? -11.926 18.788 -7.884 1.00 78.12 399 ASP A O 1
ATOM 3259 N N . ILE A 1 400 ? -11.959 21.029 -8.085 1.00 81.88 400 ILE A N 1
ATOM 3260 C CA . ILE A 1 400 ? -10.625 21.248 -7.518 1.00 81.88 400 ILE A CA 1
ATOM 3261 C C . ILE A 1 400 ? -10.673 21.018 -6.006 1.00 81.88 400 ILE A C 1
ATOM 3263 O O . ILE A 1 400 ? -9.933 20.174 -5.509 1.00 81.88 400 ILE A O 1
ATOM 3267 N N . GLU A 1 401 ? -11.589 21.678 -5.291 1.00 84.44 401 GLU A N 1
ATOM 3268 C CA . GLU A 1 401 ? -11.720 21.541 -3.830 1.00 84.44 401 GLU A CA 1
ATOM 3269 C C . GLU A 1 401 ? -12.063 20.107 -3.392 1.00 84.44 401 GLU A C 1
ATOM 3271 O O . GLU A 1 401 ? -11.532 19.610 -2.400 1.00 84.44 401 GLU A O 1
ATOM 3276 N N . THR A 1 402 ? -12.898 19.404 -4.162 1.00 87.19 402 THR A N 1
ATOM 3277 C CA . THR A 1 402 ? -13.252 17.991 -3.949 1.00 87.19 402 THR A CA 1
ATOM 3278 C C . THR A 1 402 ? -12.031 17.098 -4.072 1.00 87.19 402 THR A C 1
ATOM 3280 O O . THR A 1 402 ? -11.765 16.284 -3.187 1.00 87.19 402 THR A O 1
ATOM 3283 N N . LYS A 1 403 ? -11.247 17.270 -5.143 1.00 88.06 403 LYS A N 1
ATOM 3284 C CA . LYS A 1 403 ? -10.012 16.507 -5.339 1.00 88.06 403 LYS A CA 1
ATOM 3285 C C . LYS A 1 403 ? -8.970 16.840 -4.284 1.00 88.06 403 LYS A C 1
ATOM 3287 O O . LYS A 1 403 ? -8.297 15.927 -3.819 1.00 88.06 403 LYS A O 1
ATOM 3292 N N . GLU A 1 404 ? -8.845 18.100 -3.881 1.00 90.25 404 GLU A N 1
ATOM 3293 C CA . GLU A 1 404 ? -7.944 18.518 -2.804 1.00 90.25 404 GLU A CA 1
ATOM 3294 C C . GLU A 1 404 ? -8.328 17.885 -1.465 1.00 90.25 404 GLU A C 1
ATOM 3296 O O . GLU A 1 404 ? -7.463 17.351 -0.769 1.00 90.25 404 GLU A O 1
ATOM 3301 N N . LEU A 1 405 ? -9.619 17.869 -1.126 1.00 91.69 405 LEU A N 1
ATOM 3302 C CA . LEU A 1 405 ? -10.119 17.242 0.093 1.00 91.69 405 LEU A CA 1
ATOM 3303 C C . LEU A 1 405 ? -9.947 15.716 0.067 1.00 91.69 405 LEU A C 1
ATOM 3305 O O . LEU A 1 405 ? -9.441 15.137 1.032 1.00 91.69 405 LEU A O 1
ATOM 3309 N N . ALA A 1 406 ? -10.297 15.061 -1.044 1.00 93.94 406 ALA A N 1
ATOM 3310 C CA . ALA A 1 406 ? -10.059 13.632 -1.237 1.00 93.94 406 ALA A CA 1
ATOM 3311 C C . ALA A 1 406 ? -8.567 13.304 -1.112 1.00 93.94 406 ALA A C 1
ATOM 3313 O O . ALA A 1 406 ? -8.179 12.374 -0.402 1.00 93.94 406 ALA A O 1
ATOM 3314 N N . HIS A 1 407 ? -7.714 14.109 -1.751 1.00 94.12 407 HIS A N 1
ATOM 3315 C CA . HIS A 1 407 ? -6.268 13.979 -1.669 1.00 94.12 407 HIS A CA 1
ATOM 3316 C C . HIS A 1 407 ? -5.784 14.141 -0.227 1.00 94.12 407 HIS A C 1
ATOM 3318 O O . HIS A 1 407 ? -5.004 13.314 0.232 1.00 94.12 407 HIS A O 1
ATOM 3324 N N . TYR A 1 408 ? -6.282 15.127 0.522 1.00 93.81 408 TYR A N 1
ATOM 3325 C CA . TYR A 1 408 ? -5.941 15.335 1.930 1.00 93.81 408 TYR A CA 1
ATOM 3326 C C . TYR A 1 408 ? -6.330 14.140 2.819 1.00 93.81 408 TYR A C 1
ATOM 3328 O O . TYR A 1 408 ? -5.537 13.682 3.651 1.00 93.81 408 TYR A O 1
ATOM 3336 N N . ILE A 1 409 ? -7.531 13.589 2.634 1.00 95.38 409 ILE A N 1
ATOM 3337 C CA . ILE A 1 409 ? -8.005 12.413 3.377 1.00 95.38 409 ILE A CA 1
ATOM 3338 C C . ILE A 1 409 ? -7.133 11.196 3.056 1.00 95.38 409 ILE A C 1
ATOM 3340 O O . ILE A 1 409 ? -6.624 10.540 3.969 1.00 95.38 409 ILE A O 1
ATOM 3344 N N . LEU A 1 410 ? -6.897 10.924 1.769 1.00 95.50 410 LEU A N 1
ATOM 3345 C CA . LEU A 1 410 ? -6.032 9.829 1.325 1.00 95.50 410 LEU A CA 1
ATOM 3346 C C . LEU A 1 410 ? -4.581 10.032 1.770 1.00 95.50 410 LEU A C 1
ATOM 3348 O O . LEU A 1 410 ? -3.901 9.056 2.080 1.00 95.50 410 LEU A O 1
ATOM 3352 N N . GLN A 1 411 ? -4.113 11.281 1.865 1.00 93.31 411 GLN A N 1
ATOM 3353 C CA . GLN A 1 411 ? -2.798 11.618 2.401 1.00 93.31 411 GLN A CA 1
ATOM 3354 C C . GLN A 1 411 ? -2.630 11.159 3.849 1.00 93.31 411 GLN A C 1
ATOM 3356 O O . GLN A 1 411 ? -1.658 10.490 4.197 1.00 93.31 411 GLN A O 1
ATOM 3361 N N . ASN A 1 412 ? -3.596 11.489 4.703 1.00 94.19 412 ASN A N 1
ATOM 3362 C CA . ASN A 1 412 ? -3.567 11.077 6.104 1.00 94.19 412 ASN A CA 1
ATOM 3363 C C . ASN A 1 412 ? -3.746 9.562 6.245 1.00 94.19 412 ASN A C 1
ATOM 3365 O O . ASN A 1 412 ? -3.010 8.913 6.992 1.00 94.19 412 ASN A O 1
ATOM 3369 N N . TYR A 1 413 ? -4.672 8.987 5.477 1.00 95.25 413 TYR A N 1
ATOM 3370 C CA . TYR A 1 413 ? -4.924 7.554 5.491 1.00 95.25 413 TYR A CA 1
ATOM 3371 C C . TYR A 1 413 ? -3.685 6.747 5.093 1.00 95.25 413 TYR A C 1
ATOM 3373 O O . TYR A 1 413 ? -3.313 5.790 5.775 1.00 95.25 413 TYR A O 1
ATOM 3381 N N . HIS A 1 414 ? -2.996 7.150 4.024 1.00 91.75 414 HIS A N 1
ATOM 3382 C CA . HIS A 1 414 ? -1.840 6.411 3.544 1.00 91.75 414 HIS A CA 1
ATOM 3383 C C . HIS A 1 414 ? -0.653 6.468 4.498 1.00 91.75 414 HIS A C 1
ATOM 3385 O O . HIS A 1 414 ? 0.097 5.496 4.580 1.00 91.75 414 HIS A O 1
ATOM 3391 N N . LYS A 1 415 ? -0.456 7.587 5.215 1.00 88.94 415 LYS A N 1
ATOM 3392 C CA . LYS A 1 415 ? 0.652 7.737 6.171 1.00 88.94 415 LYS A CA 1
ATOM 3393 C C . LYS A 1 415 ? 0.487 6.732 7.299 1.00 88.94 415 LYS A C 1
ATOM 3395 O O . LYS A 1 415 ? 1.405 5.958 7.576 1.00 88.94 415 LYS A O 1
ATOM 3400 N N . MET A 1 416 ? -0.717 6.686 7.866 1.00 89.88 416 MET A N 1
ATOM 3401 C CA . MET A 1 416 ? -1.101 5.703 8.872 1.00 89.88 416 MET A CA 1
ATOM 3402 C C . MET A 1 416 ? -0.943 4.278 8.320 1.00 89.88 416 MET A C 1
ATOM 3404 O O . MET A 1 416 ? -0.202 3.470 8.880 1.00 89.88 416 MET A O 1
ATOM 3408 N N . ARG A 1 417 ? -1.546 3.981 7.161 1.00 89.19 417 ARG A N 1
ATOM 3409 C CA . ARG A 1 417 ? -1.546 2.627 6.592 1.00 89.19 417 ARG A CA 1
ATOM 3410 C C . ARG A 1 417 ? -0.151 2.132 6.214 1.00 89.19 417 ARG A C 1
ATOM 3412 O O . ARG A 1 417 ? 0.182 0.970 6.450 1.00 89.19 417 ARG A O 1
ATOM 3419 N N . GLY A 1 418 ? 0.681 3.006 5.655 1.00 84.75 418 GLY A N 1
ATOM 3420 C CA . GLY A 1 418 ? 2.077 2.729 5.338 1.00 84.75 418 GLY A CA 1
ATOM 3421 C C . GLY A 1 418 ? 2.893 2.422 6.589 1.00 84.75 418 GLY A C 1
ATOM 3422 O O . GLY A 1 418 ? 3.635 1.438 6.611 1.00 84.75 418 GLY A O 1
ATOM 3423 N N . ARG A 1 419 ? 2.714 3.210 7.657 1.00 84.56 419 ARG A N 1
ATOM 3424 C CA . ARG A 1 419 ? 3.371 2.996 8.953 1.00 84.56 419 ARG A CA 1
ATOM 3425 C C . ARG A 1 419 ? 2.962 1.662 9.573 1.00 84.56 419 ARG A C 1
ATOM 3427 O O . ARG A 1 419 ? 3.843 0.900 9.975 1.00 84.56 419 ARG A O 1
ATOM 3434 N N . ASP A 1 420 ? 1.670 1.343 9.578 1.00 84.25 420 ASP A N 1
ATOM 3435 C CA . ASP A 1 420 ? 1.141 0.063 10.065 1.00 84.25 420 ASP A CA 1
ATOM 3436 C C . ASP A 1 420 ? 1.710 -1.115 9.283 1.00 84.25 420 ASP A C 1
ATOM 3438 O O . ASP A 1 420 ? 2.158 -2.112 9.856 1.00 84.25 420 ASP A O 1
ATOM 3442 N N . TYR A 1 421 ? 1.743 -0.994 7.958 1.00 84.31 421 TYR A N 1
ATOM 3443 C CA . TYR A 1 421 ? 2.276 -2.033 7.095 1.00 84.31 421 TYR A CA 1
ATOM 3444 C C . TYR A 1 421 ? 3.770 -2.259 7.329 1.00 84.31 421 TYR A C 1
ATOM 3446 O O . TYR A 1 421 ? 4.201 -3.401 7.502 1.00 84.31 421 TYR A O 1
ATOM 3454 N N . VAL A 1 422 ? 4.564 -1.186 7.407 1.00 76.62 422 VAL A N 1
ATOM 3455 C CA . VAL A 1 422 ? 5.997 -1.271 7.715 1.00 76.62 422 VAL A CA 1
ATOM 3456 C C . VAL A 1 422 ? 6.214 -1.853 9.107 1.00 76.62 422 VAL A C 1
ATOM 3458 O O . VAL A 1 422 ? 7.077 -2.711 9.264 1.00 76.62 422 VAL A O 1
ATOM 3461 N N . LYS A 1 423 ? 5.428 -1.467 10.114 1.00 75.31 423 LYS A N 1
ATOM 3462 C CA . LYS A 1 423 ? 5.519 -2.045 11.463 1.00 75.31 423 LYS A CA 1
ATOM 3463 C C . LYS A 1 423 ? 5.163 -3.526 11.478 1.00 75.31 423 LYS A C 1
ATOM 3465 O O . LYS A 1 423 ? 5.916 -4.314 12.048 1.00 75.31 423 LYS A O 1
ATOM 3470 N N . SER A 1 424 ? 4.094 -3.929 10.794 1.00 77.06 424 SER A N 1
ATOM 3471 C CA . SER A 1 424 ? 3.722 -5.338 10.619 1.00 77.06 424 SER A CA 1
ATOM 3472 C C . SER A 1 424 ? 4.847 -6.124 9.941 1.00 77.06 424 SER A C 1
ATOM 3474 O O . SER A 1 424 ? 5.259 -7.186 10.417 1.00 77.06 424 SER A O 1
ATOM 3476 N N . LEU A 1 425 ? 5.418 -5.568 8.870 1.00 71.44 425 LEU A N 1
ATOM 3477 C CA . LEU A 1 425 ? 6.543 -6.150 8.148 1.00 71.44 425 LEU A CA 1
ATOM 3478 C C . LEU A 1 425 ? 7.785 -6.262 9.041 1.00 71.44 425 LEU A C 1
ATOM 3480 O O . LEU A 1 425 ? 8.400 -7.323 9.115 1.00 71.44 425 LEU A O 1
ATOM 3484 N N . MET A 1 426 ? 8.131 -5.202 9.770 1.00 65.12 426 MET A N 1
ATOM 3485 C CA . MET A 1 426 ? 9.273 -5.170 10.679 1.00 65.12 426 MET A CA 1
ATOM 3486 C C . MET A 1 426 ? 9.083 -6.131 11.845 1.00 65.12 426 MET A C 1
ATOM 3488 O O . MET A 1 426 ? 10.027 -6.833 12.188 1.00 65.12 426 MET A O 1
ATOM 3492 N N . SER A 1 427 ? 7.885 -6.247 12.410 1.00 66.88 427 SER A N 1
ATOM 3493 C CA . SER A 1 427 ? 7.567 -7.228 13.451 1.00 66.88 427 SER A CA 1
ATOM 3494 C C . SER A 1 427 ? 7.754 -8.664 12.947 1.00 66.88 427 SER A C 1
ATOM 3496 O O . SER A 1 427 ? 8.386 -9.486 13.624 1.00 66.88 427 SER A O 1
ATOM 3498 N N . LYS A 1 428 ? 7.316 -8.957 11.713 1.00 66.69 428 LYS A N 1
ATOM 3499 C CA . LYS A 1 428 ? 7.564 -10.244 11.037 1.00 66.69 428 LYS A CA 1
ATOM 3500 C C . LYS A 1 428 ? 9.064 -10.488 10.827 1.00 66.69 428 LYS A C 1
ATOM 3502 O O . LYS A 1 428 ? 9.559 -11.557 11.185 1.00 66.69 428 LYS A O 1
ATOM 3507 N N . ILE A 1 429 ? 9.810 -9.485 10.353 1.00 61.62 429 ILE A N 1
ATOM 3508 C CA . ILE A 1 429 ? 11.271 -9.560 10.158 1.00 61.62 429 ILE A CA 1
ATOM 3509 C C . ILE A 1 429 ? 12.001 -9.785 11.483 1.00 61.62 429 ILE A C 1
ATOM 3511 O O . ILE A 1 429 ? 12.838 -10.675 11.574 1.00 61.62 429 ILE A O 1
ATOM 3515 N N . HIS A 1 430 ? 11.697 -9.009 12.523 1.00 61.97 430 HIS A N 1
ATOM 3516 C CA . HIS A 1 430 ? 12.330 -9.128 13.837 1.00 61.97 430 HIS A CA 1
ATOM 3517 C C . HIS A 1 430 ? 12.015 -10.474 14.474 1.00 61.97 430 HIS A C 1
ATOM 3519 O O . HIS A 1 430 ? 12.883 -11.079 15.106 1.00 61.97 430 HIS A O 1
ATOM 3525 N N . SER A 1 431 ? 10.789 -10.963 14.285 1.00 61.34 431 SER A N 1
ATOM 3526 C CA . SER A 1 431 ? 10.408 -12.309 14.689 1.00 61.34 431 SER A CA 1
ATOM 3527 C C . SER A 1 431 ? 11.287 -13.346 13.994 1.00 61.34 431 SER A C 1
ATOM 3529 O O . SER A 1 431 ? 11.862 -14.170 14.697 1.00 61.34 431 SER A O 1
ATOM 3531 N N . ALA A 1 432 ? 11.473 -13.259 12.673 1.00 56.44 432 ALA A N 1
ATOM 3532 C CA . ALA A 1 432 ? 12.335 -14.161 11.904 1.00 56.44 432 ALA A CA 1
ATOM 3533 C C . ALA A 1 432 ? 13.833 -14.041 12.272 1.00 56.44 432 ALA A C 1
ATOM 3535 O O . ALA A 1 432 ? 14.532 -15.041 12.433 1.00 56.44 432 ALA A O 1
ATOM 3536 N N . ALA A 1 433 ? 14.345 -12.825 12.479 1.00 52.59 433 ALA A N 1
ATOM 3537 C CA . ALA A 1 433 ? 15.747 -12.576 12.818 1.00 52.59 433 ALA A CA 1
ATOM 3538 C C . ALA A 1 433 ? 16.107 -13.061 14.235 1.00 52.59 433 ALA A C 1
ATOM 3540 O O . ALA A 1 433 ? 17.126 -13.732 14.419 1.00 52.59 433 ALA A O 1
ATOM 3541 N N . LYS A 1 434 ? 15.247 -12.798 15.235 1.00 55.91 434 LYS A N 1
ATOM 3542 C CA . LYS A 1 434 ? 15.434 -13.295 16.614 1.00 55.91 434 LYS A CA 1
ATOM 3543 C C . LYS A 1 434 ? 15.507 -14.823 16.667 1.00 55.91 434 LYS A C 1
ATOM 3545 O O . LYS A 1 434 ? 16.221 -15.373 17.500 1.00 55.91 434 LYS A O 1
ATOM 3550 N N . GLN A 1 435 ? 14.820 -15.513 15.762 1.00 52.50 435 GLN A N 1
ATOM 3551 C CA . GLN A 1 435 ? 14.848 -16.975 15.683 1.00 52.50 435 GLN A CA 1
ATOM 3552 C C . GLN A 1 435 ? 16.146 -17.516 15.113 1.00 52.50 435 GLN A C 1
ATOM 3554 O O . GLN A 1 435 ? 16.658 -18.502 15.630 1.00 52.50 435 GLN A O 1
ATOM 3559 N N . ARG A 1 436 ? 16.700 -16.874 14.078 1.00 52.78 436 ARG A N 1
ATOM 3560 C CA . ARG A 1 436 ? 17.981 -17.290 13.497 1.00 52.78 436 ARG A CA 1
ATOM 3561 C C . ARG A 1 436 ? 19.102 -17.236 14.535 1.00 52.78 436 ARG A C 1
ATOM 3563 O O . ARG A 1 436 ? 19.927 -18.146 14.590 1.00 52.78 436 ARG A O 1
ATOM 3570 N N . ASN A 1 437 ? 19.087 -16.209 15.383 1.00 48.50 437 ASN A N 1
ATOM 3571 C CA . ASN A 1 437 ? 20.035 -16.082 16.486 1.00 48.50 437 ASN A CA 1
ATOM 3572 C C . ASN A 1 437 ? 19.735 -17.106 17.596 1.00 48.50 437 ASN A C 1
ATOM 3574 O O . ASN A 1 437 ? 20.632 -17.836 17.996 1.00 48.50 437 ASN A O 1
ATOM 3578 N N . SER A 1 438 ? 18.465 -17.286 17.980 1.00 51.44 438 SER A N 1
ATOM 3579 C CA . SER A 1 438 ? 18.046 -18.291 18.974 1.00 51.44 438 SER A CA 1
ATOM 3580 C C . SER A 1 438 ? 18.369 -19.744 18.585 1.00 51.44 438 SER A C 1
ATOM 3582 O O . SER A 1 438 ? 18.750 -20.529 19.451 1.00 51.44 438 SER A O 1
ATOM 3584 N N . LEU A 1 439 ? 18.241 -20.122 17.309 1.00 49.41 439 LEU A N 1
ATOM 3585 C CA . LEU A 1 439 ? 18.616 -21.448 16.800 1.00 49.41 439 LEU A CA 1
ATOM 3586 C C . LEU A 1 439 ? 20.131 -21.651 16.837 1.00 49.41 439 LEU A C 1
ATOM 3588 O O . LEU A 1 439 ? 20.599 -22.720 17.223 1.00 49.41 439 LEU A O 1
ATOM 3592 N N . ARG A 1 440 ? 20.901 -20.620 16.476 1.00 44.53 440 ARG A N 1
ATOM 3593 C CA . ARG A 1 440 ? 22.366 -20.659 16.515 1.00 44.53 440 ARG A CA 1
ATOM 3594 C C . ARG A 1 440 ? 22.891 -20.749 17.952 1.00 44.53 440 ARG A C 1
ATOM 3596 O O . ARG A 1 440 ? 23.772 -21.563 18.218 1.00 44.53 440 ARG A O 1
ATOM 3603 N N . ASP A 1 441 ? 22.297 -19.991 18.868 1.00 47.12 441 ASP A N 1
ATOM 3604 C CA . ASP A 1 441 ? 22.629 -20.011 20.296 1.00 47.12 441 ASP A CA 1
ATOM 3605 C C . ASP A 1 441 ? 22.183 -21.326 20.953 1.00 47.12 441 ASP A C 1
ATOM 3607 O O . ASP A 1 441 ? 22.924 -21.918 21.735 1.00 47.12 441 ASP A O 1
ATOM 3611 N N . GLY A 1 442 ? 21.014 -21.849 20.569 1.00 41.50 442 GLY A N 1
ATOM 3612 C CA . GLY A 1 442 ? 20.515 -23.148 21.017 1.00 41.50 442 GLY A CA 1
ATOM 3613 C C . GLY A 1 442 ? 21.391 -24.318 20.563 1.00 41.50 442 GLY A C 1
ATOM 3614 O O . GLY A 1 442 ? 21.687 -25.203 21.360 1.00 41.50 442 GLY A O 1
ATOM 3615 N N . LEU A 1 443 ? 21.873 -24.308 19.316 1.00 43.69 443 LEU A N 1
ATOM 3616 C CA . LEU A 1 443 ? 22.811 -25.319 18.810 1.00 43.69 443 LEU A CA 1
ATOM 3617 C C . LEU A 1 443 ? 24.184 -25.225 19.495 1.00 43.69 443 LEU A C 1
ATOM 3619 O O . LEU A 1 443 ? 24.787 -26.252 19.805 1.00 43.69 443 LEU A O 1
ATOM 3623 N N . ALA A 1 444 ? 24.656 -24.012 19.796 1.00 47.00 444 ALA A N 1
ATOM 3624 C CA . ALA A 1 444 ? 25.888 -23.802 20.556 1.00 47.00 444 ALA A CA 1
ATOM 3625 C C . ALA A 1 444 ? 25.765 -24.242 22.031 1.00 47.00 444 ALA A C 1
ATOM 3627 O O . ALA A 1 444 ? 26.748 -24.702 22.616 1.00 47.00 444 ALA A O 1
ATOM 3628 N N . ALA A 1 445 ? 24.572 -24.134 22.625 1.00 45.09 445 ALA A N 1
ATOM 3629 C CA . ALA A 1 445 ? 24.284 -24.570 23.992 1.00 45.09 445 ALA A CA 1
ATOM 3630 C C . ALA A 1 445 ? 24.120 -26.098 24.114 1.00 45.09 445 ALA A C 1
ATOM 3632 O O . ALA A 1 445 ? 24.621 -26.689 25.071 1.00 45.09 445 ALA A O 1
ATOM 3633 N N . VAL A 1 446 ? 23.497 -26.757 23.127 1.00 47.31 446 VAL A N 1
ATOM 3634 C CA . VAL A 1 446 ? 23.359 -28.230 23.072 1.00 47.31 446 VAL A CA 1
ATOM 3635 C C . VAL A 1 446 ? 24.720 -28.926 22.971 1.00 47.31 446 VAL A C 1
ATOM 3637 O O . VAL A 1 446 ? 24.904 -30.007 23.523 1.00 47.31 446 VAL A O 1
ATOM 3640 N N . ALA A 1 447 ? 25.714 -28.283 22.357 1.00 45.53 447 ALA A N 1
ATOM 3641 C CA . ALA A 1 447 ? 27.077 -28.804 22.298 1.00 45.53 447 ALA A CA 1
ATOM 3642 C C . ALA A 1 447 ? 27.815 -28.811 23.658 1.00 45.53 447 ALA A C 1
ATOM 3644 O O . ALA A 1 447 ? 28.914 -29.356 23.739 1.00 45.53 447 ALA A O 1
ATOM 3645 N N . LYS A 1 448 ? 27.259 -28.199 24.720 1.00 42.41 448 LYS A N 1
ATOM 3646 C CA . LYS A 1 448 ? 28.002 -27.885 25.955 1.00 42.41 448 LYS A CA 1
ATOM 3647 C C . LYS A 1 448 ? 27.490 -28.501 27.264 1.00 42.41 448 LYS A C 1
ATOM 3649 O O . LYS A 1 448 ? 28.087 -28.182 28.290 1.00 42.41 448 LYS A O 1
ATOM 3654 N N . GLN A 1 449 ? 26.468 -29.368 27.306 1.00 43.06 449 GLN A N 1
ATOM 3655 C CA . GLN A 1 449 ? 25.980 -29.873 28.609 1.00 43.06 449 GLN A CA 1
ATOM 3656 C C . GLN A 1 449 ? 26.338 -31.335 28.973 1.00 43.06 449 GLN A C 1
ATOM 3658 O O . GLN A 1 449 ? 26.062 -32.252 28.197 1.00 43.06 449 GLN A O 1
ATOM 3663 N N . PRO A 1 450 ? 26.908 -31.559 30.183 1.00 40.38 450 PRO A N 1
ATOM 3664 C CA . PRO A 1 450 ? 27.100 -32.866 30.813 1.00 40.38 450 PRO A CA 1
ATOM 3665 C C . PRO A 1 450 ? 25.842 -33.344 31.569 1.00 40.38 450 PRO A C 1
ATOM 3667 O O . PRO A 1 450 ? 25.010 -32.550 31.997 1.00 40.38 450 PRO A O 1
ATOM 3670 N N . LYS A 1 451 ? 25.714 -34.670 31.732 1.00 42.59 451 LYS A N 1
ATOM 3671 C CA . LYS A 1 451 ? 24.536 -35.380 32.271 1.00 42.59 451 LYS A CA 1
ATOM 3672 C C . LYS A 1 451 ? 24.535 -35.480 33.805 1.00 42.59 451 LYS A C 1
ATOM 3674 O O . LYS A 1 451 ? 25.447 -36.090 34.350 1.00 42.59 451 LYS A O 1
ATOM 3679 N N . ALA A 1 452 ? 23.462 -35.036 34.460 1.00 36.53 452 ALA A N 1
ATOM 3680 C CA . ALA A 1 452 ? 22.954 -35.508 35.766 1.00 36.53 452 ALA A CA 1
ATOM 3681 C C . ALA A 1 452 ? 21.666 -34.724 36.097 1.00 36.53 452 ALA A C 1
ATOM 3683 O O . ALA A 1 452 ? 21.551 -33.591 35.659 1.00 36.53 452 ALA A O 1
ATOM 3684 N N . SER A 1 453 ? 20.686 -35.131 36.905 1.00 34.16 453 SER A N 1
ATOM 3685 C CA . SER A 1 453 ? 20.114 -36.397 37.393 1.00 34.16 453 SER A CA 1
ATOM 3686 C C . SER A 1 453 ? 18.907 -35.956 38.245 1.00 34.16 453 SER A C 1
ATOM 3688 O O . SER A 1 453 ? 19.009 -34.985 38.990 1.00 34.16 453 SER A O 1
ATOM 3690 N N . LYS A 1 454 ? 17.767 -36.632 38.100 1.00 38.38 454 LYS A N 1
ATOM 3691 C CA . LYS A 1 454 ? 16.423 -36.224 38.559 1.00 38.38 454 LYS A CA 1
ATOM 3692 C C . LYS A 1 454 ? 16.228 -36.268 40.086 1.00 38.38 454 LYS A C 1
ATOM 3694 O O . LYS A 1 454 ? 16.710 -37.202 40.717 1.00 38.38 454 LYS A O 1
ATOM 3699 N N . SER A 1 455 ? 15.345 -35.423 40.637 1.00 32.66 455 SER A N 1
ATOM 3700 C CA . SER A 1 455 ? 14.460 -35.834 41.748 1.00 32.66 455 SER A CA 1
ATOM 3701 C C . SER A 1 455 ? 13.136 -35.043 41.794 1.00 32.66 455 SER A C 1
ATOM 3703 O O . SER A 1 455 ? 13.095 -33.844 41.543 1.00 32.66 455 SER A O 1
ATOM 3705 N N . LYS A 1 456 ? 12.050 -35.791 42.039 1.00 35.50 456 LYS A N 1
ATOM 3706 C CA . LYS A 1 456 ? 10.617 -35.432 42.069 1.00 35.50 456 LYS A CA 1
ATOM 3707 C C . LYS A 1 456 ? 10.174 -35.015 43.478 1.00 35.50 456 LYS A C 1
ATOM 3709 O O . LYS A 1 456 ? 10.579 -35.690 44.418 1.00 35.50 456 LYS A O 1
ATOM 3714 N N . GLN A 1 457 ? 9.177 -34.129 43.603 1.00 30.67 457 GLN A N 1
ATOM 3715 C CA . GLN A 1 457 ? 8.073 -34.305 44.569 1.00 30.67 457 GLN A CA 1
ATOM 3716 C C . GLN A 1 457 ? 6.861 -33.399 44.266 1.00 30.67 457 GLN A C 1
ATOM 3718 O O . GLN A 1 457 ? 6.965 -32.457 43.496 1.00 30.67 457 GLN A O 1
ATOM 3723 N N . LYS A 1 458 ? 5.710 -33.771 44.838 1.00 31.92 458 LYS A N 1
ATOM 3724 C CA . LYS A 1 458 ? 4.335 -33.820 44.298 1.00 31.92 458 LYS A CA 1
ATOM 3725 C C . LYS A 1 458 ? 3.341 -33.235 45.327 1.00 31.92 458 LYS A C 1
ATOM 3727 O O . LYS A 1 458 ? 3.603 -33.493 46.501 1.00 31.92 458 LYS A O 1
ATOM 3732 N N . ARG A 1 459 ? 2.208 -32.628 44.892 1.00 31.30 459 ARG A N 1
ATOM 3733 C CA . ARG A 1 459 ? 0.827 -32.530 45.507 1.00 31.30 459 ARG A CA 1
ATOM 3734 C C . ARG A 1 459 ? 0.169 -31.133 45.324 1.00 31.30 459 ARG A C 1
ATOM 3736 O O . ARG A 1 459 ? 0.792 -30.164 45.728 1.00 31.30 459 ARG A O 1
ATOM 3743 N N . SER A 1 460 ? -0.925 -30.981 44.542 1.00 31.45 460 SER A N 1
ATOM 3744 C CA . SER A 1 460 ? -2.398 -31.170 44.806 1.00 31.45 460 SER A CA 1
ATOM 3745 C C . SER A 1 460 ? -3.050 -29.960 45.526 1.00 31.45 460 SER A C 1
ATOM 3747 O O . SER A 1 460 ? -2.419 -29.499 46.466 1.00 31.45 460 SER A O 1
ATOM 3749 N N . LEU A 1 461 ? -4.268 -29.433 45.282 1.00 30.45 461 LEU A N 1
ATOM 3750 C CA . LEU A 1 461 ? -5.463 -29.736 44.452 1.00 30.45 461 LEU A CA 1
ATOM 3751 C C . LEU A 1 461 ? -6.463 -28.517 44.532 1.00 30.45 461 LEU A C 1
ATOM 3753 O O . LEU A 1 461 ? -6.217 -27.652 45.367 1.00 30.45 461 LEU A O 1
ATOM 3757 N N . GLU A 1 462 ? -7.586 -28.549 43.772 1.00 30.53 462 GLU A N 1
ATOM 3758 C CA . GLU A 1 462 ? -8.869 -27.748 43.824 1.00 30.53 462 GLU A CA 1
ATOM 3759 C C . GLU A 1 462 ? -8.986 -26.513 42.875 1.00 30.53 462 GLU A C 1
ATOM 3761 O O . GLU A 1 462 ? -8.176 -25.594 42.971 1.00 30.53 462 GLU A O 1
ATOM 3766 N N . GLN A 1 463 ? -9.773 -26.556 41.768 1.00 29.95 463 GLN A N 1
ATOM 3767 C CA . GLN A 1 463 ? -11.258 -26.433 41.544 1.00 29.95 463 GLN A CA 1
ATOM 3768 C C . GLN A 1 463 ? -11.784 -24.983 41.729 1.00 29.95 463 GLN A C 1
ATOM 3770 O O . GLN A 1 463 ? -11.382 -24.346 42.691 1.00 29.95 463 GLN A O 1
ATOM 3775 N N . ASP A 1 464 ? -12.625 -24.332 40.905 1.00 29.92 464 ASP A N 1
ATOM 3776 C CA . ASP A 1 464 ? -13.537 -24.659 39.785 1.00 29.92 464 ASP A CA 1
ATOM 3777 C C . ASP A 1 464 ? -13.766 -23.387 38.899 1.00 29.92 464 ASP A C 1
ATOM 3779 O O . ASP A 1 464 ? -13.239 -22.314 39.204 1.00 29.92 464 ASP A O 1
ATOM 3783 N N . ASP A 1 465 ? -14.589 -23.542 37.849 1.00 33.34 465 ASP A N 1
ATOM 3784 C CA . ASP A 1 465 ? -15.326 -22.552 37.029 1.00 33.34 465 ASP A CA 1
ATOM 3785 C C . ASP A 1 465 ? -14.801 -22.276 35.601 1.00 33.34 465 ASP A C 1
ATOM 3787 O O . ASP A 1 465 ? -14.040 -21.352 35.300 1.00 33.34 465 ASP A O 1
ATOM 3791 N N . GLU A 1 466 ? -15.285 -23.146 34.711 1.00 38.72 466 GLU A N 1
ATOM 3792 C CA . GLU A 1 466 ? -15.200 -23.168 33.253 1.00 38.72 466 GLU A CA 1
ATOM 3793 C C . GLU A 1 466 ? -16.537 -22.677 32.673 1.00 38.72 466 GLU A C 1
ATOM 3795 O O . GLU A 1 466 ? -17.574 -23.147 33.123 1.00 38.72 466 GLU A O 1
ATOM 3800 N N . GLU A 1 467 ? -16.490 -21.765 31.693 1.00 35.88 467 GLU A N 1
ATOM 3801 C CA . GLU A 1 467 ? -17.458 -21.527 30.591 1.00 35.88 467 GLU A CA 1
ATOM 3802 C C . GLU A 1 467 ? -17.450 -20.029 30.226 1.00 35.88 467 GLU A C 1
ATOM 3804 O O . GLU A 1 467 ? -18.208 -19.264 30.796 1.00 35.88 467 GLU A O 1
ATOM 3809 N N . ASP A 1 468 ? -16.536 -19.601 29.331 1.00 37.75 468 ASP A N 1
ATOM 3810 C CA . ASP A 1 468 ? -16.602 -18.304 28.589 1.00 37.75 468 ASP A CA 1
ATOM 3811 C C . ASP A 1 468 ? -15.417 -18.075 27.598 1.00 37.75 468 ASP A C 1
ATOM 3813 O O . ASP A 1 468 ? -15.337 -17.077 26.876 1.00 37.75 468 ASP A O 1
ATOM 3817 N N . ALA A 1 469 ? -14.435 -18.985 27.519 1.00 40.59 469 ALA A N 1
ATOM 3818 C CA . ALA A 1 469 ? -13.099 -18.673 26.983 1.00 40.59 469 ALA A CA 1
ATOM 3819 C C . ALA A 1 469 ? -12.941 -18.587 25.444 1.00 40.59 469 ALA A C 1
ATOM 3821 O O . ALA A 1 469 ? -11.899 -18.114 24.980 1.00 40.59 469 ALA A O 1
ATOM 3822 N N . ALA A 1 470 ? -13.923 -19.006 24.639 1.00 41.59 470 ALA A N 1
ATOM 3823 C CA . ALA A 1 470 ? -13.770 -19.053 23.178 1.00 41.59 470 ALA A CA 1
ATOM 3824 C C . ALA A 1 470 ? -13.962 -17.684 22.487 1.00 41.59 470 ALA A C 1
ATOM 3826 O O . ALA A 1 470 ? -13.284 -17.404 21.499 1.00 41.59 470 ALA A O 1
ATOM 3827 N N . GLN A 1 471 ? -14.801 -16.792 23.029 1.00 42.22 471 GLN A N 1
ATOM 3828 C CA . GLN A 1 471 ? -14.970 -15.422 22.506 1.00 42.22 471 GLN A CA 1
ATOM 3829 C C . GLN A 1 471 ? -13.849 -14.470 22.964 1.00 42.22 471 GLN A C 1
ATOM 3831 O O . GLN A 1 471 ? -13.445 -13.567 22.236 1.00 42.22 471 GLN A O 1
ATOM 3836 N N . LEU A 1 472 ? -13.242 -14.741 24.121 1.00 44.19 472 LEU A N 1
ATOM 3837 C CA . LEU A 1 472 ? -12.203 -13.905 24.734 1.00 44.19 472 LEU A CA 1
ATOM 3838 C C . LEU A 1 472 ? -10.828 -13.941 24.033 1.00 44.19 472 LEU A C 1
ATOM 3840 O O . LEU A 1 472 ? -9.988 -13.080 24.302 1.00 44.19 472 LEU A O 1
ATOM 3844 N N . SER A 1 473 ? -10.563 -14.933 23.173 1.00 44.31 473 SER A N 1
ATOM 3845 C CA . SER A 1 473 ? -9.265 -15.085 22.491 1.00 44.31 473 SER A CA 1
ATOM 3846 C C . SER A 1 473 ? -9.118 -14.167 21.276 1.00 44.31 473 SER A C 1
ATOM 3848 O O . SER A 1 473 ? -8.022 -13.663 21.039 1.00 44.31 473 SER A O 1
ATOM 3850 N N . ILE A 1 474 ? -10.198 -13.943 20.522 1.00 46.41 474 ILE A N 1
ATOM 3851 C CA . ILE A 1 474 ? -10.201 -13.025 19.372 1.00 46.41 474 ILE A CA 1
ATOM 3852 C C . ILE A 1 474 ? -10.161 -11.581 19.887 1.00 46.41 474 ILE A C 1
ATOM 3854 O O . ILE A 1 474 ? -9.310 -10.799 19.467 1.00 46.41 474 ILE A O 1
ATOM 3858 N N . GLU A 1 475 ? -10.945 -11.276 20.926 1.00 47.12 475 GLU A N 1
ATOM 3859 C CA . GLU A 1 475 ? -10.911 -9.968 21.589 1.00 47.12 475 GLU A CA 1
ATOM 3860 C C . GLU A 1 475 ? -9.542 -9.606 22.188 1.00 47.12 475 GLU A C 1
ATOM 3862 O O . GLU A 1 475 ? -9.239 -8.425 22.352 1.00 47.12 475 GLU A O 1
ATOM 3867 N N . GLN A 1 476 ? -8.719 -10.586 22.578 1.00 50.66 476 GLN A N 1
ATOM 3868 C CA . GLN A 1 476 ? -7.397 -10.321 23.154 1.00 50.66 476 GLN A CA 1
ATOM 3869 C C . GLN A 1 476 ? -6.341 -9.982 22.103 1.00 50.66 476 GLN A C 1
ATOM 3871 O O . GLN A 1 476 ? -5.504 -9.116 22.358 1.00 50.66 476 GLN A O 1
ATOM 3876 N N . GLU A 1 477 ? -6.370 -10.633 20.940 1.00 49.59 477 GLU A N 1
ATOM 3877 C CA . GLU A 1 477 ? -5.480 -10.283 19.826 1.00 49.59 477 GLU A CA 1
ATOM 3878 C C . GLU A 1 477 ? -5.889 -8.946 19.201 1.00 49.59 477 GLU A C 1
ATOM 3880 O O . GLU A 1 477 ? -5.025 -8.115 18.917 1.00 49.59 477 GLU A O 1
ATOM 3885 N N . GLU A 1 478 ? -7.194 -8.676 19.112 1.00 52.50 478 GLU A N 1
ATOM 3886 C CA . GLU A 1 478 ? -7.706 -7.360 18.731 1.00 52.50 478 GLU A CA 1
ATOM 3887 C C . GLU A 1 478 ? -7.351 -6.288 19.760 1.00 52.50 478 GLU A C 1
ATOM 3889 O O . GLU A 1 478 ? -6.901 -5.222 19.360 1.00 52.50 478 GLU A O 1
ATOM 3894 N N . ARG A 1 479 ? -7.443 -6.559 21.072 1.00 59.53 479 ARG A N 1
ATOM 3895 C CA . ARG A 1 479 ? -6.991 -5.609 22.108 1.00 59.53 479 ARG A CA 1
ATOM 3896 C C . ARG A 1 479 ? -5.507 -5.284 21.992 1.00 59.53 479 ARG A C 1
ATOM 3898 O O . ARG A 1 479 ? -5.156 -4.122 22.137 1.00 59.53 479 ARG A O 1
ATOM 3905 N N . GLN A 1 480 ? -4.647 -6.266 21.722 1.00 62.09 480 GLN A N 1
ATOM 3906 C CA . GLN A 1 480 ? -3.209 -6.019 21.557 1.00 62.09 480 GLN A CA 1
ATOM 3907 C C . GLN A 1 480 ? -2.910 -5.223 20.287 1.00 62.09 480 GLN A C 1
ATOM 3909 O O . GLN A 1 480 ? -2.144 -4.264 20.336 1.00 62.09 480 GLN A O 1
ATOM 3914 N N . HIS A 1 481 ? -3.544 -5.572 19.167 1.00 58.47 481 HIS A N 1
ATOM 3915 C CA . HIS A 1 481 ? -3.415 -4.809 17.928 1.00 58.47 481 HIS A CA 1
ATOM 3916 C C . HIS A 1 481 ? -3.961 -3.379 18.092 1.00 58.47 481 HIS A C 1
ATOM 3918 O O . HIS A 1 481 ? -3.362 -2.419 17.617 1.00 58.47 481 HIS A O 1
ATOM 3924 N N . GLU A 1 482 ? -5.075 -3.217 18.806 1.00 57.38 482 GLU A N 1
ATOM 3925 C CA . GLU A 1 482 ? -5.711 -1.933 19.101 1.00 57.38 482 GLU A CA 1
ATOM 3926 C C . GLU A 1 482 ? -4.874 -1.073 20.067 1.00 57.38 482 GLU A C 1
ATOM 3928 O O . GLU A 1 482 ? -4.793 0.139 19.876 1.00 57.38 482 GLU A O 1
ATOM 3933 N N . GLU A 1 483 ? -4.221 -1.670 21.069 1.00 65.75 483 GLU A N 1
ATOM 3934 C CA . GLU A 1 483 ? -3.273 -1.003 21.981 1.00 65.75 483 GLU A CA 1
ATOM 3935 C C . GLU A 1 483 ? -1.961 -0.614 21.277 1.00 65.75 483 GLU A C 1
ATOM 3937 O O . GLU A 1 483 ? -1.360 0.413 21.588 1.00 65.75 483 GLU A O 1
ATOM 3942 N N . GLU A 1 484 ? -1.511 -1.381 20.285 1.00 67.50 484 GLU A N 1
ATOM 3943 C CA . GLU A 1 484 ? -0.356 -0.997 19.466 1.00 67.50 484 GLU A CA 1
ATOM 3944 C C . GLU A 1 484 ? -0.702 0.135 18.485 1.00 67.50 484 GLU A C 1
ATOM 3946 O O . GLU A 1 484 ? 0.081 1.080 18.342 1.00 67.50 484 GLU A O 1
ATOM 3951 N N . LEU A 1 485 ? -1.889 0.087 17.865 1.00 61.56 485 LEU A N 1
ATOM 3952 C CA . LEU A 1 485 ? -2.422 1.178 17.040 1.00 61.56 485 LEU A CA 1
ATOM 3953 C C . LEU A 1 485 ? -2.679 2.440 17.884 1.00 61.56 485 LEU A C 1
ATOM 3955 O O . LEU A 1 485 ? -2.453 3.554 17.425 1.00 61.56 485 LEU A O 1
ATOM 3959 N N . GLN A 1 486 ? -3.098 2.266 19.143 1.00 58.59 486 GLN A N 1
ATOM 3960 C CA . GLN A 1 486 ? -3.245 3.344 20.123 1.00 58.59 486 GLN A CA 1
ATOM 3961 C C . GLN A 1 486 ? -1.942 4.099 20.304 1.00 58.59 486 GLN A C 1
ATOM 3963 O O . GLN A 1 486 ? -1.911 5.307 20.111 1.00 58.59 486 GLN A O 1
ATOM 3968 N N . LYS A 1 487 ? -0.884 3.368 20.661 1.00 70.00 487 LYS A N 1
ATOM 3969 C CA . LYS A 1 487 ? 0.414 3.957 20.954 1.00 70.00 487 LYS A CA 1
ATOM 3970 C C . LYS A 1 487 ? 0.968 4.696 19.740 1.00 70.00 487 LYS A C 1
ATOM 3972 O O . LYS A 1 487 ? 1.546 5.755 19.864 1.00 70.00 487 LYS A O 1
ATOM 3977 N N . LEU A 1 488 ? 0.722 4.160 18.550 1.00 64.31 488 LEU A N 1
ATOM 3978 C CA . LEU A 1 488 ? 1.066 4.790 17.280 1.00 64.31 488 LEU A CA 1
ATOM 3979 C C . LEU A 1 488 ? 0.420 6.149 17.052 1.00 64.31 488 LEU A C 1
ATOM 3981 O O . LEU A 1 488 ? 1.086 7.074 16.592 1.00 64.31 488 LEU A O 1
ATOM 3985 N N . LEU A 1 489 ? -0.883 6.215 17.310 1.00 62.53 489 LEU A N 1
ATOM 3986 C CA . LEU A 1 489 ? -1.644 7.439 17.164 1.00 62.53 489 LEU A CA 1
ATOM 3987 C C . LEU A 1 489 ? -1.237 8.422 18.261 1.00 62.53 489 LEU A C 1
ATOM 3989 O O . LEU A 1 489 ? -0.984 9.574 17.943 1.00 62.53 489 LEU A O 1
ATOM 3993 N N . GLU A 1 490 ? -1.106 7.968 19.511 1.00 65.81 490 GLU A N 1
ATOM 3994 C CA . GLU A 1 490 ? -0.648 8.773 20.654 1.00 65.81 490 GLU A CA 1
ATOM 3995 C C . GLU A 1 490 ? 0.761 9.350 20.436 1.00 65.81 490 GLU A C 1
ATOM 3997 O O . GLU A 1 490 ? 0.928 10.551 20.608 1.00 65.81 490 GLU A O 1
ATOM 4002 N N . ASP A 1 491 ? 1.724 8.560 19.946 1.00 63.97 491 ASP A N 1
ATOM 4003 C CA . ASP A 1 491 ? 3.079 9.031 19.612 1.00 63.97 491 ASP A CA 1
ATOM 4004 C C . ASP A 1 491 ? 3.037 10.119 18.503 1.00 63.97 491 ASP A C 1
ATOM 4006 O O . ASP A 1 491 ? 3.791 11.086 18.550 1.00 63.97 491 ASP A O 1
ATOM 4010 N N . GLU A 1 492 ? 2.138 10.003 17.510 1.00 63.03 492 GLU A N 1
ATOM 4011 C CA . GLU A 1 492 ? 1.925 11.040 16.473 1.00 63.03 492 GLU A CA 1
ATOM 4012 C C . GLU A 1 492 ? 1.193 12.280 17.021 1.00 63.03 492 GLU A C 1
ATOM 4014 O O . GLU A 1 492 ? 1.330 13.382 16.490 1.00 63.03 492 GLU A O 1
ATOM 4019 N N . PHE A 1 493 ? 0.395 12.109 18.077 1.00 56.62 493 PHE A N 1
ATOM 4020 C CA . PHE A 1 493 ? -0.236 13.215 18.787 1.00 56.62 493 PHE A CA 1
ATOM 4021 C C . PHE A 1 493 ? 0.780 13.982 19.642 1.00 56.62 493 PHE A C 1
ATOM 4023 O O . PHE A 1 493 ? 0.725 15.208 19.642 1.00 56.62 493 PHE A O 1
ATOM 4030 N N . GLU A 1 494 ? 1.702 13.301 20.326 1.00 57.78 494 GLU A N 1
ATOM 4031 C CA . GLU A 1 494 ? 2.727 13.921 21.182 1.00 57.78 494 GLU A CA 1
ATOM 4032 C C . GLU A 1 494 ? 3.794 14.671 20.362 1.00 57.78 494 GLU A C 1
ATOM 4034 O O . GLU A 1 494 ? 4.047 15.842 20.643 1.00 57.78 494 GLU A O 1
ATOM 4039 N N . GLU A 1 495 ? 4.314 14.081 19.273 1.00 56.66 495 GLU A N 1
ATOM 4040 C CA . GLU A 1 495 ? 5.308 14.737 18.391 1.00 56.66 495 GLU A CA 1
ATOM 4041 C C . GLU A 1 495 ? 4.795 16.042 17.750 1.00 56.66 495 GLU A C 1
ATOM 4043 O O . GLU A 1 495 ? 5.588 16.929 17.447 1.00 56.66 495 GLU A O 1
ATOM 4048 N N . HIS A 1 496 ? 3.481 16.185 17.553 1.00 51.16 496 HIS A N 1
ATOM 4049 C CA . HIS A 1 496 ? 2.884 17.392 16.969 1.00 51.16 496 HIS A CA 1
ATOM 4050 C C . HIS A 1 496 ? 2.450 18.446 17.992 1.00 51.16 496 HIS A C 1
ATOM 4052 O O . HIS A 1 496 ? 2.197 19.580 17.603 1.00 51.16 496 HIS A O 1
ATOM 4058 N N . TYR A 1 497 ? 2.324 18.101 19.276 1.00 51.72 497 TYR A N 1
ATOM 4059 C CA . TYR A 1 497 ? 2.022 19.089 20.318 1.00 51.72 497 TYR A CA 1
ATOM 4060 C C . TYR A 1 497 ? 3.290 19.765 20.853 1.00 51.72 497 TYR A C 1
ATOM 4062 O O . TYR A 1 497 ? 3.213 20.914 21.272 1.00 51.72 497 TYR A O 1
ATOM 4070 N N . GLU A 1 498 ? 4.444 19.094 20.793 1.00 51.88 498 GLU A N 1
ATOM 4071 C CA . GLU A 1 498 ? 5.732 19.685 21.184 1.00 51.88 498 GLU A CA 1
ATOM 4072 C C . GLU A 1 498 ? 6.360 20.565 20.082 1.00 51.88 498 GLU A C 1
ATOM 4074 O O . GLU A 1 498 ? 7.176 21.423 20.400 1.00 51.88 498 GLU A O 1
ATOM 4079 N N . SER A 1 499 ? 5.974 20.424 18.802 1.00 47.94 499 SER A N 1
ATOM 4080 C CA . SER A 1 499 ? 6.511 21.268 17.713 1.00 47.94 499 SER A CA 1
ATOM 4081 C C . SER A 1 499 ? 5.840 22.638 17.578 1.00 47.94 499 SER A C 1
ATOM 4083 O O . SER A 1 499 ? 6.438 23.558 17.026 1.00 47.94 499 SER A O 1
ATOM 4085 N N . ASP A 1 500 ? 4.603 22.779 18.057 1.00 46.84 500 ASP A N 1
ATOM 4086 C CA . ASP A 1 500 ? 3.778 23.969 17.809 1.00 46.84 500 ASP A CA 1
ATOM 4087 C C . ASP A 1 500 ? 3.984 25.078 18.864 1.00 46.84 500 ASP A C 1
ATOM 4089 O O . ASP A 1 500 ? 3.535 26.204 18.652 1.00 46.84 500 ASP A O 1
ATOM 4093 N N . GLU A 1 501 ? 4.682 24.807 19.978 1.00 51.25 501 GLU A N 1
ATOM 4094 C CA . GLU A 1 501 ? 4.993 25.830 20.997 1.00 51.25 501 GLU A CA 1
ATOM 4095 C C . GLU A 1 501 ? 6.261 26.658 20.681 1.00 51.25 501 GLU A C 1
ATOM 4097 O O . GLU A 1 501 ? 6.432 27.730 21.261 1.00 51.25 501 GLU A O 1
ATOM 4102 N N . ASP A 1 502 ? 7.094 26.247 19.711 1.00 52.34 502 ASP A N 1
ATOM 4103 C CA . ASP A 1 502 ? 8.384 26.905 19.415 1.00 52.34 502 ASP A CA 1
ATOM 4104 C C . ASP A 1 502 ? 8.479 27.599 18.028 1.00 52.34 502 ASP A C 1
ATOM 4106 O O . ASP A 1 502 ? 9.435 28.340 17.777 1.00 52.34 502 ASP A O 1
ATOM 4110 N N . GLU A 1 503 ? 7.503 27.443 17.119 1.00 48.34 503 GLU A N 1
ATOM 4111 C CA . GLU A 1 503 ? 7.570 27.986 15.739 1.00 48.34 503 GLU A CA 1
ATOM 4112 C C . GLU A 1 503 ? 6.806 29.311 15.494 1.00 48.34 503 GLU A C 1
ATOM 4114 O O . GLU A 1 503 ? 6.721 29.788 14.360 1.00 48.34 503 GLU A O 1
ATOM 4119 N N . GLU A 1 504 ? 6.323 29.999 16.534 1.00 48.25 504 GLU A N 1
ATOM 4120 C CA . GLU A 1 504 ? 5.556 31.254 16.384 1.00 48.25 504 GLU A CA 1
ATOM 4121 C C . GLU A 1 504 ? 6.392 32.496 15.973 1.00 48.25 504 GLU A C 1
ATOM 4123 O O . GLU A 1 504 ? 5.870 33.609 15.916 1.00 48.25 504 GLU A O 1
ATOM 4128 N N . SER A 1 505 ? 7.688 32.355 15.650 1.00 45.66 505 SER A N 1
ATOM 4129 C CA . SER A 1 505 ? 8.585 33.508 15.424 1.00 45.66 505 SER A CA 1
ATOM 4130 C C . SER A 1 505 ? 9.223 33.647 14.037 1.00 45.66 505 SER A C 1
ATOM 4132 O O . SER A 1 505 ? 9.999 34.582 13.841 1.00 45.66 505 SER A O 1
ATOM 4134 N N . ASN A 1 506 ? 8.906 32.803 13.045 1.00 44.03 506 ASN A N 1
ATOM 4135 C CA . ASN A 1 506 ? 9.607 32.886 11.754 1.00 44.03 506 ASN A CA 1
ATOM 4136 C C . ASN A 1 506 ? 8.726 32.616 10.522 1.00 44.03 506 ASN A C 1
ATOM 4138 O O . ASN A 1 506 ? 8.912 31.647 9.791 1.00 44.03 506 ASN A O 1
ATOM 4142 N N . VAL A 1 507 ? 7.792 33.528 10.236 1.00 37.66 507 VAL A N 1
ATOM 4143 C CA . VAL A 1 507 ? 7.154 33.614 8.911 1.00 37.66 507 VAL A CA 1
ATOM 4144 C C . VAL A 1 507 ? 7.914 34.649 8.069 1.00 37.66 507 VAL A C 1
ATOM 4146 O O . VAL A 1 507 ? 7.878 35.837 8.403 1.00 37.66 507 VAL A O 1
ATOM 4149 N N . PRO A 1 508 ? 8.595 34.265 6.971 1.00 35.31 508 PRO A N 1
ATOM 4150 C CA . PRO A 1 508 ? 9.195 35.233 6.070 1.00 35.31 508 PRO A CA 1
ATOM 4151 C C . PRO A 1 508 ? 8.094 35.957 5.292 1.00 35.31 508 PRO A C 1
ATOM 4153 O O . PRO A 1 508 ? 7.247 35.332 4.651 1.00 35.31 508 PRO A O 1
ATOM 4156 N N . ALA A 1 509 ? 8.128 37.288 5.322 1.00 35.28 509 ALA A N 1
ATOM 4157 C CA . ALA A 1 509 ? 7.307 38.130 4.466 1.00 35.28 509 ALA A CA 1
ATOM 4158 C C . ALA A 1 509 ? 7.665 37.874 2.992 1.00 35.28 509 ALA A C 1
ATOM 4160 O O . ALA A 1 509 ? 8.704 38.321 2.505 1.00 35.28 509 ALA A O 1
ATOM 4161 N N . ILE A 1 510 ? 6.799 37.156 2.277 1.00 37.72 510 ILE A N 1
ATOM 4162 C CA . ILE A 1 510 ? 6.849 37.077 0.817 1.00 37.72 510 ILE A CA 1
ATOM 4163 C C . ILE A 1 510 ? 6.088 38.294 0.289 1.00 37.72 510 ILE A C 1
ATOM 4165 O O . ILE A 1 510 ? 4.861 38.352 0.350 1.00 37.72 510 ILE A O 1
ATOM 4169 N N . PHE A 1 511 ? 6.846 39.289 -0.170 1.00 31.22 511 PHE A N 1
ATOM 4170 C CA . PHE A 1 511 ? 6.334 40.422 -0.934 1.00 31.22 511 PHE A CA 1
ATOM 4171 C C . PHE A 1 511 ? 5.804 39.930 -2.287 1.00 31.22 511 PHE A C 1
ATOM 4173 O O . PHE A 1 511 ? 6.511 39.219 -3.004 1.00 31.22 511 PHE A O 1
ATOM 4180 N N . PHE A 1 512 ? 4.574 40.330 -2.611 1.00 36.38 512 PHE A N 1
ATOM 4181 C CA . PHE A 1 512 ? 4.107 40.451 -3.991 1.00 36.38 512 PHE A CA 1
ATOM 4182 C C . PHE A 1 512 ? 4.556 41.789 -4.574 1.00 36.38 512 PHE A C 1
ATOM 4184 O O . PHE A 1 512 ? 4.576 42.781 -3.804 1.00 36.38 512 PHE A O 1
#

Sequence (512 aa):
MVDTAVNGIILAEKDEMQIDESRPDRTELITNDQINALRELFSKKIDVWANHNLPRRGVDTELDEFLDEQKLKRSQASLQLRNFKRASRPELLQLRVDCSVEELGKRIRARVNGVDFVTNKALDDFRATYFFDDPKDIELVRPTYFDACREELKAYVVSIVEKLIVANAECTARSASAAGQMAASFSEKRYKFLAVEKEKFMKDQSLVSKIPCTLHPHEPSLLFEKLQIQTYETYSKLLADDTLPDLKVSIEIVNPQNSEPRAHTLYYVVGWLLFKVKRMLSFPRSQEYWSSFYEANIITRENAQRLGLPTEIIERRMQRCTNKFKKPQLVEYASEGMYKFIWNVERVYVKLLTPTNLMAYGNELINKINSMILCDEAIMSLFDETIPDTLMHDLRAKDIETKELAHYILQNYHKMRGRDYVKSLMSKIHSAAKQRNSLRDGLAAVAKQPKASKSKQKRSLEQDDEEDAAQLSIEQEERQHEEELQKLLEDEFEEHYESDEDEESNVPAIFF

Secondary structure (DSSP, 8-state):
--------------------TTS----PPPPHHHHHHHHHHHHHHHHHHTTSPPPPTTT-HHHHHHHHHTT--HHHHHHHHHHHHHHH-GGGTS---SS-HHHHHHHHHHHTT-HHHHHHHHHHHHHHHHHSS-TTHHHHS-HHHHHHHHHHHHHHHHHHHHHHHHHHHHHHHHHHHSTT--HHHHHHHHHHHHHHHHHHHHH-TTTGGGS--SS-SSSHHHHHHHHHHHHHHHHHHHHH-TTPPP-----------TTSTHHHHHHHHHHHHHHHHHHHTTSGGGHHHHHHHHHHTB--HHHHHHTT---HHHHHHHHHHHHH-S---S-PPBPHHHHHHHHHHHHHHHHH--HHHHHHHGGGHHHHHHHHHHH-HHHHHHHHTTS-GGGTT-HHHHHHHHHHHHHHHHHHHHHHHHHHHHHHHHHHHHHHHHHHHHHHHHHHHHTT--------------------TTTHHHHHHHHHHHHHHHHHHHHHHHHHHSSSSS-TT-------

Foldseek 3Di:
DDDDDDDDDDDDDDDPDPDPPPDPDDPDDQDPVLLVLLLVVCVVCCVVCLPFFPDDPPPDVVVNVSCVQSVHDSVVSSVSNLLNSCQPCVVLQQLAQPDDLVVLLVLLCLLLVHLQNLLVVLLVVLCVPQCPDDPVSCVVAPPVNCVVCVVVSSVVLSVLVSCLSSQLSVQLRVVSRVFDDDLVVLLVVNVVSLVVVLVVVLVCCVVQVPPPPVDDDPPSNVSVNSSSVSSSVSSNVSLVDLPRDADDDDQDQDADDQPDPCQLVLQQVLQQLLLVLVVCCVPDPQNPQSVQLSVLFFDDPVVCVVVVGNCVLVVVQLVVCVVPHPPSDNGTRTDSLSSSLSVSLVVLCVVQVGSSNCSSNPPCSLVSSLVVCLPDPVSLVSLVVSGDPVVVPPPPVVVVVSSVSSSSSSVVVSVLVVVLSVVVVVVSSVSSVVSVVVVVVVVVVVVDDDDDDDDGDDDYDDDDDDDDVPVVRSVVVVVVVSVVSVVVVVVVVVVVVVVVVPPPPDDDDDDD

Organism: NCBI:txid44058

Radius of gyration: 32.28 Å; chains: 1; bounding box: 74×83×95 Å

pLDDT: mean 70.88, std 19.55, range [29.12, 97.88]